Protein AF-A0A3D4DQ55-F1 (afdb_monomer)

Foldseek 3Di:
DEAEDEAECACQQFPDNDDCVVVCVVVLAWEFAAAEPLSVLQVVLLQVLLCVLQQHHHYYYDYPNHVVDDDDDDNVVSNPPQDRDDDDPVLADPVGRHDDPVDDDVVVNVCSSPRHRSVSSLVRCVSRCLKDFPAEDQQAQEEEEEEHNQVVLLVLLCVLLVPDRVNSNVRRYIYIYHRGLPPDNLVSLCSSHVNYQEYEYGDEAADRNQVNLCVRAVVDPDHHQYHYCADSVRHGLDHNRHHDGSLSSNLSVLVVCVVVVNDDVSSVVSNVVSPPDPPDDDPPPPDDPPQDADDVPQCLVVLLDDPPPAAEEEARANSQSVVSVDDPRYDYHDGQLQWPLVCLVCVVPDPRQEYETEDEPLSCVVRVVVSVVNCVVSVHHYHYRYRYDQARPSSPGDGRPDPDDDDD

Radius of gyration: 25.35 Å; Cα contacts (8 Å, |Δi|>4): 714; chains: 1; bounding box: 70×66×66 Å

Structure (mmCIF, N/CA/C/O backbone):
data_AF-A0A3D4DQ55-F1
#
_entry.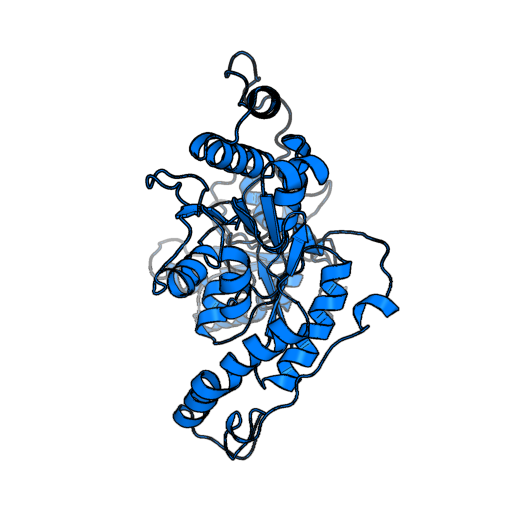id   AF-A0A3D4DQ55-F1
#
loop_
_atom_site.group_PDB
_atom_site.id
_atom_site.type_symbol
_atom_site.label_atom_id
_atom_site.label_alt_id
_atom_site.label_comp_id
_atom_site.label_asym_id
_atom_site.label_entity_id
_atom_site.label_seq_id
_atom_site.pdbx_PDB_ins_code
_atom_site.Cartn_x
_atom_site.Cartn_y
_atom_site.Cartn_z
_atom_site.occupancy
_atom_site.B_iso_or_equiv
_atom_site.auth_seq_id
_atom_site.auth_comp_id
_atom_site.auth_asym_id
_atom_site.auth_atom_id
_atom_site.pdbx_PDB_model_num
ATOM 1 N N . MET A 1 1 ? 2.615 -19.427 -4.104 1.00 93.19 1 MET A N 1
ATOM 2 C CA . MET A 1 1 ? 3.494 -18.385 -4.649 1.00 93.19 1 MET A CA 1
ATOM 3 C C . MET A 1 1 ? 3.210 -17.075 -3.942 1.00 93.19 1 MET A C 1
ATOM 5 O O . MET A 1 1 ? 2.043 -16.759 -3.736 1.00 93.19 1 MET A O 1
ATOM 9 N N . LEU A 1 2 ? 4.268 -16.357 -3.575 1.00 97.00 2 LEU A N 1
ATOM 10 C CA . LEU A 1 2 ? 4.196 -15.008 -3.020 1.00 97.00 2 LEU A CA 1
ATOM 11 C C . LEU A 1 2 ? 4.695 -14.033 -4.093 1.00 97.00 2 LEU A C 1
ATOM 13 O O . LEU A 1 2 ? 5.757 -14.271 -4.666 1.00 97.00 2 LEU A O 1
ATOM 17 N N . LEU A 1 3 ? 3.921 -12.993 -4.385 1.00 97.50 3 LEU A N 1
ATOM 18 C CA . LEU A 1 3 ? 4.269 -11.908 -5.297 1.00 97.50 3 LEU A CA 1
ATOM 19 C C . LEU A 1 3 ? 4.597 -10.686 -4.442 1.00 97.50 3 LEU A C 1
ATOM 21 O O . LEU A 1 3 ? 3.703 -10.072 -3.871 1.00 97.50 3 LEU A O 1
ATOM 25 N N . VAL A 1 4 ? 5.878 -10.354 -4.323 1.00 96.12 4 VAL A N 1
ATOM 26 C CA . VAL A 1 4 ? 6.323 -9.183 -3.560 1.00 96.12 4 VAL A CA 1
ATOM 27 C C . VAL A 1 4 ? 6.314 -7.971 -4.482 1.00 96.12 4 VAL A C 1
ATOM 29 O O . VAL A 1 4 ? 6.887 -8.034 -5.568 1.00 96.12 4 VAL A O 1
ATOM 32 N N . TYR A 1 5 ? 5.664 -6.887 -4.067 1.00 94.31 5 TYR A N 1
ATOM 33 C CA . TYR A 1 5 ? 5.617 -5.644 -4.836 1.00 94.31 5 TYR A CA 1
ATOM 34 C C . TYR A 1 5 ? 5.937 -4.442 -3.952 1.00 94.31 5 TYR A C 1
ATOM 36 O O . TYR A 1 5 ? 5.520 -4.379 -2.796 1.00 94.31 5 TYR A O 1
ATOM 44 N N . GLY A 1 6 ? 6.709 -3.506 -4.503 1.00 91.44 6 GLY A N 1
ATOM 45 C CA . GLY A 1 6 ? 7.100 -2.268 -3.841 1.00 91.44 6 GLY A CA 1
ATOM 46 C C . GLY A 1 6 ? 6.226 -1.101 -4.286 1.00 91.44 6 GLY A C 1
ATOM 47 O O . GLY A 1 6 ? 6.066 -0.897 -5.485 1.00 91.44 6 GLY A O 1
ATOM 48 N N . ASP A 1 7 ? 5.716 -0.323 -3.336 1.00 90.88 7 ASP A N 1
ATOM 49 C CA . ASP A 1 7 ? 5.072 0.964 -3.589 1.00 90.88 7 ASP A CA 1
ATOM 50 C C . ASP A 1 7 ? 5.843 2.087 -2.884 1.00 90.88 7 ASP A C 1
ATOM 52 O O . ASP A 1 7 ? 6.154 2.010 -1.695 1.00 90.88 7 ASP A O 1
ATOM 56 N N . ASP A 1 8 ? 6.092 3.171 -3.613 1.00 87.62 8 ASP A N 1
ATOM 57 C CA . ASP A 1 8 ? 6.654 4.413 -3.085 1.00 87.62 8 ASP A CA 1
ATOM 58 C C . ASP A 1 8 ? 5.592 5.506 -3.182 1.00 87.62 8 ASP A C 1
ATOM 60 O O . ASP A 1 8 ? 5.488 6.222 -4.179 1.00 87.62 8 ASP A O 1
ATOM 64 N N . HIS A 1 9 ? 4.766 5.626 -2.142 1.00 86.12 9 HIS A N 1
ATOM 65 C CA . HIS A 1 9 ? 3.664 6.591 -2.131 1.00 86.12 9 HIS A CA 1
ATOM 66 C C . HIS A 1 9 ? 4.138 8.044 -2.249 1.00 86.12 9 HIS A C 1
ATOM 68 O O . HIS A 1 9 ? 3.392 8.896 -2.727 1.00 86.12 9 HIS A O 1
ATOM 74 N N . SER A 1 10 ? 5.365 8.322 -1.807 1.00 81.69 10 SER A N 1
ATOM 75 C CA . SER A 1 10 ? 5.974 9.652 -1.813 1.00 81.69 10 SER A CA 1
ATOM 76 C C . SER A 1 10 ? 6.770 9.979 -3.079 1.00 81.69 10 SER A C 1
ATOM 78 O O . SER A 1 10 ? 7.135 11.137 -3.262 1.00 81.69 10 SER A O 1
ATOM 80 N N . GLY A 1 11 ? 7.065 8.991 -3.930 1.00 81.38 11 GLY A N 1
ATOM 81 C CA . GLY A 1 11 ? 7.959 9.162 -5.079 1.00 81.38 11 GLY A CA 1
ATOM 82 C C . GLY A 1 11 ? 9.384 9.582 -4.686 1.00 81.38 11 GLY A C 1
ATOM 83 O O . GLY A 1 11 ? 10.000 10.375 -5.392 1.00 81.38 11 GLY A O 1
ATOM 84 N N . LYS A 1 12 ? 9.901 9.102 -3.546 1.00 74.94 12 LYS A N 1
ATOM 85 C CA . LYS A 1 12 ? 11.260 9.398 -3.053 1.00 74.94 12 LYS A CA 1
ATOM 86 C C . LYS A 1 12 ? 12.357 8.809 -3.940 1.00 74.94 12 LYS A C 1
ATOM 88 O O . LYS A 1 12 ? 13.392 9.444 -4.124 1.00 74.94 12 LYS A O 1
ATOM 93 N N . SER A 1 13 ? 12.163 7.589 -4.430 1.00 72.12 13 SER A N 1
ATOM 94 C CA . SER A 1 13 ? 13.183 6.813 -5.152 1.00 72.12 13 SER A CA 1
ATOM 95 C C . SER A 1 13 ? 12.667 6.187 -6.451 1.00 72.12 13 SER A C 1
ATOM 97 O O . SER A 1 13 ? 13.423 5.509 -7.146 1.00 72.12 13 SER A O 1
ATOM 99 N N . SER A 1 14 ? 11.407 6.447 -6.806 1.00 78.06 14 SER A N 1
ATOM 100 C CA . SER A 1 14 ? 10.734 5.888 -7.983 1.00 78.06 14 SER A CA 1
ATOM 101 C C . SER A 1 14 ? 10.391 6.954 -9.026 1.00 78.06 14 SER A C 1
ATOM 103 O O . SER A 1 14 ? 10.079 8.091 -8.683 1.00 78.06 14 SER A O 1
ATOM 105 N N . THR A 1 15 ? 10.357 6.576 -10.311 1.00 78.88 15 THR A N 1
ATOM 106 C CA . THR A 1 15 ? 9.905 7.464 -11.407 1.00 78.88 15 THR A CA 1
ATOM 107 C C . THR A 1 15 ? 8.424 7.849 -11.275 1.00 78.88 15 THR A C 1
ATOM 109 O O . THR A 1 15 ? 7.990 8.876 -11.787 1.00 78.88 15 THR A O 1
ATOM 112 N N . SER A 1 16 ? 7.630 7.029 -10.586 1.00 80.75 16 SER A N 1
ATOM 113 C CA . SER A 1 16 ? 6.219 7.295 -10.319 1.00 80.75 16 SER A CA 1
ATOM 114 C C . SER A 1 16 ? 5.889 7.016 -8.861 1.00 80.75 16 SER A C 1
ATOM 116 O O . SER A 1 16 ? 6.251 5.956 -8.350 1.00 80.75 16 SER A O 1
ATOM 118 N N . ALA A 1 17 ? 5.118 7.906 -8.236 1.00 85.75 17 ALA A N 1
ATOM 119 C CA . ALA A 1 17 ? 4.465 7.619 -6.967 1.00 85.75 17 ALA A CA 1
ATOM 120 C C . ALA A 1 17 ? 3.308 6.643 -7.222 1.00 85.75 17 ALA A C 1
ATOM 122 O O . ALA A 1 17 ? 2.180 7.070 -7.472 1.00 85.75 17 ALA A O 1
ATOM 123 N N . HIS A 1 18 ? 3.582 5.339 -7.268 1.00 84.44 18 HIS A N 1
ATOM 124 C CA . HIS A 1 18 ? 2.592 4.324 -7.642 1.00 84.44 18 HIS A CA 1
ATOM 125 C C . HIS A 1 18 ? 1.771 3.828 -6.438 1.00 84.44 18 HIS A C 1
ATOM 127 O O . HIS A 1 18 ? 2.069 4.145 -5.288 1.00 84.44 18 HIS A O 1
ATOM 133 N N . GLN A 1 19 ? 0.683 3.120 -6.730 1.00 91.25 19 GLN A N 1
ATOM 134 C CA . GLN A 1 19 ? -0.132 2.370 -5.775 1.00 91.25 19 GLN A CA 1
ATOM 135 C C . GLN A 1 19 ? -0.600 1.112 -6.510 1.00 91.25 19 GLN A C 1
ATOM 137 O O . GLN A 1 19 ? -1.347 1.217 -7.483 1.00 91.25 19 GLN A O 1
ATOM 142 N N . SER A 1 20 ? -0.080 -0.050 -6.126 1.00 94.25 20 SER A N 1
ATOM 143 C CA . SER A 1 20 ? -0.209 -1.267 -6.933 1.00 94.25 20 SER A CA 1
ATOM 144 C C . SER A 1 20 ? -1.488 -2.058 -6.644 1.00 94.25 20 SER A C 1
ATOM 146 O O . SER A 1 20 ? -1.904 -2.869 -7.471 1.00 94.25 20 SER A O 1
ATOM 148 N N . GLU A 1 21 ? -2.126 -1.853 -5.490 1.00 94.12 21 GLU A N 1
ATOM 149 C CA . GLU A 1 21 ? -3.248 -2.664 -4.999 1.00 94.12 21 GLU A CA 1
ATOM 150 C C . GLU A 1 21 ? -4.382 -2.832 -6.006 1.00 94.12 21 GLU A C 1
ATOM 152 O O . GLU A 1 21 ? -4.914 -3.929 -6.145 1.00 94.12 21 GLU A O 1
ATOM 157 N N . GLN A 1 22 ? -4.739 -1.771 -6.727 1.00 93.50 22 GLN A N 1
ATOM 158 C CA . GLN A 1 22 ? -5.815 -1.796 -7.716 1.00 93.50 22 GLN A CA 1
ATOM 159 C C . GLN A 1 22 ? -5.484 -2.738 -8.879 1.00 93.50 22 GLN A C 1
ATOM 161 O O . GLN A 1 22 ? -6.351 -3.464 -9.365 1.00 93.50 22 GLN A O 1
ATOM 166 N N . THR A 1 23 ? -4.216 -2.770 -9.294 1.00 95.31 23 THR A N 1
ATOM 167 C CA . THR A 1 23 ? -3.732 -3.688 -10.330 1.00 95.31 23 THR A CA 1
ATOM 168 C C . THR A 1 23 ? -3.762 -5.128 -9.827 1.00 95.31 23 THR A C 1
ATOM 170 O O . THR A 1 23 ? -4.215 -6.018 -10.545 1.00 95.31 23 THR A O 1
ATOM 173 N N . LEU A 1 24 ? -3.334 -5.376 -8.584 1.00 96.81 24 LEU A N 1
ATOM 174 C CA . LEU A 1 24 ? -3.380 -6.718 -7.996 1.00 96.81 24 LEU A CA 1
ATOM 175 C C . LEU A 1 24 ? -4.824 -7.206 -7.807 1.00 96.81 24 LEU A C 1
ATOM 177 O O . LEU A 1 24 ? -5.121 -8.358 -8.128 1.00 96.81 24 LEU A O 1
ATOM 181 N N . ALA A 1 25 ? -5.733 -6.324 -7.390 1.00 96.75 25 ALA A N 1
ATOM 182 C CA . ALA A 1 25 ? -7.162 -6.607 -7.306 1.00 96.75 25 ALA A CA 1
ATOM 183 C C . ALA A 1 25 ? -7.747 -6.992 -8.674 1.00 96.75 25 ALA A C 1
ATOM 185 O O . ALA A 1 25 ? -8.436 -8.006 -8.789 1.00 96.75 25 ALA A O 1
ATOM 186 N N . ALA A 1 26 ? -7.410 -6.250 -9.735 1.00 96.25 26 ALA A N 1
ATOM 187 C CA . ALA A 1 26 ? -7.825 -6.577 -11.102 1.00 96.25 26 ALA A CA 1
ATOM 188 C C . ALA A 1 26 ? -7.294 -7.943 -11.584 1.00 96.25 26 ALA A C 1
ATOM 190 O O . ALA A 1 26 ? -7.944 -8.610 -12.386 1.00 96.25 26 ALA A O 1
ATOM 191 N N . LEU A 1 27 ? -6.144 -8.389 -11.068 1.00 96.19 27 LEU A N 1
ATOM 192 C CA . LEU A 1 27 ? -5.556 -9.705 -11.348 1.00 96.19 27 LEU A CA 1
ATOM 193 C C . LEU A 1 27 ? -6.064 -10.821 -10.418 1.00 96.19 27 LEU A C 1
ATOM 195 O O . LEU A 1 27 ? -5.580 -11.950 -10.492 1.00 96.19 27 LEU A O 1
ATOM 199 N N . SER A 1 28 ? -7.027 -10.530 -9.540 1.00 97.38 28 SER A N 1
ATOM 200 C CA . SER A 1 28 ? -7.511 -11.452 -8.507 1.00 97.38 28 SER A CA 1
ATOM 201 C C . SER A 1 28 ? -6.412 -11.976 -7.574 1.00 97.38 28 SER A C 1
ATOM 203 O O . SER A 1 28 ? -6.442 -13.132 -7.143 1.00 97.38 28 SER A O 1
ATOM 205 N N . VAL A 1 29 ? -5.435 -11.124 -7.252 1.00 98.38 29 VAL A N 1
ATOM 206 C CA . VAL A 1 29 ? -4.327 -11.424 -6.339 1.00 98.38 29 VAL A CA 1
ATOM 207 C C . VAL A 1 29 ? -4.605 -10.785 -4.975 1.00 98.38 29 VAL A C 1
ATOM 209 O O . VAL A 1 29 ? -4.537 -9.562 -4.862 1.00 98.38 29 VAL A O 1
ATOM 212 N N . PRO A 1 30 ? -4.894 -11.578 -3.924 1.00 98.31 30 PRO A N 1
ATOM 213 C CA . PRO A 1 30 ? -5.033 -11.067 -2.568 1.00 98.31 30 PRO A CA 1
ATOM 214 C C . PRO A 1 30 ? -3.758 -10.384 -2.097 1.00 98.31 30 PRO A C 1
ATOM 216 O O . PRO A 1 30 ? -2.687 -10.943 -2.304 1.00 98.31 30 PRO A O 1
ATOM 219 N N . SER A 1 31 ? -3.855 -9.246 -1.420 1.00 98.12 31 SER A N 1
ATOM 220 C CA . SER A 1 31 ? -2.689 -8.481 -0.968 1.00 98.12 31 SER A CA 1
ATOM 221 C C . SER A 1 31 ? -2.590 -8.437 0.550 1.00 98.12 31 SER A C 1
ATOM 223 O O . SER A 1 31 ? -3.515 -7.994 1.232 1.00 98.12 31 SER A O 1
ATOM 225 N N . LEU A 1 32 ? -1.444 -8.869 1.077 1.00 98.56 32 LEU A N 1
ATOM 226 C CA . LEU A 1 32 ? -1.055 -8.714 2.477 1.00 98.56 32 LEU A CA 1
ATOM 227 C C . LEU A 1 32 ? -0.196 -7.460 2.656 1.00 98.56 32 LEU A C 1
ATOM 229 O O . LEU A 1 32 ? 0.679 -7.200 1.830 1.00 98.56 32 LEU A O 1
ATOM 233 N N . TYR A 1 33 ? -0.410 -6.711 3.739 1.00 98.00 33 TYR A N 1
ATOM 234 C CA . TYR A 1 33 ? 0.332 -5.479 4.022 1.00 98.00 33 TYR A CA 1
ATOM 235 C C . TYR A 1 33 ? 0.861 -5.439 5.468 1.00 98.00 33 TYR A C 1
ATOM 237 O O . TYR A 1 33 ? 0.129 -5.046 6.383 1.00 98.00 33 TYR A O 1
ATOM 245 N N . PRO A 1 34 ? 2.119 -5.862 5.699 1.00 97.44 34 PRO A N 1
ATOM 246 C CA . PRO A 1 34 ? 2.740 -5.837 7.022 1.00 97.44 34 PRO A CA 1
ATOM 247 C C . PRO A 1 34 ? 3.015 -4.403 7.495 1.00 97.44 34 PRO A C 1
ATOM 249 O O . PRO A 1 34 ? 3.300 -3.509 6.699 1.00 97.44 34 PRO A O 1
ATOM 252 N N . ALA A 1 35 ? 2.953 -4.174 8.809 1.00 96.31 35 ALA A N 1
ATOM 253 C CA . ALA A 1 35 ? 3.215 -2.857 9.403 1.00 96.31 35 ALA A CA 1
ATOM 254 C C . ALA A 1 35 ? 4.621 -2.686 10.001 1.00 96.31 35 ALA A C 1
ATOM 256 O O . ALA A 1 35 ? 5.008 -1.564 10.332 1.00 96.31 35 ALA A O 1
ATOM 257 N N . ASP A 1 36 ? 5.336 -3.785 10.230 1.00 94.62 36 ASP A N 1
ATOM 258 C CA . ASP A 1 36 ? 6.656 -3.829 10.863 1.00 94.62 36 ASP A CA 1
ATOM 259 C C . ASP A 1 36 ? 7.376 -5.148 10.556 1.00 94.62 36 ASP A C 1
ATOM 261 O O . ASP A 1 36 ? 6.794 -6.053 9.960 1.00 94.62 36 ASP A O 1
ATOM 265 N N . VAL A 1 37 ? 8.640 -5.255 10.976 1.00 94.44 37 VAL A N 1
ATOM 266 C CA . VAL A 1 37 ? 9.532 -6.406 10.733 1.00 94.44 37 VAL A CA 1
ATOM 267 C C . VAL A 1 37 ? 8.950 -7.746 11.216 1.00 94.44 37 VAL A C 1
ATOM 269 O O . VAL A 1 37 ? 9.125 -8.763 10.549 1.00 94.44 37 VAL A O 1
ATOM 272 N N . GLU A 1 38 ? 8.237 -7.775 12.344 1.00 93.12 38 GLU A N 1
ATOM 273 C CA . GLU A 1 38 ? 7.579 -8.997 12.839 1.00 93.12 38 GLU A CA 1
ATOM 274 C C . GLU A 1 38 ? 6.414 -9.394 11.914 1.00 93.12 38 GLU A C 1
ATOM 276 O O . GLU A 1 38 ? 6.295 -10.548 11.490 1.00 93.12 38 GLU A O 1
ATOM 281 N N . GLU A 1 39 ? 5.639 -8.383 11.517 1.00 95.06 39 GLU A N 1
ATOM 282 C CA . GLU A 1 39 ? 4.732 -8.324 10.368 1.00 95.06 39 GLU A CA 1
ATOM 283 C C . GLU A 1 39 ? 5.258 -9.062 9.145 1.00 95.06 39 GLU A C 1
ATOM 285 O O . GLU A 1 39 ? 4.616 -9.967 8.612 1.00 95.06 39 GLU A O 1
ATOM 290 N N . PHE A 1 40 ? 6.453 -8.669 8.702 1.00 95.38 40 PHE A N 1
ATOM 291 C CA . PHE A 1 40 ? 7.047 -9.204 7.483 1.00 95.38 40 PHE A CA 1
ATOM 292 C C . PHE A 1 40 ? 7.231 -10.715 7.550 1.00 95.38 40 PHE A C 1
ATOM 294 O O . PHE A 1 40 ? 6.855 -11.428 6.616 1.00 95.38 40 PHE A O 1
ATOM 301 N N . LEU A 1 41 ? 7.773 -11.207 8.664 1.00 94.44 41 LEU A N 1
ATOM 302 C CA . LEU A 1 41 ? 8.009 -12.633 8.853 1.00 94.44 41 LEU A CA 1
ATOM 303 C C . LEU A 1 41 ? 6.689 -13.402 8.919 1.00 94.44 41 LEU A C 1
ATOM 305 O O . LEU A 1 41 ? 6.494 -14.370 8.182 1.00 94.44 41 LEU A O 1
ATOM 309 N N . ARG A 1 42 ? 5.752 -12.949 9.759 1.00 95.25 42 ARG A N 1
ATOM 310 C CA . ARG A 1 42 ? 4.471 -13.638 9.951 1.00 95.25 42 ARG A CA 1
ATOM 311 C C . ARG A 1 42 ? 3.611 -13.604 8.689 1.00 95.25 42 ARG A C 1
ATOM 313 O O . ARG A 1 42 ? 3.090 -14.638 8.274 1.00 95.25 42 ARG A O 1
ATOM 320 N N . PHE A 1 43 ? 3.451 -12.441 8.061 1.00 97.25 43 PHE A N 1
ATOM 321 C CA . PHE A 1 43 ? 2.621 -12.299 6.861 1.00 97.25 43 PHE A CA 1
ATOM 322 C C . PHE A 1 43 ? 3.261 -12.975 5.647 1.00 97.25 43 PHE A C 1
ATOM 324 O O . PHE A 1 43 ? 2.531 -13.478 4.798 1.00 97.25 43 PHE A O 1
ATOM 331 N N . GLY A 1 44 ? 4.594 -13.068 5.576 1.00 96.38 44 GLY A N 1
ATOM 332 C CA . GLY A 1 44 ? 5.277 -13.841 4.538 1.00 96.38 44 GLY A CA 1
ATOM 333 C C . GLY A 1 44 ? 4.928 -15.330 4.620 1.00 96.38 44 GLY A C 1
ATOM 334 O O . GLY A 1 44 ? 4.515 -15.932 3.624 1.00 96.38 44 GLY A O 1
ATOM 335 N N . LEU A 1 45 ? 4.996 -15.906 5.827 1.00 96.38 45 LEU A N 1
ATOM 336 C CA . LEU A 1 45 ? 4.603 -17.297 6.081 1.00 96.38 45 LEU A CA 1
ATOM 337 C C . LEU A 1 45 ? 3.107 -17.524 5.816 1.00 96.38 45 LEU A C 1
ATOM 339 O O . LEU A 1 45 ? 2.739 -18.469 5.114 1.00 96.38 45 LEU A O 1
ATOM 343 N N . LEU A 1 46 ? 2.245 -16.622 6.297 1.00 97.56 46 LEU A N 1
ATOM 344 C CA . LEU A 1 46 ? 0.809 -16.657 6.008 1.00 97.56 46 LEU A CA 1
ATOM 345 C C . LEU A 1 46 ? 0.518 -16.546 4.510 1.00 97.56 46 LEU A C 1
ATOM 347 O O . LEU A 1 46 ? -0.393 -17.210 4.034 1.00 97.56 46 LEU A O 1
ATOM 351 N N . GLY A 1 47 ? 1.276 -15.752 3.755 1.00 97.81 47 GLY A N 1
ATOM 352 C CA . GLY A 1 47 ? 1.096 -15.606 2.313 1.00 97.81 47 GLY A CA 1
ATOM 353 C C . GLY A 1 47 ? 1.410 -16.892 1.548 1.00 97.81 47 GLY A C 1
ATOM 354 O O . GLY A 1 47 ? 0.674 -17.268 0.630 1.00 97.81 47 GLY A O 1
ATOM 355 N N . TRP A 1 48 ? 2.448 -17.632 1.952 1.00 96.88 48 TRP A N 1
ATOM 356 C CA . TRP A 1 48 ? 2.716 -18.959 1.390 1.00 96.88 48 TRP A CA 1
ATOM 357 C C . TRP A 1 48 ? 1.615 -19.965 1.717 1.00 96.88 48 TRP A C 1
ATOM 359 O O . TRP A 1 48 ? 1.152 -20.661 0.808 1.00 96.88 48 TRP A O 1
ATOM 369 N N . GLU A 1 49 ? 1.169 -20.021 2.971 1.00 97.19 49 GLU A N 1
ATOM 370 C CA . GLU A 1 49 ? 0.107 -20.942 3.387 1.00 97.19 49 GLU A CA 1
ATOM 371 C C . GLU A 1 49 ? -1.249 -20.579 2.772 1.00 97.19 49 GLU A C 1
ATOM 373 O O . GLU A 1 49 ? -1.945 -21.457 2.261 1.00 97.19 49 GLU A O 1
ATOM 378 N N . MET A 1 50 ? -1.585 -19.291 2.687 1.00 97.88 50 MET A N 1
ATOM 379 C CA . MET A 1 50 ? -2.771 -18.802 1.985 1.00 97.88 50 MET A CA 1
ATOM 380 C C . MET A 1 50 ? -2.720 -19.206 0.515 1.00 97.88 50 MET A C 1
ATOM 382 O O . MET A 1 50 ? -3.694 -19.740 -0.003 1.00 97.88 50 MET A O 1
ATOM 386 N N . SER A 1 51 ? -1.582 -19.028 -0.160 1.00 97.69 51 SER A N 1
ATOM 387 C CA . SER A 1 51 ? -1.444 -19.422 -1.561 1.00 97.69 51 SER A CA 1
ATOM 388 C C . SER A 1 51 ? -1.617 -20.933 -1.766 1.00 97.69 51 SER A C 1
ATOM 390 O O . SER A 1 51 ? -2.309 -21.356 -2.692 1.00 97.69 51 SER A O 1
ATOM 392 N N . ARG A 1 52 ? -1.042 -21.766 -0.887 1.00 95.62 52 ARG A N 1
ATOM 393 C CA . ARG A 1 52 ? -1.248 -23.230 -0.898 1.00 95.62 52 ARG A CA 1
ATOM 394 C C . ARG A 1 52 ? -2.712 -23.596 -0.641 1.00 95.62 52 ARG A C 1
ATOM 396 O O . ARG A 1 52 ? -3.232 -24.552 -1.223 1.00 95.62 52 ARG A O 1
ATOM 403 N N . PHE A 1 53 ? -3.376 -22.839 0.228 1.00 95.88 53 PHE A N 1
ATOM 404 C CA . PHE A 1 53 ? -4.758 -23.062 0.621 1.00 95.88 53 PHE A CA 1
ATOM 405 C C . PHE A 1 53 ? -5.780 -22.612 -0.435 1.00 95.88 53 PHE A C 1
ATOM 407 O O . PHE A 1 53 ? -6.791 -23.290 -0.617 1.00 95.88 53 PHE A O 1
ATOM 414 N N . THR A 1 54 ? -5.533 -21.529 -1.164 1.00 95.88 54 THR A N 1
ATOM 415 C CA . THR A 1 54 ? -6.490 -20.972 -2.135 1.00 95.88 54 THR A CA 1
ATOM 416 C C . THR A 1 54 ? -6.162 -21.346 -3.577 1.00 95.88 54 THR A C 1
ATOM 418 O O . THR A 1 54 ? -7.045 -21.326 -4.429 1.00 95.88 54 THR A O 1
ATOM 421 N N . GLY A 1 55 ? -4.905 -21.685 -3.876 1.00 94.88 55 GLY A N 1
ATOM 422 C CA . GLY A 1 55 ? -4.413 -21.840 -5.244 1.00 94.88 55 GLY A CA 1
ATOM 423 C C . GLY A 1 55 ? -4.185 -20.510 -5.978 1.00 94.88 55 GLY A C 1
ATOM 424 O O . GLY A 1 55 ? -3.882 -20.534 -7.171 1.00 94.88 55 GLY A O 1
ATOM 425 N N . LEU A 1 56 ? -4.326 -19.362 -5.299 1.00 96.75 56 LEU A N 1
ATOM 426 C CA . LEU A 1 56 ? -4.014 -18.033 -5.839 1.00 96.75 56 LEU A CA 1
ATOM 427 C C . LEU A 1 56 ? -2.556 -17.666 -5.584 1.00 96.75 56 LEU A C 1
ATOM 429 O O . LEU A 1 56 ? -1.920 -18.159 -4.651 1.00 96.75 56 LEU A O 1
ATOM 433 N N . TRP A 1 57 ? -2.026 -16.759 -6.397 1.00 97.38 57 TRP A N 1
ATOM 434 C CA . TRP A 1 57 ? -0.868 -15.970 -5.989 1.00 97.38 57 TRP A CA 1
ATOM 435 C C . TRP A 1 57 ? -1.295 -15.023 -4.874 1.00 97.38 57 TRP A C 1
ATOM 437 O O . TRP A 1 57 ? -2.426 -14.552 -4.889 1.00 97.38 57 TRP A O 1
ATOM 447 N N . VAL A 1 58 ? -0.409 -14.760 -3.919 1.00 98.50 58 VAL A N 1
ATOM 448 C CA . VAL A 1 58 ? -0.671 -13.804 -2.837 1.00 98.50 58 VAL A CA 1
ATOM 449 C C . VAL A 1 58 ? 0.326 -12.665 -2.958 1.00 98.50 58 VAL A C 1
ATOM 451 O O . VAL A 1 58 ? 1.534 -12.892 -2.937 1.00 98.50 58 VAL A O 1
ATOM 454 N N . GLY A 1 59 ? -0.195 -11.463 -3.140 1.00 98.38 59 GLY A N 1
ATOM 455 C CA . GLY A 1 59 ? 0.521 -10.205 -3.120 1.00 98.38 59 GLY A CA 1
ATOM 456 C C . GLY A 1 59 ? 1.025 -9.884 -1.719 1.00 98.38 59 GLY A C 1
ATOM 457 O O . GLY A 1 59 ? 0.364 -10.152 -0.716 1.00 98.38 59 GLY A O 1
ATOM 458 N N . PHE A 1 60 ? 2.206 -9.294 -1.654 1.00 98.19 60 PHE A N 1
ATOM 459 C CA . PHE A 1 60 ? 2.849 -8.881 -0.424 1.00 98.19 60 PHE A CA 1
ATOM 460 C C . PHE A 1 60 ? 3.402 -7.474 -0.625 1.00 98.19 60 PHE A C 1
ATOM 462 O O . PHE A 1 60 ? 4.388 -7.283 -1.343 1.00 98.19 60 PHE A O 1
ATOM 469 N N . LYS A 1 61 ? 2.702 -6.499 -0.042 1.00 97.06 61 LYS A N 1
ATOM 470 C CA . LYS A 1 61 ? 2.988 -5.078 -0.207 1.00 97.06 61 LYS A CA 1
ATOM 471 C C . LYS A 1 61 ? 4.190 -4.673 0.630 1.00 97.06 61 LYS A C 1
ATOM 473 O O . LYS A 1 61 ? 4.206 -4.865 1.843 1.00 97.06 61 LYS A O 1
ATOM 478 N N . CYS A 1 62 ? 5.134 -4.016 -0.020 1.00 94.25 62 CYS A N 1
ATOM 479 C CA . CYS A 1 62 ? 6.312 -3.427 0.584 1.00 94.25 62 CYS A CA 1
ATOM 480 C C . CYS A 1 62 ? 6.294 -1.919 0.337 1.00 94.25 62 CYS A C 1
ATOM 482 O O . CYS A 1 62 ? 6.187 -1.486 -0.804 1.00 94.25 62 CYS A O 1
ATOM 484 N N . VAL A 1 63 ? 6.427 -1.115 1.388 1.00 92.19 63 VAL A N 1
ATOM 485 C CA . VAL A 1 63 ? 6.678 0.332 1.259 1.00 92.19 63 VAL A CA 1
ATOM 486 C C . VAL A 1 63 ? 7.960 0.695 1.994 1.00 92.19 63 VAL A C 1
ATOM 488 O O . VAL A 1 63 ? 8.300 0.023 2.976 1.00 92.19 63 VAL A O 1
ATOM 491 N N . ASN A 1 64 ? 8.650 1.750 1.559 1.00 88.12 64 ASN A N 1
ATOM 492 C CA . ASN A 1 64 ? 9.945 2.168 2.117 1.00 88.12 64 ASN A CA 1
ATOM 493 C C . ASN A 1 64 ? 9.895 2.268 3.650 1.00 88.12 64 ASN A C 1
ATOM 495 O O . ASN A 1 64 ? 10.739 1.704 4.341 1.00 88.12 64 ASN A O 1
ATOM 499 N N . GLU A 1 65 ? 8.836 2.877 4.191 1.00 88.69 65 GLU A N 1
ATOM 500 C CA . GLU A 1 65 ? 8.636 3.082 5.630 1.00 88.69 65 GLU A CA 1
ATOM 501 C C . GLU A 1 65 ? 8.572 1.781 6.441 1.00 88.69 65 GLU A C 1
ATOM 503 O O . GLU A 1 65 ? 8.766 1.816 7.654 1.00 88.69 65 GLU A O 1
ATOM 508 N N . THR A 1 66 ? 8.270 0.651 5.801 1.00 89.19 66 THR A N 1
ATOM 509 C CA . THR A 1 66 ? 8.116 -0.663 6.445 1.00 89.19 66 THR A CA 1
ATOM 510 C C . THR A 1 66 ? 9.301 -1.589 6.171 1.00 89.19 66 THR A C 1
ATOM 512 O O . THR A 1 66 ? 9.684 -2.345 7.059 1.00 89.19 66 THR A O 1
ATOM 515 N N . VAL A 1 67 ? 9.914 -1.500 4.983 1.00 89.19 67 VAL A N 1
ATOM 516 C CA . VAL A 1 67 ? 11.048 -2.347 4.572 1.00 89.19 67 VAL A CA 1
ATOM 517 C C . VAL A 1 67 ? 12.369 -1.878 5.181 1.00 89.19 67 VAL A C 1
ATOM 519 O O . VAL A 1 67 ? 13.206 -2.705 5.523 1.00 89.19 67 VAL A O 1
ATOM 522 N N . GLU A 1 68 ? 12.563 -0.570 5.3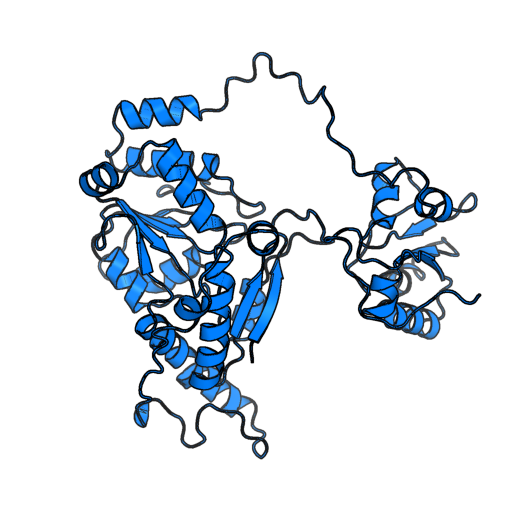56 1.00 86.31 68 GLU A N 1
ATOM 523 C CA . GLU A 1 68 ? 13.819 0.003 5.871 1.00 86.31 68 GLU A CA 1
ATOM 524 C C . GLU A 1 68 ? 13.905 -0.006 7.412 1.00 86.31 68 GLU A C 1
ATOM 526 O O . GLU A 1 68 ? 14.742 0.670 8.013 1.00 86.31 68 GLU A O 1
ATOM 531 N N . GLN A 1 69 ? 13.028 -0.758 8.082 1.00 87.69 69 GLN A N 1
ATOM 532 C CA . GLN A 1 69 ? 12.988 -0.850 9.539 1.00 87.69 69 GLN A CA 1
ATOM 533 C C . GLN A 1 69 ? 13.954 -1.910 10.080 1.00 87.69 69 GLN A C 1
ATOM 535 O O . GLN A 1 69 ? 14.108 -2.990 9.515 1.00 87.69 69 GLN A O 1
ATOM 540 N N . THR A 1 70 ? 14.519 -1.640 11.260 1.00 90.00 70 THR A N 1
ATOM 541 C CA . THR A 1 70 ? 15.326 -2.603 12.024 1.00 90.00 70 THR A CA 1
ATOM 542 C C . THR A 1 70 ? 14.632 -2.926 13.342 1.00 90.00 70 THR A C 1
ATOM 544 O O . THR A 1 70 ? 14.248 -2.017 14.079 1.00 90.00 70 THR A O 1
ATOM 547 N N . ALA A 1 71 ? 14.502 -4.213 13.669 1.00 91.81 71 ALA A N 1
ATOM 548 C CA . ALA A 1 71 ? 13.956 -4.674 14.943 1.00 91.81 71 ALA A CA 1
ATOM 549 C C . ALA A 1 71 ? 14.553 -6.028 15.358 1.00 91.81 71 ALA A C 1
ATOM 551 O O . ALA A 1 71 ? 14.971 -6.819 14.514 1.00 91.81 71 ALA A O 1
ATOM 552 N N . THR A 1 72 ? 14.539 -6.313 16.661 1.00 92.50 72 THR A N 1
ATOM 553 C CA . THR A 1 72 ? 14.776 -7.662 17.193 1.00 92.50 72 THR A CA 1
ATOM 554 C C . THR A 1 72 ? 13.448 -8.408 17.225 1.00 92.50 72 THR A C 1
ATOM 556 O O . THR A 1 72 ? 12.492 -7.923 17.826 1.00 92.50 72 THR A O 1
ATOM 559 N N . VAL A 1 73 ? 13.390 -9.583 16.601 1.00 90.25 73 VAL A N 1
ATOM 560 C CA . VAL A 1 73 ? 12.159 -10.376 16.453 1.00 90.25 73 VAL A CA 1
ATOM 561 C C . VAL A 1 73 ? 12.385 -11.829 16.863 1.00 90.25 73 VAL A C 1
ATOM 563 O O . VAL A 1 73 ? 13.501 -12.342 16.774 1.00 90.25 73 VAL A O 1
ATOM 566 N N . SER A 1 74 ? 11.320 -12.499 17.306 1.00 86.94 74 SER A N 1
ATOM 567 C CA . SER A 1 74 ? 11.331 -13.939 17.583 1.00 86.94 74 SER A CA 1
ATOM 568 C C . SER A 1 74 ? 10.911 -14.719 16.338 1.00 86.94 74 SER A C 1
ATOM 570 O O . SER A 1 74 ? 9.792 -14.556 15.851 1.00 86.94 74 SER A O 1
ATOM 572 N N . LEU A 1 75 ? 11.793 -15.583 15.829 1.00 86.75 75 LEU A N 1
ATOM 573 C CA . LEU A 1 75 ? 11.495 -16.410 14.654 1.00 86.75 75 LEU A CA 1
ATOM 574 C C . LEU A 1 75 ? 10.456 -17.497 14.959 1.00 86.75 75 LEU A C 1
ATOM 576 O O . LEU A 1 75 ? 9.604 -17.776 14.117 1.00 86.75 75 LEU A O 1
ATOM 580 N N . ASP A 1 76 ? 10.478 -18.055 16.172 1.00 85.31 76 ASP A N 1
ATOM 581 C CA . ASP A 1 76 ? 9.538 -19.102 16.585 1.00 85.31 76 ASP A CA 1
ATOM 582 C C . ASP A 1 76 ? 8.093 -18.581 16.614 1.00 85.31 76 ASP A C 1
ATOM 584 O O . ASP A 1 76 ? 7.161 -19.275 16.209 1.00 85.31 76 ASP A O 1
ATOM 588 N N . ALA A 1 77 ? 7.902 -17.323 17.023 1.00 81.62 77 ALA A N 1
ATOM 589 C CA . ALA A 1 77 ? 6.584 -16.691 17.085 1.00 81.62 77 ALA A CA 1
ATOM 590 C C . ALA A 1 77 ? 5.997 -16.381 15.695 1.00 81.62 77 ALA A C 1
ATOM 592 O O . ALA A 1 77 ? 4.776 -16.377 15.524 1.00 81.62 77 ALA A O 1
ATOM 593 N N . ALA A 1 78 ? 6.845 -16.145 14.688 1.00 81.25 78 ALA A N 1
ATOM 594 C CA . ALA A 1 78 ? 6.394 -15.752 13.355 1.00 81.25 78 ALA A CA 1
ATOM 595 C C . ALA A 1 78 ? 5.582 -16.857 12.658 1.00 81.25 78 ALA A C 1
ATOM 597 O O . ALA A 1 78 ? 4.596 -16.559 11.982 1.00 81.25 78 ALA A O 1
ATOM 598 N N . GLY A 1 79 ? 5.980 -18.122 12.836 1.00 77.12 79 GLY A N 1
ATOM 599 C CA . GLY A 1 79 ? 5.297 -19.288 12.262 1.00 77.12 79 GLY A CA 1
ATOM 600 C C . GLY A 1 79 ? 4.307 -19.979 13.199 1.00 77.12 79 GLY A C 1
ATOM 601 O O . GLY A 1 79 ? 3.578 -20.869 12.757 1.00 77.12 79 GLY A O 1
ATOM 602 N N . ALA A 1 80 ? 4.274 -19.595 14.476 1.00 77.69 80 ALA A N 1
ATOM 603 C CA . ALA A 1 80 ? 3.389 -20.207 15.455 1.00 77.69 80 ALA A CA 1
ATOM 604 C C . ALA A 1 80 ? 1.908 -19.966 15.110 1.00 77.69 80 ALA A C 1
ATOM 606 O O . ALA A 1 80 ? 1.499 -18.870 14.700 1.00 77.69 80 ALA A O 1
ATOM 607 N N . ASP A 1 81 ? 1.110 -21.016 15.313 1.00 85.94 81 ASP A N 1
ATOM 608 C CA . ASP A 1 81 ? -0.353 -20.996 15.256 1.00 85.94 81 ASP A CA 1
ATOM 609 C C . ASP A 1 81 ? -0.961 -20.603 13.898 1.00 85.94 81 ASP A C 1
ATOM 611 O O . ASP A 1 81 ? -2.080 -20.089 13.843 1.00 85.94 81 ASP A O 1
ATOM 615 N N . ILE A 1 82 ? -0.260 -20.854 12.784 1.00 94.06 82 ILE A N 1
ATOM 616 C CA . ILE A 1 82 ? -0.880 -20.752 11.456 1.00 94.06 82 ILE A CA 1
ATOM 617 C C . ILE A 1 82 ? -1.906 -21.879 11.300 1.00 94.06 82 ILE A C 1
ATOM 619 O O . ILE A 1 82 ? -1.584 -23.067 11.348 1.00 94.06 82 ILE A O 1
ATOM 623 N N . VAL A 1 83 ? -3.160 -21.495 11.084 1.00 95.56 83 VAL A N 1
ATOM 624 C CA . VAL A 1 83 ? -4.292 -22.404 10.929 1.00 95.56 83 VAL A CA 1
ATOM 625 C C . VAL A 1 83 ? -4.605 -22.563 9.448 1.00 95.56 83 VAL A C 1
ATOM 627 O O . VAL A 1 83 ? -4.986 -21.606 8.775 1.00 95.56 83 VAL A O 1
ATOM 630 N N . VAL A 1 84 ? -4.523 -23.793 8.942 1.00 93.94 84 VAL A N 1
ATOM 631 C CA . VAL A 1 84 ? -5.068 -24.142 7.624 1.00 93.94 84 VAL A CA 1
ATOM 632 C C . VAL A 1 84 ? -6.516 -24.605 7.816 1.00 93.94 84 VAL A C 1
ATOM 634 O O . VAL A 1 84 ? -6.734 -25.664 8.415 1.00 93.94 84 VAL A O 1
ATOM 637 N N . PRO A 1 85 ? -7.526 -23.844 7.351 1.00 92.00 85 PRO A N 1
ATOM 638 C CA . PRO A 1 85 ? -8.921 -24.236 7.515 1.00 92.00 85 PRO A CA 1
ATOM 639 C C . PRO A 1 85 ? -9.218 -25.563 6.810 1.00 92.00 85 PRO A C 1
ATOM 641 O O . PRO A 1 85 ? -8.607 -25.902 5.795 1.00 92.00 85 PRO A O 1
ATOM 644 N N . LYS A 1 86 ? -10.211 -26.314 7.295 1.00 88.38 86 LYS A N 1
ATOM 645 C CA . LYS A 1 86 ? -10.726 -27.464 6.540 1.00 88.38 86 LYS A CA 1
ATOM 646 C C . LYS A 1 86 ? -11.505 -26.956 5.325 1.00 88.38 86 LYS A C 1
ATOM 648 O O . LYS A 1 86 ? -12.385 -26.115 5.470 1.00 88.38 86 LYS A O 1
ATOM 653 N N . ARG A 1 87 ? -11.196 -27.486 4.138 1.00 86.00 87 ARG A N 1
ATOM 654 C CA . ARG A 1 87 ? -11.991 -27.255 2.922 1.00 86.00 87 ARG A CA 1
ATOM 655 C C . ARG A 1 87 ? -13.206 -28.174 2.961 1.00 86.00 87 ARG A C 1
ATOM 657 O O . ARG A 1 87 ? -13.029 -29.391 3.054 1.00 86.00 87 ARG A O 1
ATOM 664 N N . HIS A 1 88 ? -14.411 -27.625 2.881 1.00 80.44 88 HIS A N 1
ATOM 665 C CA . HIS A 1 88 ? -15.589 -28.466 2.705 1.00 80.44 88 HIS A CA 1
ATOM 666 C C . HIS A 1 88 ? -15.733 -28.871 1.221 1.00 80.44 88 HIS A C 1
ATOM 668 O O . HIS A 1 88 ? -15.407 -28.064 0.348 1.00 80.44 88 HIS A O 1
ATOM 674 N N . PRO A 1 89 ? -16.148 -30.113 0.893 1.00 77.56 89 PRO A N 1
ATOM 675 C CA . PRO A 1 89 ? -16.221 -30.579 -0.498 1.00 77.56 89 PRO A CA 1
ATOM 676 C C . PRO A 1 89 ? -17.139 -29.749 -1.407 1.00 77.56 89 PRO A C 1
ATOM 678 O O . PRO A 1 89 ? -16.863 -29.617 -2.592 1.00 77.56 89 PRO A O 1
ATOM 681 N N . ASP A 1 90 ? -18.199 -29.166 -0.852 1.00 80.50 90 ASP A N 1
ATOM 682 C CA . ASP A 1 90 ? -19.124 -28.235 -1.512 1.00 80.50 90 ASP A CA 1
ATOM 683 C C . ASP A 1 90 ? -18.486 -26.875 -1.846 1.00 80.50 90 ASP A C 1
ATOM 685 O O . ASP A 1 90 ? -18.968 -26.160 -2.722 1.00 80.50 90 ASP A O 1
ATOM 689 N N . GLN A 1 91 ? -17.371 -26.535 -1.195 1.00 80.00 91 GLN A N 1
ATOM 690 C CA . GLN A 1 91 ? -16.589 -25.318 -1.432 1.00 80.00 91 GLN A CA 1
ATOM 691 C C . GLN A 1 91 ? -15.456 -25.526 -2.444 1.00 80.00 91 GLN A C 1
ATOM 693 O O . GLN A 1 91 ? -14.632 -24.630 -2.635 1.00 80.00 91 GLN A O 1
ATOM 698 N N . LEU A 1 92 ? -15.369 -26.701 -3.076 1.00 88.75 92 LEU A N 1
ATOM 699 C CA . LEU A 1 92 ? -14.334 -27.013 -4.056 1.00 88.75 92 LEU A CA 1
ATOM 700 C C . LEU A 1 92 ? -14.949 -27.388 -5.405 1.00 88.75 92 LEU A C 1
ATOM 702 O O . LEU A 1 92 ? -15.949 -28.104 -5.457 1.00 88.75 92 LEU A O 1
ATOM 706 N N . PRO A 1 93 ? -14.338 -26.958 -6.518 1.00 90.19 93 PRO A N 1
ATOM 707 C CA . PRO A 1 93 ? -14.716 -27.465 -7.824 1.00 90.19 93 PRO A CA 1
ATOM 708 C C . PRO A 1 93 ? -14.188 -28.909 -7.987 1.00 90.19 93 PRO A C 1
ATOM 710 O O . PRO A 1 93 ? -13.216 -29.279 -7.316 1.00 90.19 93 PRO A O 1
ATOM 713 N N . PRO A 1 94 ? -14.755 -29.728 -8.894 1.00 86.81 94 PRO A N 1
ATOM 714 C CA . PRO A 1 94 ? -14.335 -31.122 -9.095 1.00 86.81 94 PRO A CA 1
ATOM 715 C C . PRO A 1 94 ? -12.829 -31.306 -9.352 1.00 86.81 94 PRO A C 1
ATOM 717 O O . PRO A 1 94 ? -12.223 -32.273 -8.898 1.00 86.81 94 PRO A O 1
ATOM 720 N N . GLN A 1 95 ? -12.214 -30.356 -10.054 1.00 84.81 95 GLN A N 1
ATOM 721 C CA . GLN A 1 95 ? -10.791 -30.322 -10.393 1.00 84.81 95 GLN A CA 1
ATOM 722 C C . GLN A 1 95 ? -9.888 -29.792 -9.264 1.00 84.81 95 GLN A C 1
ATOM 724 O O . GLN A 1 95 ? -8.666 -29.756 -9.415 1.00 84.81 95 GLN A O 1
ATOM 729 N N . GLY A 1 96 ? -10.468 -29.368 -8.139 1.00 90.56 96 GLY A N 1
ATOM 730 C CA . GLY A 1 96 ? -9.766 -28.676 -7.065 1.00 90.56 96 GLY A CA 1
ATOM 731 C C . GLY A 1 96 ? -9.338 -27.252 -7.436 1.00 90.56 96 GLY A C 1
ATOM 732 O O . GLY A 1 96 ? -9.604 -26.742 -8.522 1.00 90.56 96 GLY A O 1
ATOM 733 N N . VAL A 1 97 ? -8.674 -26.579 -6.498 1.00 92.12 97 VAL A N 1
ATOM 734 C CA . VAL A 1 97 ? -8.292 -25.162 -6.647 1.00 92.12 97 VAL A CA 1
ATOM 735 C C . VAL A 1 97 ? -6.846 -24.955 -7.087 1.00 92.12 97 VAL A C 1
ATOM 737 O O . VAL A 1 97 ? -6.480 -23.850 -7.470 1.00 92.12 97 VAL A O 1
ATOM 740 N N . ASN A 1 98 ? -6.014 -25.994 -7.070 1.00 90.62 98 ASN A N 1
ATOM 741 C CA . ASN A 1 98 ? -4.598 -25.890 -7.422 1.00 90.62 98 ASN A CA 1
ATOM 742 C C . ASN A 1 98 ? -4.375 -25.943 -8.942 1.00 90.62 98 ASN A C 1
ATOM 744 O O . ASN A 1 98 ? -5.283 -26.262 -9.706 1.00 90.62 98 ASN A O 1
ATOM 748 N N . ILE A 1 99 ? -3.158 -25.612 -9.384 1.00 85.81 99 ILE A N 1
ATOM 749 C CA . ILE A 1 99 ? -2.783 -25.676 -10.801 1.00 85.81 99 ILE A CA 1
ATOM 750 C C . ILE A 1 99 ? -2.999 -27.088 -11.367 1.00 85.81 99 ILE A C 1
ATOM 752 O O . ILE A 1 99 ? -2.559 -28.078 -10.782 1.00 85.81 99 ILE A O 1
ATOM 756 N N . ASN A 1 100 ? -3.658 -27.170 -12.524 1.00 85.88 100 ASN A N 1
ATOM 757 C CA . ASN A 1 100 ? -3.819 -28.408 -13.277 1.00 85.88 100 ASN A CA 1
ATOM 758 C C . ASN A 1 100 ? -3.037 -28.292 -14.597 1.00 85.88 100 ASN A C 1
ATOM 760 O O . ASN A 1 100 ? -3.506 -27.623 -15.516 1.00 85.88 100 ASN A O 1
ATOM 764 N N . PRO A 1 101 ? -1.861 -28.938 -14.725 1.00 84.56 101 PRO A N 1
ATOM 765 C CA . PRO A 1 101 ? -1.003 -28.789 -15.902 1.00 84.56 101 PRO A CA 1
ATOM 766 C C . PRO A 1 101 ? -1.567 -29.470 -17.158 1.00 84.56 101 PRO A C 1
ATOM 768 O O . PRO A 1 101 ? -0.997 -29.334 -18.234 1.00 84.56 101 PRO A O 1
ATOM 771 N N . ARG A 1 102 ? -2.656 -30.238 -17.032 1.00 84.88 102 ARG A N 1
ATOM 772 C CA . ARG A 1 102 ? -3.282 -30.985 -18.132 1.00 84.88 102 ARG A CA 1
ATOM 773 C C . ARG A 1 102 ? -4.580 -30.347 -18.622 1.00 84.88 102 ARG A C 1
ATOM 775 O O . ARG A 1 102 ? -5.259 -30.936 -19.456 1.00 84.88 102 ARG A O 1
ATOM 782 N N . PHE A 1 103 ? -4.939 -29.180 -18.093 1.00 83.88 103 PHE A N 1
ATOM 783 C CA . PHE A 1 103 ? -6.191 -28.504 -18.396 1.00 83.88 103 PHE A CA 1
ATOM 784 C C . PHE A 1 103 ? -5.933 -27.093 -18.931 1.00 83.88 103 PHE A C 1
ATOM 786 O O . PHE A 1 103 ? -5.262 -26.291 -18.284 1.00 83.88 103 PHE A O 1
ATOM 793 N N . PHE A 1 104 ? -6.498 -26.785 -20.100 1.00 83.25 104 PHE A N 1
ATOM 794 C CA . PHE A 1 104 ? -6.482 -25.451 -20.694 1.00 83.25 104 PHE A CA 1
ATOM 795 C C . PHE A 1 104 ? -7.911 -25.048 -21.064 1.00 83.25 104 PHE A C 1
ATOM 797 O O . PHE A 1 104 ? -8.442 -25.458 -22.093 1.00 83.25 104 PHE A O 1
ATOM 804 N N . GLY A 1 105 ? -8.533 -24.249 -20.200 1.00 88.94 105 GLY A N 1
ATOM 805 C CA . GLY A 1 105 ? -9.877 -23.712 -20.398 1.00 88.94 105 GLY A CA 1
ATOM 806 C C . GLY A 1 105 ? -10.003 -22.368 -19.687 1.00 88.94 105 GLY A C 1
ATOM 807 O O . GLY A 1 105 ? -10.425 -22.345 -18.533 1.00 88.94 105 GLY A O 1
ATOM 808 N N . PRO A 1 106 ? -9.619 -21.249 -20.330 1.00 89.00 106 PRO A N 1
ATOM 809 C CA . PRO A 1 106 ? -9.528 -19.944 -19.670 1.00 89.00 106 PRO A CA 1
ATOM 810 C C . PRO A 1 106 ? -10.810 -19.515 -18.941 1.00 89.00 106 PRO A C 1
ATOM 812 O O . PRO A 1 106 ? -10.741 -19.053 -17.808 1.00 89.00 106 PRO A O 1
ATOM 815 N N . GLY A 1 107 ? -11.984 -19.744 -19.540 1.00 92.12 107 GLY A N 1
ATOM 816 C CA . GLY A 1 107 ? -13.268 -19.414 -18.909 1.00 92.12 107 GLY A CA 1
ATOM 817 C C . GLY A 1 107 ? -13.581 -20.253 -17.665 1.00 92.12 107 GLY A C 1
ATOM 818 O O . GLY A 1 107 ? -14.114 -19.733 -16.690 1.00 92.12 107 GLY A O 1
ATOM 819 N N . GLU A 1 108 ? -13.220 -21.538 -17.656 1.00 90.94 108 GLU A N 1
ATOM 820 C CA . GLU A 1 108 ? -13.385 -22.394 -16.474 1.00 90.94 108 GLU A CA 1
ATOM 821 C C . GLU A 1 108 ? -12.374 -22.038 -15.381 1.00 90.94 108 GLU A C 1
ATOM 823 O O . GLU A 1 108 ? -12.724 -22.035 -14.203 1.00 90.94 108 GLU A O 1
ATOM 828 N N . VAL A 1 109 ? -11.139 -21.681 -15.753 1.00 90.94 109 VAL A N 1
ATOM 829 C CA . VAL A 1 109 ? -10.136 -21.174 -14.803 1.00 90.94 109 VAL A CA 1
ATOM 830 C C . VAL A 1 109 ? -10.644 -19.907 -14.118 1.00 90.94 109 VAL A C 1
ATOM 832 O O . VAL A 1 109 ? -10.552 -19.810 -12.895 1.00 90.94 109 VAL A O 1
ATOM 835 N N . GLU A 1 110 ? -11.239 -18.983 -14.874 1.00 93.62 110 GLU A N 1
ATOM 836 C CA . GLU A 1 110 ? -11.834 -17.766 -14.318 1.00 93.62 110 GLU A CA 1
ATOM 837 C C . GLU A 1 110 ? -12.991 -18.084 -13.361 1.00 93.62 110 GLU A C 1
ATOM 839 O O . GLU A 1 110 ? -13.042 -17.574 -12.243 1.00 93.62 110 GLU A O 1
ATOM 844 N N . GLN A 1 111 ? -13.885 -19.008 -13.731 1.00 93.69 111 GLN A N 1
ATOM 845 C CA . GLN A 1 111 ? -14.947 -19.462 -12.827 1.00 93.69 111 GLN A CA 1
ATOM 846 C C . GLN A 1 111 ? -14.387 -20.060 -11.531 1.00 93.69 111 GLN A C 1
ATOM 848 O O . GLN A 1 111 ? -14.945 -19.811 -10.462 1.00 93.69 111 GLN A O 1
ATOM 853 N N . VAL A 1 112 ? -13.290 -20.823 -11.603 1.00 94.44 112 VAL A N 1
ATOM 854 C CA . VAL A 1 112 ? -12.612 -21.369 -10.419 1.00 94.44 112 VAL A CA 1
ATOM 855 C C . VAL A 1 112 ? -12.075 -20.250 -9.527 1.00 94.44 112 VAL A C 1
ATOM 857 O O . VAL A 1 112 ? -12.275 -20.296 -8.311 1.00 94.44 112 VAL A O 1
ATOM 860 N N . VAL A 1 113 ? -11.428 -19.238 -10.112 1.00 95.00 113 VAL A N 1
ATOM 861 C CA . VAL A 1 113 ? -10.911 -18.071 -9.381 1.00 95.00 113 VAL A CA 1
ATOM 862 C C . VAL A 1 113 ? -12.040 -17.357 -8.637 1.00 95.00 113 VAL A C 1
ATOM 864 O O . VAL A 1 113 ? -11.979 -17.249 -7.410 1.00 95.00 113 VAL A O 1
ATOM 867 N N . GLN A 1 114 ? -13.088 -16.957 -9.357 1.00 95.19 114 GLN A N 1
ATOM 868 C CA . GLN A 1 114 ? -14.161 -16.123 -8.812 1.00 95.19 114 GLN A CA 1
ATOM 869 C C . GLN A 1 114 ? -15.057 -16.874 -7.824 1.00 95.19 114 GLN A C 1
ATOM 871 O O . GLN A 1 114 ? -15.359 -16.374 -6.744 1.00 95.19 114 GLN A O 1
ATOM 876 N N . ARG A 1 115 ? -15.492 -18.092 -8.172 1.00 94.44 115 ARG A N 1
ATOM 877 C CA . ARG A 1 115 ? -16.505 -18.821 -7.388 1.00 94.44 115 ARG A CA 1
ATOM 878 C C . ARG A 1 115 ? -15.925 -19.620 -6.226 1.00 94.44 115 ARG A C 1
ATOM 880 O O . ARG A 1 115 ? -16.674 -19.958 -5.316 1.00 94.44 115 ARG A O 1
ATOM 887 N N . TYR A 1 116 ? -14.629 -19.943 -6.259 1.00 95.06 116 TYR A N 1
ATOM 888 C CA . TYR A 1 116 ? -14.023 -20.850 -5.279 1.00 95.06 116 TYR A CA 1
ATOM 889 C C . TYR A 1 116 ? -12.764 -20.274 -4.635 1.00 95.06 116 TYR A C 1
ATOM 891 O O . TYR A 1 116 ? -12.677 -20.234 -3.410 1.00 95.06 116 TYR A O 1
ATOM 899 N N . ARG A 1 117 ? -11.782 -19.800 -5.414 1.00 95.94 117 ARG A N 1
ATOM 900 C CA . ARG A 1 117 ? -10.493 -19.389 -4.833 1.00 95.94 117 ARG A CA 1
ATOM 901 C C . ARG A 1 117 ? -10.584 -18.117 -3.991 1.00 95.94 117 ARG A C 1
ATOM 903 O O . ARG A 1 117 ? -10.039 -18.107 -2.890 1.00 95.94 117 ARG A O 1
ATOM 910 N N . LEU A 1 118 ? -11.266 -17.074 -4.473 1.00 96.44 118 LEU A N 1
ATOM 911 C CA . LEU A 1 118 ? -11.436 -15.823 -3.721 1.00 96.44 118 LEU A CA 1
ATOM 912 C C . LEU A 1 118 ? -12.228 -16.025 -2.413 1.00 96.44 118 LEU A C 1
ATOM 914 O O . LEU A 1 118 ? -11.732 -15.602 -1.369 1.00 96.44 118 LEU A O 1
ATOM 918 N N . PRO A 1 119 ? -13.363 -16.756 -2.382 1.00 95.56 119 PRO A N 1
ATOM 919 C CA . PRO A 1 119 ? -14.038 -17.083 -1.121 1.00 95.56 119 PRO A CA 1
ATOM 920 C C . PRO A 1 119 ? -13.153 -17.800 -0.087 1.00 95.56 119 PRO A C 1
ATOM 922 O O . PRO A 1 119 ? -13.276 -17.556 1.116 1.00 95.56 119 PRO A O 1
ATOM 925 N N . LEU A 1 120 ? -12.224 -18.657 -0.531 1.00 96.88 120 LEU A N 1
ATOM 926 C CA . LEU A 1 120 ? -11.270 -19.319 0.368 1.00 96.88 120 LEU A CA 1
ATOM 927 C C . LEU A 1 120 ? -10.287 -18.331 1.018 1.00 96.88 120 LEU A C 1
ATOM 929 O O . LEU A 1 120 ? -9.808 -18.603 2.120 1.00 96.88 120 LEU A O 1
ATOM 933 N N . VAL A 1 121 ? -10.011 -17.180 0.398 1.00 97.81 121 VAL A N 1
ATOM 934 C CA . VAL A 1 121 ? -9.175 -16.128 1.000 1.00 97.81 121 VAL A CA 1
ATOM 935 C C . VAL A 1 121 ? -9.811 -15.625 2.290 1.00 97.81 121 VAL A C 1
ATOM 937 O O . VAL A 1 121 ? -9.159 -15.643 3.330 1.00 97.81 121 VAL A O 1
ATOM 940 N N . HIS A 1 122 ? -11.101 -15.280 2.265 1.00 97.38 122 HIS A N 1
ATOM 941 C CA . HIS A 1 122 ? -11.830 -14.829 3.455 1.00 97.38 122 HIS A CA 1
ATOM 942 C C . HIS A 1 122 ? -11.822 -15.879 4.572 1.00 97.38 122 HIS A C 1
ATOM 944 O O . HIS A 1 122 ? -11.596 -15.561 5.742 1.00 97.38 122 HIS A O 1
ATOM 950 N N . ALA A 1 123 ? -12.004 -17.158 4.221 1.00 96.00 123 ALA A N 1
ATOM 951 C CA . ALA A 1 123 ? -11.920 -18.249 5.188 1.00 96.00 123 ALA A CA 1
ATOM 952 C C . ALA A 1 123 ? -10.533 -18.330 5.850 1.00 96.00 123 ALA A C 1
ATOM 954 O O . ALA A 1 123 ? -10.447 -18.514 7.067 1.00 96.00 123 ALA A O 1
ATOM 955 N N . PHE A 1 124 ? -9.462 -18.157 5.070 1.00 97.75 124 PHE A N 1
ATOM 956 C CA . PHE A 1 124 ? -8.089 -18.171 5.568 1.00 97.75 124 PHE A CA 1
ATOM 957 C C . PHE A 1 124 ? -7.766 -16.950 6.440 1.00 97.75 124 PHE A C 1
ATOM 959 O O . PHE A 1 124 ? -7.209 -17.112 7.528 1.00 97.75 124 PHE A O 1
ATOM 966 N N . VAL A 1 125 ? -8.151 -15.747 5.995 1.00 98.25 125 VAL A N 1
ATOM 967 C CA . VAL A 1 125 ? -7.977 -14.476 6.722 1.00 98.25 125 VAL A CA 1
ATOM 968 C C . VAL A 1 125 ? -8.615 -14.554 8.106 1.00 98.25 125 VAL A C 1
ATOM 970 O O . VAL A 1 125 ? -7.953 -14.284 9.111 1.00 98.25 125 VAL A O 1
ATOM 973 N N . ARG A 1 126 ? -9.866 -15.019 8.172 1.00 96.69 126 ARG A N 1
ATOM 974 C CA . ARG A 1 126 ? -10.625 -15.162 9.418 1.00 96.69 126 ARG A CA 1
ATOM 975 C C . ARG A 1 126 ? -10.028 -16.209 10.358 1.00 96.69 126 ARG A C 1
ATOM 977 O O . ARG A 1 126 ? -9.895 -15.950 11.551 1.00 96.69 126 ARG A O 1
ATOM 984 N N . ALA A 1 127 ? -9.636 -17.375 9.839 1.00 96.75 127 ALA A N 1
ATOM 985 C CA . ALA A 1 127 ? -9.060 -18.443 10.658 1.00 96.75 127 ALA A CA 1
ATOM 986 C C . ALA A 1 127 ? -7.724 -18.050 11.306 1.00 96.75 127 ALA A C 1
ATOM 988 O O . ALA A 1 127 ? -7.437 -18.476 12.421 1.00 96.75 127 ALA A O 1
ATOM 989 N N . ASN A 1 128 ? -6.937 -17.213 10.625 1.00 97.50 128 ASN A N 1
ATOM 990 C CA . ASN A 1 128 ? -5.624 -16.769 11.093 1.00 97.50 128 ASN A CA 1
ATOM 991 C C . ASN A 1 128 ? -5.643 -15.403 11.790 1.00 97.50 128 ASN A C 1
ATOM 993 O O . ASN A 1 128 ? -4.586 -14.935 12.217 1.00 97.50 128 ASN A O 1
ATOM 997 N N . ARG A 1 129 ? -6.818 -14.759 11.901 1.00 96.31 129 ARG A N 1
ATOM 998 C CA . ARG A 1 129 ? -6.981 -13.400 12.452 1.00 96.31 129 ARG A CA 1
ATOM 999 C C . ARG A 1 129 ? -5.981 -12.414 11.835 1.00 96.31 129 ARG A C 1
ATOM 1001 O O . ARG A 1 129 ? -5.327 -11.645 12.545 1.00 96.31 129 ARG A O 1
ATOM 1008 N N . ILE A 1 130 ? -5.817 -12.505 10.510 1.00 97.81 130 ILE A N 1
ATOM 1009 C CA . ILE A 1 130 ? -4.920 -11.616 9.758 1.00 97.81 130 ILE A CA 1
ATOM 1010 C C . ILE A 1 130 ? -5.398 -10.176 9.949 1.00 97.81 130 ILE A C 1
ATOM 1012 O O . ILE A 1 130 ? -4.618 -9.319 10.369 1.00 97.81 130 ILE A O 1
ATOM 1016 N N . ASP A 1 131 ? -6.701 -9.971 9.763 1.00 98.38 131 ASP A N 1
ATOM 1017 C CA . ASP A 1 131 ? -7.405 -8.764 10.174 1.00 98.38 131 ASP A CA 1
ATOM 1018 C C . ASP A 1 131 ? -7.892 -8.938 11.617 1.00 98.38 131 ASP A C 1
ATOM 1020 O O . ASP A 1 131 ? -8.460 -9.977 11.975 1.00 98.38 131 ASP A O 1
ATOM 1024 N N . ARG A 1 132 ? -7.649 -7.946 12.478 1.00 97.62 132 ARG A N 1
ATOM 1025 C CA . ARG A 1 132 ? -7.921 -8.065 13.919 1.00 97.62 132 ARG A CA 1
ATOM 1026 C C . ARG A 1 132 ? -8.134 -6.726 14.603 1.00 97.62 132 ARG A C 1
ATOM 1028 O O . ARG A 1 132 ? -7.584 -5.707 14.193 1.00 97.62 132 ARG A O 1
ATOM 1035 N N . VAL A 1 133 ? -8.875 -6.736 15.709 1.00 98.12 133 VAL A N 1
ATOM 1036 C CA . VAL A 1 133 ? -8.905 -5.595 16.632 1.00 98.12 133 VAL A CA 1
ATOM 1037 C C . VAL A 1 133 ? -7.545 -5.531 17.318 1.00 98.12 133 VAL A C 1
ATOM 1039 O O . VAL A 1 133 ? -7.161 -6.442 18.045 1.00 98.12 133 VAL A O 1
ATOM 1042 N N . ALA A 1 134 ? -6.778 -4.488 17.021 1.00 97.44 134 ALA A N 1
ATOM 1043 C CA . ALA A 1 134 ? -5.413 -4.342 17.509 1.00 97.44 134 ALA A CA 1
ATOM 1044 C C . ALA A 1 134 ? -5.337 -3.518 18.800 1.00 97.44 134 ALA A C 1
ATOM 1046 O O . ALA A 1 134 ? -4.421 -3.719 19.596 1.00 97.44 134 ALA A O 1
ATOM 1047 N N . LYS A 1 135 ? -6.272 -2.579 19.000 1.00 97.75 135 LYS A N 1
ATOM 1048 C CA . LYS A 1 135 ? -6.349 -1.712 20.185 1.00 97.75 135 LYS A CA 1
ATOM 1049 C C . LYS A 1 135 ? -7.797 -1.326 20.488 1.00 97.75 135 LYS A C 1
ATOM 1051 O O . LYS A 1 135 ? -8.594 -1.171 19.568 1.00 97.75 135 LYS A O 1
ATOM 1056 N N . GLY A 1 136 ? -8.089 -1.054 21.758 1.00 96.62 136 GLY A N 1
ATOM 1057 C CA . GLY A 1 136 ? -9.367 -0.481 22.185 1.00 96.62 136 GLY A CA 1
ATOM 1058 C C . GLY A 1 136 ? -10.532 -1.472 22.168 1.00 96.62 136 GLY A C 1
ATOM 1059 O O . GLY A 1 136 ? -10.340 -2.668 22.367 1.00 96.62 136 GLY A O 1
ATOM 1060 N N . ALA A 1 137 ? -11.742 -0.949 21.981 1.00 95.81 137 ALA A N 1
ATOM 1061 C CA . ALA A 1 137 ? -12.977 -1.725 22.045 1.00 95.81 137 ALA A CA 1
ATOM 1062 C C . ALA A 1 137 ? -13.141 -2.683 20.848 1.00 95.81 137 ALA A C 1
ATOM 1064 O O . ALA A 1 137 ? -12.906 -2.297 19.704 1.00 95.81 137 ALA A O 1
ATOM 1065 N N . GLU A 1 138 ? -13.611 -3.908 21.113 1.00 95.06 138 GLU A N 1
ATOM 1066 C CA . GLU A 1 138 ? -13.949 -4.895 20.071 1.00 95.06 138 GLU A CA 1
ATOM 1067 C C . GLU A 1 138 ? -15.252 -4.563 19.331 1.00 95.06 138 GLU A C 1
ATOM 1069 O O . GLU A 1 138 ? -15.388 -4.869 18.149 1.00 95.06 138 GLU A O 1
ATOM 1074 N N . LEU A 1 139 ? -16.183 -3.903 20.026 1.00 95.25 139 LEU A N 1
ATOM 1075 C CA . LEU A 1 139 ? -17.427 -3.354 19.487 1.00 95.25 139 LEU A CA 1
ATOM 1076 C C . LEU A 1 139 ? -17.429 -1.839 19.725 1.00 95.25 139 LEU A C 1
ATOM 1078 O O . LEU A 1 139 ? -18.066 -1.358 20.666 1.00 95.25 139 LEU A O 1
ATOM 1082 N N . PRO A 1 140 ? -16.629 -1.077 18.965 1.00 97.62 140 PRO A N 1
ATOM 1083 C CA . PRO A 1 140 ? -16.479 0.344 19.200 1.00 97.62 140 PRO A CA 1
ATOM 1084 C C . PRO A 1 140 ? -17.715 1.133 18.774 1.00 97.62 140 PRO A C 1
ATOM 1086 O O . PRO A 1 140 ? -18.403 0.795 17.814 1.00 97.62 140 PRO A O 1
ATOM 1089 N N . ARG A 1 141 ? -17.911 2.271 19.438 1.00 97.62 141 ARG A N 1
ATOM 1090 C CA . ARG A 1 141 ? -18.753 3.367 18.956 1.00 97.62 141 ARG A CA 1
ATOM 1091 C C . ARG A 1 141 ? -18.065 4.104 17.802 1.00 97.62 141 ARG A C 1
ATOM 1093 O O . ARG A 1 141 ? -18.726 4.472 16.835 1.00 97.62 141 ARG A O 1
ATOM 1100 N N . ILE A 1 142 ? -16.744 4.291 17.893 1.00 98.44 142 ILE A N 1
ATOM 1101 C CA . ILE A 1 142 ? -15.896 4.908 16.863 1.00 98.44 142 ILE A CA 1
ATOM 1102 C C . ILE A 1 142 ? -14.797 3.924 16.463 1.00 98.44 142 ILE A C 1
ATOM 1104 O O . ILE A 1 142 ? -13.872 3.662 17.236 1.00 98.44 142 ILE A O 1
ATOM 1108 N N . GLY A 1 143 ? -14.899 3.367 15.260 1.00 98.44 143 GLY A N 1
ATOM 1109 C CA . GLY A 1 143 ? -13.886 2.464 14.720 1.00 98.44 143 GLY A CA 1
ATOM 1110 C C . GLY A 1 143 ? -12.842 3.212 13.896 1.00 98.44 143 GLY A C 1
ATOM 1111 O O . GLY A 1 143 ? -13.169 4.138 13.163 1.00 98.44 143 GLY A O 1
ATOM 1112 N N . ILE A 1 144 ? -11.584 2.798 13.984 1.00 98.88 144 ILE A N 1
ATOM 1113 C CA . ILE A 1 144 ? -10.499 3.255 13.111 1.00 98.88 144 ILE A CA 1
ATOM 1114 C C . ILE A 1 144 ? -9.995 2.042 12.335 1.00 98.88 144 ILE A C 1
ATOM 1116 O O . ILE A 1 144 ? -9.691 1.017 12.944 1.00 98.88 144 ILE A O 1
ATOM 1120 N N . VAL A 1 145 ? -9.909 2.149 11.013 1.00 98.81 145 VAL A N 1
ATOM 1121 C CA . VAL A 1 145 ? -9.501 1.068 10.110 1.00 98.81 145 VAL A CA 1
ATOM 1122 C C . VAL A 1 145 ? -8.240 1.490 9.367 1.00 98.81 145 VAL A C 1
ATOM 1124 O O . VAL A 1 145 ? -8.224 2.527 8.707 1.00 98.81 145 VAL A O 1
ATOM 1127 N N . ALA A 1 146 ? -7.171 0.704 9.493 1.00 98.62 146 ALA A N 1
ATOM 1128 C CA . ALA A 1 146 ? -5.887 1.000 8.861 1.00 98.62 146 ALA A CA 1
ATOM 1129 C C . ALA A 1 146 ? -5.058 -0.268 8.620 1.00 98.62 146 ALA A C 1
ATOM 1131 O O . ALA A 1 146 ? -5.233 -1.279 9.305 1.00 98.62 146 ALA A O 1
ATOM 1132 N N . ALA A 1 147 ? -4.110 -0.187 7.686 1.00 98.12 147 ALA A N 1
ATOM 1133 C CA . ALA A 1 147 ? -3.191 -1.268 7.332 1.00 98.12 147 ALA A CA 1
ATOM 1134 C C . ALA A 1 147 ? -1.737 -0.780 7.272 1.00 98.12 147 ALA A C 1
ATOM 1136 O O . ALA A 1 147 ? -1.485 0.422 7.157 1.00 98.12 147 ALA A O 1
ATOM 1137 N N . GLY A 1 148 ? -0.785 -1.714 7.358 1.00 96.50 148 GLY A N 1
ATOM 1138 C CA . GLY A 1 148 ? 0.648 -1.462 7.176 1.00 96.50 148 GLY A CA 1
ATOM 1139 C C . GLY A 1 148 ? 1.178 -0.205 7.877 1.00 96.50 148 GLY A C 1
ATOM 1140 O O . GLY A 1 148 ? 0.959 -0.012 9.077 1.00 96.50 148 GLY A O 1
ATOM 1141 N N . LYS A 1 149 ? 1.857 0.674 7.130 1.00 94.88 149 LYS A N 1
ATOM 1142 C CA . LYS A 1 149 ? 2.377 1.954 7.643 1.00 94.88 149 LYS A CA 1
ATOM 1143 C C . LYS A 1 149 ? 1.283 2.847 8.242 1.00 94.88 149 LYS A C 1
ATOM 1145 O O . LYS A 1 149 ? 1.482 3.382 9.330 1.00 94.88 149 LYS A O 1
ATOM 1150 N N . SER A 1 150 ? 0.104 2.943 7.623 1.00 96.81 150 SER A N 1
ATOM 1151 C CA . SER A 1 150 ? -0.993 3.787 8.126 1.00 96.81 150 SER A CA 1
ATOM 1152 C C . SER A 1 150 ? -1.490 3.339 9.507 1.00 96.81 150 SER A C 1
ATOM 1154 O O . SER A 1 150 ? -1.885 4.165 10.326 1.00 96.81 150 SER A O 1
ATOM 1156 N N . TYR A 1 151 ? -1.393 2.046 9.841 1.00 98.31 151 TYR A N 1
ATOM 1157 C CA . TYR A 1 151 ? -1.658 1.572 11.206 1.00 98.31 151 TYR A CA 1
ATOM 1158 C C . TYR A 1 151 ? -0.650 2.127 12.232 1.00 98.31 151 TYR A C 1
ATOM 1160 O O . TYR A 1 151 ? -1.025 2.433 13.370 1.00 98.31 151 TYR A O 1
ATOM 1168 N N . LYS A 1 152 ? 0.625 2.287 11.855 1.00 96.94 152 LYS A N 1
ATOM 1169 C CA . LYS A 1 152 ? 1.636 2.925 12.716 1.00 96.94 152 LYS A CA 1
ATOM 1170 C C . LYS A 1 152 ? 1.352 4.417 12.886 1.00 96.94 152 LYS A C 1
ATOM 1172 O O . LYS A 1 152 ? 1.461 4.912 14.009 1.00 96.94 152 LYS A O 1
ATOM 1177 N N . ASP A 1 153 ? 0.885 5.095 11.838 1.00 97.06 153 ASP A N 1
ATOM 1178 C CA . ASP A 1 153 ? 0.448 6.493 11.935 1.00 97.06 153 ASP A CA 1
ATOM 1179 C C . ASP A 1 153 ? -0.749 6.648 12.873 1.00 97.06 153 ASP A C 1
ATOM 1181 O O . ASP A 1 153 ? -0.741 7.531 13.728 1.00 97.06 153 ASP A O 1
ATOM 1185 N N . VAL A 1 154 ? -1.733 5.744 12.796 1.00 98.62 154 VAL A N 1
ATOM 1186 C CA . VAL A 1 154 ? -2.859 5.689 13.743 1.00 98.62 154 VAL A CA 1
ATOM 1187 C C . VAL A 1 154 ? -2.363 5.494 15.173 1.00 98.62 154 VAL A C 1
ATOM 1189 O O . VAL A 1 154 ? -2.807 6.201 16.076 1.00 98.62 154 VAL A O 1
ATOM 1192 N N . CYS A 1 155 ? -1.420 4.576 15.404 1.00 98.19 155 CYS A N 1
ATOM 1193 C CA . CYS A 1 155 ? -0.850 4.380 16.737 1.00 98.19 155 CYS A CA 1
ATOM 1194 C C . CYS A 1 155 ? -0.229 5.671 17.278 1.00 98.19 155 CYS A C 1
ATOM 1196 O O . CYS A 1 155 ? -0.489 6.035 18.425 1.00 98.19 155 CYS A O 1
ATOM 1198 N N . ARG A 1 156 ? 0.534 6.383 16.446 1.00 97.81 156 ARG A N 1
ATOM 1199 C CA . ARG A 1 156 ? 1.146 7.652 16.834 1.00 97.81 156 ARG A CA 1
ATOM 1200 C C . ARG A 1 156 ? 0.112 8.768 17.012 1.00 97.81 156 ARG A C 1
ATOM 1202 O O . ARG A 1 156 ? 0.248 9.579 17.921 1.00 97.81 156 ARG A O 1
ATOM 1209 N N . ALA A 1 157 ? -0.937 8.798 16.199 1.00 98.12 157 ALA A N 1
ATOM 1210 C CA . ALA A 1 157 ? -2.031 9.756 16.313 1.00 98.12 157 ALA A CA 1
ATOM 1211 C C . ALA A 1 157 ? -2.794 9.621 17.639 1.00 98.12 157 ALA A C 1
ATOM 1213 O O . ALA A 1 157 ? -3.108 10.626 18.279 1.00 98.12 157 ALA A O 1
ATOM 1214 N N . LEU A 1 158 ? -3.039 8.384 18.084 1.00 98.44 158 LEU A N 1
ATOM 1215 C CA . LEU A 1 158 ? -3.642 8.107 19.390 1.00 98.44 158 LEU A CA 1
ATOM 1216 C C . LEU A 1 158 ? -2.777 8.661 20.531 1.00 98.44 158 LEU A C 1
ATOM 1218 O O . LEU A 1 158 ? -3.299 9.317 21.430 1.00 98.44 158 LEU A O 1
ATOM 1222 N N . GLU A 1 159 ? -1.456 8.467 20.469 1.00 97.81 159 GLU A N 1
ATOM 1223 C CA . GLU A 1 159 ? -0.519 9.032 21.451 1.00 97.81 159 GLU A CA 1
ATOM 1224 C C . GLU A 1 159 ? -0.538 10.565 21.453 1.00 97.81 159 GLU A C 1
ATOM 1226 O O . GLU A 1 159 ? -0.592 11.177 22.518 1.00 97.81 159 GLU A O 1
ATOM 1231 N N . LEU A 1 160 ? -0.531 11.193 20.272 1.00 97.12 160 LEU A N 1
ATOM 1232 C CA . LEU A 1 160 ? -0.573 12.652 20.135 1.00 97.12 160 LEU A CA 1
ATOM 1233 C C . LEU A 1 160 ? -1.843 13.263 20.752 1.00 97.12 160 LEU A C 1
ATOM 1235 O O . LEU A 1 160 ? -1.783 14.346 21.337 1.00 97.12 160 LEU A O 1
ATOM 1239 N N . LEU A 1 161 ? -2.972 12.554 20.665 1.00 97.50 161 LEU A N 1
ATOM 1240 C CA . LEU A 1 161 ? -4.246 12.941 21.277 1.00 97.50 161 LEU A CA 1
ATOM 1241 C C . LEU A 1 161 ? -4.368 12.554 22.760 1.00 97.50 161 LEU A C 1
ATOM 1243 O O . LEU A 1 161 ? -5.343 12.933 23.410 1.00 97.50 161 LEU A O 1
ATOM 1247 N N . GLY A 1 162 ? -3.406 11.809 23.313 1.00 96.31 162 GLY A N 1
ATOM 1248 C CA . GLY A 1 162 ? -3.486 11.288 24.678 1.00 96.31 162 GLY A CA 1
ATOM 1249 C C . GLY A 1 162 ? -4.610 10.262 24.863 1.00 96.31 162 GLY A C 1
ATOM 1250 O O . GLY A 1 162 ? -5.248 10.229 25.917 1.00 96.31 162 GLY A O 1
ATOM 1251 N N . LEU A 1 163 ? -4.890 9.464 23.828 1.00 97.12 163 LEU A N 1
ATOM 1252 C CA . LEU A 1 163 ? -5.860 8.369 23.838 1.00 97.12 163 LEU A CA 1
ATOM 1253 C C . LEU A 1 163 ? -5.172 7.067 24.263 1.00 97.12 163 LEU A C 1
ATOM 1255 O O . LEU A 1 163 ? -4.836 6.216 23.440 1.00 97.12 163 LEU A O 1
ATOM 1259 N N . ASP A 1 164 ? -4.947 6.933 25.567 1.00 96.12 164 ASP A N 1
ATOM 1260 C CA . ASP A 1 164 ? -4.480 5.688 26.176 1.00 96.12 164 ASP A CA 1
ATOM 1261 C C . ASP A 1 164 ? -5.590 4.606 26.200 1.00 96.12 164 ASP A C 1
ATOM 1263 O O . ASP A 1 164 ? -6.751 4.899 25.889 1.00 96.12 164 ASP A O 1
ATOM 1267 N N . PRO A 1 165 ? -5.286 3.343 26.564 1.00 96.75 165 PRO A N 1
ATOM 1268 C CA . PRO A 1 165 ? -6.285 2.274 26.566 1.00 96.75 165 PRO A CA 1
ATOM 1269 C C . PRO A 1 165 ? -7.519 2.554 27.435 1.00 96.75 165 PRO A C 1
ATOM 1271 O O . PRO A 1 165 ? -8.630 2.194 27.046 1.00 96.75 165 PRO A O 1
ATOM 1274 N N . ALA A 1 166 ? -7.350 3.209 28.589 1.00 96.44 166 ALA A N 1
ATOM 1275 C CA . ALA A 1 166 ? -8.458 3.516 29.490 1.00 96.44 166 ALA A CA 1
ATOM 1276 C C . ALA A 1 166 ? -9.391 4.563 28.870 1.00 96.44 166 ALA A C 1
ATOM 1278 O O . ALA A 1 166 ? -10.615 4.425 28.902 1.00 96.44 166 ALA A O 1
ATOM 1279 N N . ARG A 1 167 ? -8.814 5.584 28.239 1.00 96.19 167 ARG A N 1
ATOM 1280 C CA . ARG A 1 167 ? -9.562 6.641 27.573 1.00 96.19 167 ARG A CA 1
ATOM 1281 C C . ARG A 1 167 ? -10.219 6.175 26.283 1.00 96.19 167 ARG A C 1
ATOM 1283 O O . ARG A 1 167 ? -11.358 6.546 26.017 1.00 96.19 167 ARG A O 1
ATOM 1290 N N . MET A 1 168 ? -9.543 5.326 25.512 1.00 97.69 168 MET A N 1
ATOM 1291 C CA . MET A 1 168 ? -10.148 4.657 24.361 1.00 97.69 168 MET A CA 1
ATOM 1292 C C . MET A 1 168 ? -11.377 3.850 24.787 1.00 97.69 168 MET A C 1
ATOM 1294 O O . MET A 1 168 ? -12.419 3.966 24.148 1.00 97.69 168 MET A O 1
ATOM 1298 N N . ALA A 1 169 ? -11.292 3.093 25.887 1.00 96.00 169 ALA A N 1
ATOM 1299 C CA . ALA A 1 169 ? -12.433 2.350 26.418 1.00 96.00 169 ALA A CA 1
ATOM 1300 C C . ALA A 1 169 ? -13.580 3.282 26.848 1.00 96.00 169 ALA A C 1
ATOM 1302 O O . ALA A 1 169 ? -14.726 3.041 26.476 1.00 96.00 169 ALA A O 1
ATOM 1303 N N . ALA A 1 170 ? -13.277 4.375 27.558 1.00 95.88 170 ALA A N 1
ATOM 1304 C CA . ALA A 1 170 ? -14.278 5.350 27.996 1.00 95.88 170 ALA A CA 1
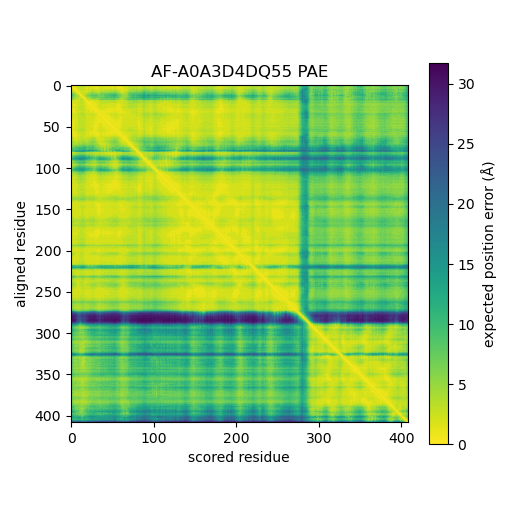ATOM 1305 C C . ALA A 1 170 ? -15.013 6.033 26.826 1.00 95.88 170 ALA A C 1
ATOM 1307 O O . ALA A 1 170 ? -16.210 6.294 26.916 1.00 95.88 170 ALA A O 1
ATOM 1308 N N . LEU A 1 171 ? -14.308 6.301 25.724 1.00 96.44 171 LEU A N 1
ATOM 1309 C CA . LEU A 1 171 ? -14.873 6.921 24.520 1.00 96.44 171 LEU A CA 1
ATOM 1310 C C . LEU A 1 171 ? -15.459 5.903 23.526 1.00 96.44 171 LEU A C 1
ATOM 1312 O O . LEU A 1 171 ? -16.037 6.299 22.514 1.00 96.44 171 LEU A O 1
ATOM 1316 N N . GLY A 1 172 ? -15.311 4.600 23.786 1.00 97.38 172 GLY A N 1
ATOM 1317 C CA . GLY A 1 172 ? -15.733 3.541 22.870 1.00 97.38 172 GLY A CA 1
ATOM 1318 C C . GLY A 1 172 ? -14.949 3.532 21.553 1.00 97.38 172 GLY A C 1
ATOM 1319 O O . GLY A 1 172 ? -15.529 3.272 20.501 1.00 97.38 172 GLY A O 1
ATOM 1320 N N . VAL A 1 173 ? -13.652 3.847 21.589 1.00 98.56 173 VAL A N 1
ATOM 1321 C CA . VAL A 1 173 ? -12.766 3.850 20.415 1.00 98.56 173 VAL A CA 1
ATOM 1322 C C . VAL A 1 173 ? -12.104 2.483 20.248 1.00 98.56 173 VAL A C 1
ATOM 1324 O O . VAL A 1 173 ? -11.563 1.921 21.204 1.00 98.56 173 VAL A O 1
ATOM 1327 N N . GLY A 1 174 ? -12.100 1.965 19.021 1.00 98.56 174 GLY A N 1
ATOM 1328 C CA . GLY A 1 174 ? -11.435 0.715 18.648 1.00 98.56 174 GLY A CA 1
ATOM 1329 C C . GLY A 1 174 ? -10.626 0.875 17.367 1.00 98.56 174 GLY A C 1
ATOM 1330 O O . GLY A 1 174 ? -10.998 1.647 16.487 1.00 98.56 174 GLY A O 1
ATOM 1331 N N . VAL A 1 175 ? -9.517 0.146 17.252 1.00 98.81 175 VAL A N 1
ATOM 1332 C CA . VAL A 1 175 ? -8.672 0.112 16.051 1.00 98.81 175 VAL A CA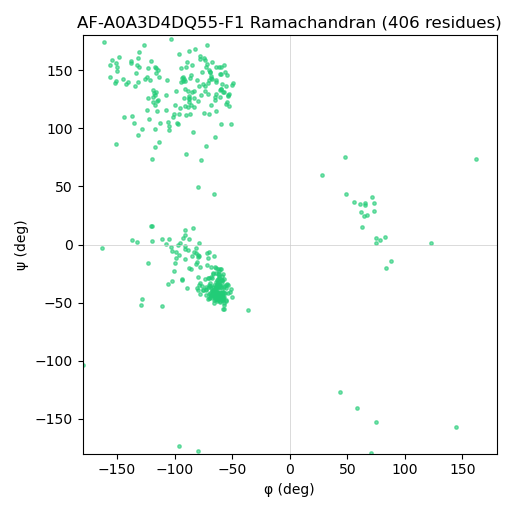 1
ATOM 1333 C C . VAL A 1 175 ? -8.702 -1.288 15.466 1.00 98.81 175 VAL A C 1
ATOM 1335 O O . VAL A 1 175 ? -8.192 -2.231 16.078 1.00 98.81 175 VAL A O 1
ATOM 1338 N N . TRP A 1 176 ? -9.248 -1.414 14.263 1.00 98.62 176 TRP A N 1
ATOM 1339 C CA . TRP A 1 176 ? -9.195 -2.631 13.473 1.00 98.62 176 TRP A CA 1
ATOM 1340 C C . TRP A 1 176 ? -8.042 -2.542 12.482 1.00 98.62 176 TRP A C 1
ATOM 1342 O O . TRP A 1 176 ? -8.018 -1.707 11.576 1.00 98.62 176 TRP A O 1
ATOM 1352 N N . LYS A 1 177 ? -7.041 -3.388 12.710 1.00 98.69 177 LYS A N 1
ATOM 1353 C CA . LYS A 1 177 ? -5.882 -3.498 11.843 1.00 98.69 177 LYS A CA 1
ATOM 1354 C C . LYS A 1 177 ? -6.184 -4.511 10.754 1.00 98.69 177 LYS A C 1
ATOM 1356 O O . LYS A 1 177 ? -6.385 -5.690 11.049 1.00 98.69 177 LYS A O 1
ATOM 1361 N N . VAL A 1 178 ? -6.162 -4.042 9.516 1.00 98.75 178 VAL A N 1
ATOM 1362 C CA . VAL A 1 178 ? -6.295 -4.880 8.329 1.00 98.75 178 VAL A CA 1
ATOM 1363 C C . VAL A 1 178 ? -4.908 -5.370 7.933 1.00 98.75 178 VAL A C 1
ATOM 1365 O O . VAL A 1 178 ? -3.974 -4.578 7.793 1.00 98.75 178 VAL A O 1
ATOM 1368 N N . GLY A 1 179 ? -4.766 -6.683 7.792 1.00 98.38 179 GLY A N 1
ATOM 1369 C CA . GLY A 1 179 ? -3.569 -7.320 7.262 1.00 98.38 179 GLY A CA 1
ATOM 1370 C C . GLY A 1 179 ? -3.745 -7.772 5.815 1.00 98.38 179 GLY A C 1
ATOM 1371 O O . GLY A 1 179 ? -2.776 -7.720 5.062 1.00 98.38 179 GLY A O 1
ATOM 1372 N N . CYS A 1 180 ? -4.959 -8.160 5.405 1.00 98.62 180 CYS A N 1
ATOM 1373 C CA . CYS A 1 180 ? -5.306 -8.466 4.019 1.00 98.62 180 CYS A CA 1
ATOM 1374 C C . CYS A 1 180 ? -6.130 -7.318 3.423 1.00 98.62 180 CYS A C 1
ATOM 1376 O O . CYS A 1 180 ? -7.331 -7.208 3.645 1.00 98.62 180 CYS A O 1
ATOM 1378 N N . ILE A 1 181 ? -5.467 -6.431 2.680 1.00 98.00 181 ILE A N 1
ATOM 1379 C CA . ILE A 1 181 ? -6.077 -5.187 2.182 1.00 98.00 181 ILE A CA 1
ATOM 1380 C C . ILE A 1 181 ? -6.989 -5.396 0.971 1.00 98.00 181 ILE A C 1
ATOM 1382 O O . ILE A 1 181 ? -7.847 -4.562 0.682 1.00 98.00 181 ILE A O 1
ATOM 1386 N N . TRP A 1 182 ? -6.829 -6.521 0.277 1.00 98.31 182 TRP A N 1
ATOM 1387 C CA . TRP A 1 182 ? -7.758 -6.972 -0.748 1.00 98.31 182 TRP A CA 1
ATOM 1388 C C . TRP A 1 182 ? -7.724 -8.504 -0.844 1.00 98.31 182 TRP A C 1
ATOM 1390 O O . TRP A 1 182 ? -6.627 -9.065 -0.819 1.00 98.31 182 TRP A O 1
ATOM 1400 N N . PRO A 1 183 ? -8.871 -9.186 -0.993 1.00 98.38 183 PRO A N 1
ATOM 1401 C CA . PRO A 1 183 ? -10.215 -8.669 -0.753 1.00 98.38 183 PRO A CA 1
ATOM 1402 C C . PRO A 1 183 ? -10.481 -8.521 0.758 1.00 98.38 183 PRO A C 1
ATOM 1404 O O . PRO A 1 183 ? -10.162 -9.418 1.542 1.00 98.38 183 PRO A O 1
ATOM 1407 N N . LEU A 1 184 ? -11.092 -7.408 1.164 1.00 98.19 184 LEU A N 1
ATOM 1408 C CA . LEU A 1 184 ? -11.435 -7.118 2.559 1.00 98.19 184 LEU A CA 1
ATOM 1409 C C . LEU A 1 184 ? -12.404 -8.169 3.122 1.00 98.19 184 LEU A C 1
ATOM 1411 O O . LEU A 1 184 ? -13.394 -8.503 2.472 1.00 98.19 184 LEU A O 1
ATOM 1415 N N . GLU A 1 185 ? -12.141 -8.702 4.321 1.00 97.44 185 GLU A N 1
ATOM 1416 C CA . GLU A 1 185 ? -12.951 -9.790 4.884 1.00 97.44 185 GLU A CA 1
ATOM 1417 C C . GLU A 1 185 ? -14.318 -9.289 5.387 1.00 97.44 185 GLU A C 1
ATOM 1419 O O . GLU A 1 185 ? -14.380 -8.533 6.364 1.00 97.44 185 GLU A O 1
ATOM 1424 N N . PRO A 1 186 ? -15.431 -9.701 4.747 1.00 96.81 186 PRO A N 1
ATOM 1425 C CA . PRO A 1 186 ? -16.725 -9.068 4.963 1.00 96.81 186 PRO A CA 1
ATOM 1426 C C . PRO A 1 186 ? -17.312 -9.340 6.348 1.00 96.81 186 PRO A C 1
ATOM 1428 O O . PRO A 1 186 ? -17.982 -8.473 6.907 1.00 96.81 186 PRO A O 1
ATOM 1431 N N . GLN A 1 187 ? -17.071 -10.517 6.932 1.00 96.38 187 GLN A N 1
ATOM 1432 C CA . GLN A 1 187 ? -17.647 -10.855 8.234 1.00 96.38 187 GLN A CA 1
ATOM 1433 C C . GLN A 1 187 ? -16.928 -10.131 9.370 1.00 96.38 187 GLN A C 1
ATOM 1435 O O . GLN A 1 187 ? -17.576 -9.657 10.300 1.00 96.38 187 GLN A O 1
ATOM 1440 N N . GLY A 1 188 ? -15.606 -10.012 9.286 1.00 96.38 188 GLY A N 1
ATOM 1441 C CA . GLY A 1 188 ? -14.762 -9.325 10.251 1.00 96.38 188 GLY A CA 1
ATOM 1442 C C . GLY A 1 188 ? -15.088 -7.841 10.333 1.00 96.38 188 GLY A C 1
ATOM 1443 O O . GLY A 1 188 ? -15.332 -7.340 11.432 1.00 96.38 188 GLY A O 1
ATOM 1444 N N . ILE A 1 189 ? -15.181 -7.150 9.189 1.00 96.81 189 ILE A N 1
ATOM 1445 C CA . ILE A 1 189 ? -15.550 -5.729 9.195 1.00 96.81 189 ILE A CA 1
ATOM 1446 C C . ILE A 1 189 ? -16.996 -5.512 9.657 1.00 96.81 189 ILE A C 1
ATOM 1448 O O . ILE A 1 189 ? -17.256 -4.583 10.424 1.00 96.81 189 ILE A O 1
ATOM 1452 N N . ALA A 1 190 ? -17.939 -6.371 9.256 1.00 96.19 190 ALA A N 1
ATOM 1453 C CA . ALA A 1 190 ? -19.325 -6.284 9.714 1.00 96.19 190 ALA A CA 1
ATOM 1454 C C . ALA A 1 190 ? -19.441 -6.515 11.231 1.00 96.19 190 ALA A C 1
ATOM 1456 O O . ALA A 1 190 ? -20.155 -5.785 11.915 1.00 96.19 190 ALA A O 1
ATOM 1457 N N . ALA A 1 191 ? -18.698 -7.482 11.777 1.00 95.62 191 ALA A N 1
ATOM 1458 C CA . ALA A 1 191 ? -18.666 -7.749 13.211 1.00 95.62 191 ALA A CA 1
ATOM 1459 C C . ALA A 1 191 ? -18.066 -6.573 13.996 1.00 95.62 191 ALA A C 1
ATOM 1461 O O . ALA A 1 191 ? -18.670 -6.118 14.965 1.00 95.62 191 ALA A O 1
ATOM 1462 N N . PHE A 1 192 ? -16.925 -6.040 13.547 1.00 97.19 192 PHE A N 1
ATOM 1463 C CA . PHE A 1 192 ? -16.278 -4.885 14.174 1.00 97.19 192 PHE A CA 1
ATOM 1464 C C . PHE A 1 192 ? -17.161 -3.629 14.133 1.00 97.19 192 PHE A C 1
ATOM 1466 O O . PHE A 1 192 ? -17.203 -2.858 15.085 1.00 97.19 192 PHE A O 1
ATOM 1473 N N . SER A 1 193 ? -17.900 -3.422 13.043 1.00 95.94 193 SER A N 1
ATOM 1474 C CA . SER A 1 193 ? -18.715 -2.220 12.844 1.00 95.94 193 SER A CA 1
ATOM 1475 C C . SER A 1 193 ? -20.156 -2.321 13.349 1.00 95.94 193 SER A C 1
ATOM 1477 O O . SER A 1 193 ? -20.880 -1.330 13.292 1.00 95.94 193 SER A O 1
ATOM 1479 N N . GLY A 1 194 ? -20.583 -3.466 13.893 1.00 93.44 194 GLY A N 1
ATOM 1480 C CA . GLY A 1 194 ? -21.990 -3.725 14.227 1.00 93.44 194 GLY A CA 1
ATOM 1481 C C . GLY A 1 194 ? -22.631 -2.750 15.231 1.00 93.44 194 GLY A C 1
ATOM 1482 O O . GLY A 1 194 ? -23.857 -2.628 15.273 1.00 93.44 194 GLY A O 1
ATOM 1483 N N . GLN A 1 195 ? -21.821 -2.043 16.028 1.00 93.12 195 GLN A N 1
ATOM 1484 C C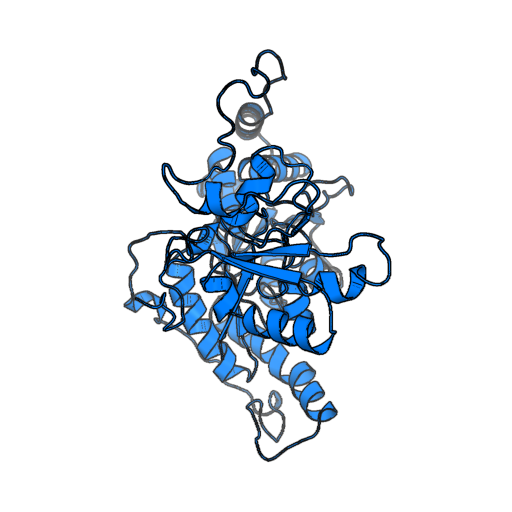A . GLN A 1 195 ? -22.262 -0.984 16.952 1.00 93.12 195 GLN A CA 1
ATOM 1485 C C . GLN A 1 195 ? -21.636 0.387 16.655 1.00 93.12 195 GLN A C 1
ATOM 1487 O O . GLN A 1 195 ? -21.889 1.346 17.386 1.00 93.12 195 GLN A O 1
ATOM 1492 N N . ALA A 1 196 ? -20.839 0.492 15.591 1.00 96.94 196 ALA A N 1
ATOM 1493 C CA . ALA A 1 196 ? -20.132 1.716 15.267 1.00 96.94 196 ALA A CA 1
ATOM 1494 C C . ALA A 1 196 ? -21.099 2.773 14.719 1.00 96.94 196 ALA A C 1
ATOM 1496 O O . ALA A 1 196 ? -21.890 2.521 13.812 1.00 96.94 196 ALA A O 1
ATOM 1497 N N . GLU A 1 197 ? -21.000 3.991 15.244 1.00 96.81 197 GLU A N 1
ATOM 1498 C CA . GLU A 1 197 ? -21.640 5.170 14.658 1.00 96.81 197 GLU A CA 1
ATOM 1499 C C . GLU A 1 197 ? -20.848 5.678 13.454 1.00 96.81 197 GLU A C 1
ATOM 1501 O O . GLU A 1 197 ? -21.424 6.204 12.498 1.00 96.81 197 GLU A O 1
ATOM 1506 N N . ALA A 1 198 ? -19.524 5.521 13.504 1.00 97.94 198 ALA A N 1
ATOM 1507 C CA . ALA A 1 198 ? -18.623 5.925 12.442 1.00 97.94 198 ALA A CA 1
ATOM 1508 C C . ALA A 1 198 ? -17.370 5.044 12.380 1.00 97.94 198 ALA A C 1
ATOM 1510 O O . ALA A 1 198 ? -16.878 4.564 13.406 1.00 97.94 198 ALA A O 1
ATOM 1511 N N . LEU A 1 199 ? -16.840 4.891 11.168 1.00 98.56 199 LEU A N 1
ATOM 1512 C CA . LEU A 1 199 ? -15.536 4.300 10.890 1.00 98.56 199 LEU A CA 1
ATOM 1513 C C . LEU A 1 199 ? -14.637 5.342 10.224 1.00 98.56 199 LEU A C 1
ATOM 1515 O O . LEU A 1 199 ? -15.048 5.948 9.239 1.00 98.56 199 LEU A O 1
ATOM 1519 N N . LEU A 1 200 ? -13.418 5.517 10.733 1.00 98.81 200 LEU A N 1
ATOM 1520 C CA . LEU A 1 200 ? -12.365 6.325 10.122 1.00 98.81 200 LEU A CA 1
ATOM 1521 C C . LEU A 1 200 ? -11.368 5.425 9.391 1.00 98.81 200 LEU A C 1
ATOM 1523 O O . LEU A 1 200 ? -10.617 4.692 10.033 1.00 98.81 200 LEU A O 1
ATOM 1527 N N . PHE A 1 201 ? -11.331 5.512 8.067 1.00 98.69 201 PHE A N 1
ATOM 1528 C CA . PHE A 1 201 ? -10.360 4.841 7.213 1.00 98.69 201 PHE A CA 1
ATOM 1529 C C . PHE A 1 201 ? -9.116 5.707 7.061 1.00 98.69 201 PHE A C 1
ATOM 1531 O O . PHE A 1 201 ? -9.187 6.858 6.629 1.00 98.69 201 PHE A O 1
ATOM 1538 N N . VAL A 1 202 ? -7.969 5.143 7.429 1.00 98.50 202 VAL A N 1
ATOM 1539 C CA . VAL A 1 202 ? -6.662 5.784 7.289 1.00 98.50 202 VAL A CA 1
ATOM 1540 C C . VAL A 1 202 ? -5.834 4.944 6.330 1.00 98.50 202 VAL A C 1
ATOM 1542 O O . VAL A 1 202 ? -5.279 3.909 6.699 1.00 98.50 202 VAL A O 1
ATOM 1545 N N . GLU A 1 203 ? -5.783 5.394 5.082 1.00 95.62 203 GLU A N 1
ATOM 1546 C CA . GLU A 1 203 ? -5.025 4.771 4.001 1.00 95.62 203 GLU A CA 1
ATOM 1547 C C . GLU A 1 203 ? -4.415 5.845 3.097 1.00 95.62 203 GLU A C 1
ATOM 1549 O O . GLU A 1 203 ? -5.053 6.861 2.803 1.00 95.62 203 GLU A O 1
ATOM 1554 N N . ASP A 1 204 ? -3.167 5.640 2.683 1.00 93.00 204 ASP A N 1
ATOM 1555 C CA . ASP A 1 204 ? -2.461 6.550 1.781 1.00 93.00 204 ASP A CA 1
ATOM 1556 C C . ASP A 1 204 ? -3.065 6.492 0.365 1.00 93.00 204 ASP A C 1
ATOM 1558 O O . ASP A 1 204 ? -3.535 5.447 -0.079 1.00 93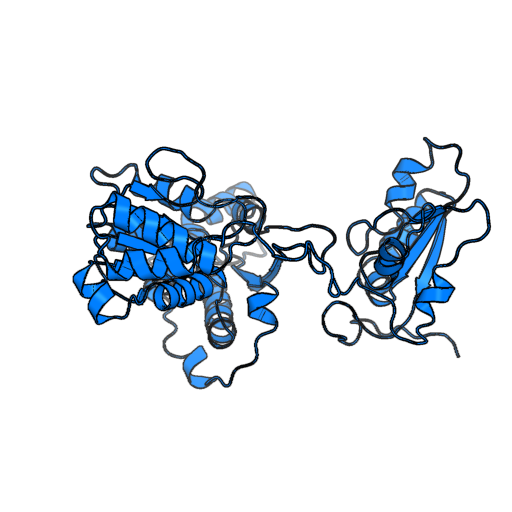.00 204 ASP A O 1
ATOM 1562 N N . LYS A 1 205 ? -2.994 7.603 -0.378 1.00 91.69 205 LYS A N 1
ATOM 1563 C CA . LYS A 1 205 ? -3.385 7.672 -1.801 1.00 91.69 205 LYS A CA 1
ATOM 1564 C C . LYS A 1 205 ? -4.841 7.268 -2.082 1.00 91.69 205 LYS A C 1
ATOM 1566 O O . LYS A 1 205 ? -5.709 7.722 -1.357 1.00 91.69 205 LYS A O 1
ATOM 1571 N N . HIS A 1 206 ? -5.174 6.550 -3.153 1.00 93.31 206 HIS A N 1
ATOM 1572 C CA . HIS A 1 206 ? -6.572 6.263 -3.499 1.00 93.31 206 HIS A CA 1
ATOM 1573 C C . HIS A 1 206 ? -7.210 5.322 -2.458 1.00 93.31 206 HIS A C 1
ATOM 1575 O O . HIS A 1 206 ? -6.525 4.400 -2.010 1.00 93.31 206 HIS A O 1
ATOM 1581 N N . PRO A 1 207 ? -8.498 5.500 -2.099 1.00 95.75 207 PRO A N 1
ATOM 1582 C CA . PRO A 1 207 ? -9.204 4.552 -1.240 1.00 95.75 207 PRO A CA 1
ATOM 1583 C C . PRO A 1 207 ? -9.255 3.149 -1.860 1.00 95.75 207 PRO A C 1
ATOM 1585 O O . PRO A 1 207 ? -9.550 2.992 -3.042 1.00 95.75 207 PRO A O 1
ATOM 1588 N N . VAL A 1 208 ? -8.958 2.136 -1.054 1.00 96.56 208 VAL A N 1
ATOM 1589 C CA . VAL A 1 208 ? -9.072 0.705 -1.365 1.00 96.56 208 VAL A CA 1
ATOM 1590 C C . VAL A 1 208 ? -9.877 0.025 -0.263 1.00 96.56 208 VAL A C 1
ATOM 1592 O O . VAL A 1 208 ? -10.806 -0.731 -0.551 1.00 96.56 208 VAL A O 1
ATOM 1595 N N . LEU A 1 209 ? -9.554 0.297 1.004 1.00 98.12 209 LEU A N 1
ATOM 1596 C CA . LEU A 1 209 ? -10.301 -0.229 2.146 1.00 98.12 209 LEU A CA 1
ATOM 1597 C C . LEU A 1 209 ? -11.656 0.468 2.288 1.00 98.12 209 LEU A C 1
ATOM 1599 O O . LEU A 1 209 ? -12.661 -0.209 2.502 1.00 98.12 209 LEU A O 1
ATOM 1603 N N . GLU A 1 210 ? -11.687 1.796 2.137 1.00 97.56 210 GLU A N 1
ATOM 1604 C CA . GLU A 1 210 ? -12.909 2.600 2.237 1.00 97.56 210 GLU A CA 1
ATOM 1605 C C . GLU A 1 210 ? -13.975 2.136 1.227 1.00 97.56 210 GLU A C 1
ATOM 1607 O O . GLU A 1 210 ? -15.126 1.895 1.601 1.00 97.56 210 GLU A O 1
ATOM 1612 N N . ASP A 1 211 ? -13.584 1.942 -0.036 1.00 97.00 211 ASP A N 1
ATOM 1613 C CA . ASP A 1 211 ? -14.498 1.561 -1.121 1.00 97.00 211 ASP A CA 1
ATOM 1614 C C . ASP A 1 211 ? -15.070 0.150 -0.918 1.00 97.00 211 ASP A C 1
ATOM 1616 O O . ASP A 1 211 ? -16.278 -0.068 -1.045 1.00 97.00 211 ASP A O 1
ATOM 1620 N N . GLN A 1 212 ? -14.222 -0.808 -0.526 1.00 97.94 212 GLN A N 1
ATOM 1621 C CA . GLN A 1 212 ? -14.662 -2.167 -0.198 1.00 97.94 212 GLN A CA 1
ATOM 1622 C C . GLN A 1 212 ? -15.603 -2.175 1.009 1.00 97.94 212 GLN A C 1
ATOM 1624 O O . GLN A 1 212 ? -16.626 -2.857 0.994 1.00 97.94 212 GLN A O 1
ATOM 1629 N N . ALA A 1 213 ? -15.294 -1.397 2.048 1.00 97.56 213 ALA A N 1
ATOM 1630 C CA . ALA A 1 213 ? -16.135 -1.305 3.232 1.00 97.56 213 ALA A CA 1
ATOM 1631 C C . ALA A 1 213 ? -17.510 -0.705 2.924 1.00 97.56 213 ALA A C 1
ATOM 1633 O O . ALA A 1 213 ? -18.511 -1.207 3.434 1.00 97.56 213 ALA A O 1
ATOM 1634 N N . ARG A 1 214 ? -17.586 0.324 2.066 1.00 96.50 214 ARG A N 1
ATOM 1635 C CA . ARG A 1 214 ? -18.870 0.850 1.572 1.00 96.50 214 ARG A CA 1
ATOM 1636 C C . ARG A 1 214 ? -19.670 -0.255 0.885 1.00 96.50 214 ARG A C 1
ATOM 1638 O O . ARG A 1 214 ? -20.815 -0.478 1.268 1.00 96.50 214 ARG A O 1
ATOM 1645 N N . ALA A 1 215 ? -19.053 -0.981 -0.049 1.00 96.56 215 ALA A N 1
ATOM 1646 C CA . ALA A 1 215 ? -19.707 -2.071 -0.774 1.00 96.56 215 ALA A CA 1
ATOM 1647 C C . ALA A 1 215 ? -20.195 -3.208 0.146 1.00 96.56 215 ALA A C 1
ATOM 1649 O O . ALA A 1 215 ? -21.250 -3.782 -0.095 1.00 96.56 215 ALA A O 1
ATOM 1650 N N . ILE A 1 216 ? -19.456 -3.523 1.213 1.00 96.06 216 ILE A N 1
ATOM 1651 C CA . ILE A 1 216 ? -19.815 -4.588 2.163 1.00 96.06 216 ILE A CA 1
ATOM 1652 C C . ILE A 1 216 ? -20.914 -4.142 3.138 1.00 96.06 216 ILE A C 1
ATOM 1654 O O . ILE A 1 216 ? -21.808 -4.922 3.463 1.00 96.06 216 ILE A O 1
ATOM 1658 N N . LEU A 1 217 ? -20.829 -2.915 3.661 1.00 96.12 217 LEU A N 1
ATOM 1659 C CA . LEU A 1 217 ? -21.637 -2.491 4.806 1.00 96.12 217 LEU A CA 1
ATOM 1660 C C . LEU A 1 217 ? -22.940 -1.791 4.409 1.00 96.12 217 LEU A C 1
ATOM 1662 O O . LEU A 1 217 ? -23.906 -1.868 5.165 1.00 96.12 217 LEU A O 1
ATOM 1666 N N . TYR A 1 218 ? -22.998 -1.084 3.278 1.00 93.44 218 TYR A N 1
ATOM 1667 C CA . TYR A 1 218 ? -24.116 -0.162 3.010 1.00 93.44 218 TYR A CA 1
ATOM 1668 C C . TYR A 1 218 ? -25.377 -0.864 2.492 1.00 93.44 218 TYR A C 1
ATOM 1670 O O . TYR A 1 218 ? -26.465 -0.307 2.615 1.00 93.44 218 TYR A O 1
ATOM 1678 N N . ASP A 1 219 ? -25.263 -2.118 2.049 1.00 87.06 219 ASP A N 1
ATOM 1679 C CA . ASP A 1 219 ? -26.416 -2.985 1.769 1.00 87.06 219 ASP A CA 1
ATOM 1680 C C . ASP A 1 219 ? -27.035 -3.590 3.047 1.00 87.06 219 ASP A C 1
ATOM 1682 O O . ASP A 1 219 ? -28.007 -4.347 2.989 1.00 87.06 219 ASP A O 1
ATOM 1686 N N . THR A 1 220 ? -26.504 -3.260 4.230 1.00 83.81 220 THR A N 1
ATOM 1687 C CA . THR A 1 220 ? -27.053 -3.709 5.514 1.00 83.81 220 THR A CA 1
ATOM 1688 C C . THR A 1 220 ? -28.005 -2.678 6.125 1.00 83.81 220 THR A C 1
ATOM 1690 O O . THR A 1 220 ? -27.872 -1.466 5.941 1.00 83.81 220 THR A O 1
ATOM 1693 N N . ALA A 1 221 ? -28.967 -3.157 6.922 1.00 83.38 221 ALA A N 1
ATOM 1694 C CA . ALA A 1 221 ? -29.978 -2.309 7.561 1.00 83.38 221 ALA A CA 1
ATOM 1695 C C . ALA A 1 221 ? -29.392 -1.258 8.523 1.00 83.38 221 ALA A C 1
ATOM 1697 O O . ALA A 1 221 ? -30.042 -0.254 8.812 1.00 83.38 221 ALA A O 1
ATOM 1698 N N . ARG A 1 222 ? -28.183 -1.493 9.046 1.00 84.25 222 ARG A N 1
ATOM 1699 C CA . ARG A 1 222 ? -27.506 -0.599 9.982 1.00 84.25 222 ARG A CA 1
ATOM 1700 C C . ARG A 1 222 ? -26.042 -0.495 9.585 1.00 84.25 222 ARG A C 1
ATOM 1702 O O . ARG A 1 222 ? -25.298 -1.453 9.749 1.00 84.25 222 ARG A O 1
ATOM 1709 N N . HIS A 1 223 ? -25.649 0.671 9.091 1.00 92.00 223 HIS A N 1
ATOM 1710 C CA . HIS A 1 223 ? -24.295 0.933 8.622 1.00 92.00 223 HIS A CA 1
ATOM 1711 C C . HIS A 1 223 ? -23.702 2.164 9.324 1.00 92.00 223 HIS A C 1
ATOM 1713 O O . HIS A 1 223 ? -24.422 3.136 9.576 1.00 92.00 223 HIS A O 1
ATOM 1719 N N . PRO A 1 224 ? -22.398 2.148 9.644 1.00 95.50 224 PRO A N 1
ATOM 1720 C CA . PRO A 1 224 ? -21.715 3.307 10.201 1.00 95.50 224 PRO A CA 1
ATOM 1721 C C . PRO A 1 224 ? -21.517 4.397 9.140 1.00 95.50 224 PRO A C 1
ATOM 1723 O O . PRO A 1 224 ? -21.382 4.124 7.941 1.00 95.50 224 PRO A O 1
ATOM 1726 N N . ALA A 1 225 ? -21.393 5.646 9.587 1.00 96.38 225 ALA A N 1
ATOM 1727 C CA . ALA A 1 225 ? -20.871 6.701 8.729 1.00 96.38 225 ALA A CA 1
ATOM 1728 C C . ALA A 1 225 ? -19.402 6.405 8.385 1.00 96.38 225 ALA A C 1
ATOM 1730 O O . ALA A 1 225 ? -18.582 6.204 9.280 1.00 96.38 225 ALA A O 1
ATOM 1731 N N . ILE A 1 226 ? -19.057 6.391 7.100 1.00 97.12 226 ILE A N 1
ATOM 1732 C CA . ILE A 1 226 ? -17.679 6.148 6.660 1.00 97.12 226 ILE A CA 1
ATOM 1733 C C . ILE A 1 226 ? -16.975 7.485 6.440 1.00 97.12 226 ILE A C 1
ATOM 1735 O O . ILE A 1 226 ? -17.387 8.278 5.591 1.00 97.12 226 ILE A O 1
ATOM 1739 N N . TRP A 1 227 ? -15.924 7.695 7.228 1.00 98.38 227 TRP A N 1
ATOM 1740 C CA . TRP A 1 227 ? -14.973 8.797 7.159 1.00 98.38 227 TRP A CA 1
ATOM 1741 C C . TRP A 1 227 ? -13.662 8.266 6.589 1.00 98.38 227 TRP A C 1
ATOM 1743 O O . TRP A 1 227 ? -13.233 7.175 6.948 1.00 98.38 227 TRP A O 1
ATOM 1753 N N . GLY A 1 228 ? -12.996 9.040 5.748 1.00 97.69 228 GLY A N 1
ATOM 1754 C CA . GLY A 1 228 ? -11.728 8.643 5.145 1.00 97.69 228 GLY A CA 1
ATOM 1755 C C . GLY A 1 228 ? -11.227 9.747 4.238 1.00 97.69 228 GLY A C 1
ATOM 1756 O O . GLY A 1 228 ? -10.767 10.782 4.717 1.00 97.69 228 GLY A O 1
ATOM 1757 N N . LYS A 1 229 ? -11.368 9.587 2.923 1.00 97.25 229 LYS A N 1
ATOM 1758 C CA . LYS A 1 229 ? -11.059 10.680 1.984 1.00 97.25 229 LYS A CA 1
ATOM 1759 C C . LYS A 1 229 ? -11.961 11.882 2.182 1.00 97.25 229 LYS A C 1
ATOM 1761 O O . LYS A 1 229 ? -11.502 13.021 2.068 1.00 97.25 229 LYS A O 1
ATOM 1766 N N . THR A 1 230 ? -13.208 11.636 2.558 1.00 96.88 230 THR A N 1
ATOM 1767 C CA . THR A 1 230 ? -14.156 12.670 2.962 1.00 96.88 230 THR A CA 1
ATOM 1768 C C . THR A 1 230 ? -14.654 12.456 4.386 1.00 96.88 230 THR A C 1
ATOM 1770 O O . THR A 1 230 ? -14.598 11.346 4.917 1.00 96.88 230 THR A O 1
ATOM 1773 N N . ASP A 1 231 ? -15.135 13.524 5.014 1.00 95.06 231 ASP A N 1
ATOM 1774 C CA . ASP A 1 231 ? -15.882 13.462 6.269 1.00 95.06 231 ASP A CA 1
ATOM 1775 C C . ASP A 1 231 ? -17.354 13.063 6.041 1.00 95.06 231 ASP A C 1
ATOM 1777 O O . ASP A 1 231 ? -17.785 12.789 4.916 1.00 95.06 231 ASP A O 1
ATOM 1781 N N . GLY A 1 232 ? -18.140 13.029 7.123 1.00 86.50 232 GLY A N 1
ATOM 1782 C CA . GLY A 1 232 ? -19.566 12.686 7.083 1.00 86.50 232 GLY A CA 1
ATOM 1783 C C . GLY A 1 232 ? -20.445 13.689 6.327 1.00 86.50 232 GLY A C 1
ATOM 1784 O O . GLY A 1 232 ? -21.612 13.400 6.074 1.00 86.50 232 GLY A O 1
ATOM 1785 N N . GLN A 1 233 ? -19.901 14.850 5.964 1.00 90.44 233 GLN A N 1
ATOM 1786 C CA . GLN A 1 233 ? -20.566 15.920 5.226 1.00 90.44 233 GLN A CA 1
ATOM 1787 C C . GLN A 1 233 ? -20.065 16.017 3.772 1.00 90.44 233 GLN A C 1
ATOM 1789 O O . GLN A 1 233 ? -20.533 16.867 3.017 1.00 90.44 233 GLN A O 1
ATOM 1794 N N . GLY A 1 234 ? -19.135 15.145 3.365 1.00 92.19 234 GLY A N 1
ATOM 1795 C CA . GLY A 1 234 ? -18.552 15.123 2.025 1.00 92.19 234 GLY A CA 1
ATOM 1796 C C . GLY A 1 234 ? -17.401 16.110 1.816 1.00 92.19 234 GLY A C 1
ATOM 1797 O O . GLY A 1 234 ? -16.908 16.232 0.694 1.00 92.19 234 GLY A O 1
ATOM 1798 N N . ASN A 1 235 ? -16.933 16.807 2.857 1.00 95.00 235 ASN A N 1
ATOM 1799 C CA . ASN A 1 235 ? -15.744 17.648 2.739 1.00 95.00 235 ASN A CA 1
ATOM 1800 C C . ASN A 1 235 ? -14.492 16.774 2.735 1.00 95.00 235 ASN A C 1
ATOM 1802 O O . ASN A 1 235 ? -14.439 15.740 3.396 1.00 95.00 235 ASN A O 1
ATOM 1806 N N . ARG A 1 236 ? -13.442 17.212 2.035 1.00 95.38 236 ARG A N 1
ATOM 1807 C CA . ARG A 1 236 ? -12.154 16.507 2.025 1.00 95.38 236 ARG A CA 1
ATOM 1808 C C . ARG A 1 236 ? -11.571 16.423 3.441 1.00 95.38 236 ARG A C 1
ATOM 1810 O O . ARG A 1 236 ? -11.378 17.446 4.099 1.00 95.38 236 ARG A O 1
ATOM 1817 N N . LEU A 1 237 ? -11.230 15.207 3.859 1.00 95.56 237 LEU A N 1
ATOM 1818 C CA . LEU A 1 237 ? -10.604 14.906 5.144 1.00 95.56 237 LEU A CA 1
ATOM 1819 C C . LEU A 1 237 ? -9.152 14.452 4.964 1.00 95.56 237 LEU A C 1
ATOM 1821 O O . LEU A 1 237 ? -8.263 15.069 5.548 1.00 95.56 237 LEU A O 1
ATOM 1825 N N . PHE A 1 238 ? -8.910 13.453 4.109 1.00 95.62 238 PHE A N 1
ATOM 1826 C CA . PHE A 1 238 ? -7.568 13.012 3.717 1.00 95.62 238 PHE A CA 1
ATOM 1827 C C . PHE A 1 238 ? -7.301 13.235 2.220 1.00 95.62 238 PHE A C 1
ATOM 1829 O O . PHE A 1 238 ? -8.223 13.137 1.402 1.00 95.62 238 PHE A O 1
ATOM 1836 N N . PRO A 1 239 ? -6.046 13.518 1.825 1.00 91.62 239 PRO A N 1
ATOM 1837 C CA . PRO A 1 239 ? -5.661 13.542 0.420 1.00 91.62 239 PRO A CA 1
ATOM 1838 C C . PRO A 1 239 ? -5.721 12.141 -0.213 1.00 91.62 239 PRO A C 1
ATOM 1840 O O . PRO A 1 239 ? -5.634 11.118 0.474 1.00 91.62 239 PRO A O 1
ATOM 1843 N N . SER A 1 240 ? -5.867 12.106 -1.541 1.00 91.69 240 SER A N 1
ATOM 1844 C CA . SER A 1 240 ? -5.879 10.858 -2.333 1.00 91.69 240 SER A CA 1
ATOM 1845 C C . SER A 1 240 ? -4.643 10.703 -3.227 1.00 91.69 240 SER A C 1
ATOM 1847 O O . SER A 1 240 ? -4.539 9.768 -4.014 1.00 91.69 240 SER A O 1
ATOM 1849 N N . ASP A 1 241 ? -3.702 11.629 -3.110 1.00 87.06 241 ASP A N 1
ATOM 1850 C CA . ASP A 1 241 ? -2.568 11.830 -4.006 1.00 87.06 241 ASP A CA 1
ATOM 1851 C C . ASP A 1 241 ? -1.213 11.768 -3.289 1.00 87.06 241 ASP A C 1
ATOM 1853 O O . ASP A 1 241 ? -0.196 11.552 -3.945 1.00 87.06 241 ASP A O 1
ATOM 1857 N N . VAL A 1 242 ? -1.196 11.872 -1.956 1.00 86.38 242 VAL A N 1
ATOM 1858 C CA . VAL A 1 242 ? 0.025 11.837 -1.137 1.00 86.38 242 VAL A CA 1
ATOM 1859 C C . VAL A 1 242 ? -0.092 10.859 0.035 1.00 86.38 242 VAL A C 1
ATOM 1861 O O . VAL A 1 242 ? -1.183 10.386 0.371 1.00 86.38 242 VAL A O 1
ATOM 1864 N N . ALA A 1 243 ? 1.052 10.545 0.646 1.00 87.69 243 ALA A N 1
ATOM 1865 C CA . ALA A 1 243 ? 1.111 9.821 1.911 1.00 87.69 243 ALA A CA 1
ATOM 1866 C C . ALA A 1 243 ? 0.609 10.705 3.065 1.00 87.69 243 ALA A C 1
ATOM 1868 O O . ALA A 1 243 ? 0.895 11.900 3.097 1.00 87.69 243 ALA A O 1
ATOM 1869 N N . ILE A 1 244 ? -0.113 10.103 4.007 1.00 90.88 244 ILE A N 1
ATOM 1870 C CA . ILE A 1 244 ? -0.709 10.775 5.167 1.00 90.88 244 ILE A CA 1
ATOM 1871 C C . ILE A 1 244 ? 0.278 10.745 6.334 1.00 90.88 244 ILE A C 1
ATOM 1873 O O . ILE A 1 244 ? 0.929 9.727 6.561 1.00 90.88 244 ILE A O 1
ATOM 1877 N N . ASP A 1 245 ? 0.390 11.823 7.108 1.00 90.44 245 ASP A N 1
ATOM 1878 C CA . ASP A 1 245 ? 1.225 11.837 8.314 1.00 90.44 245 ASP A CA 1
ATOM 1879 C C . ASP A 1 245 ? 0.435 11.554 9.626 1.00 90.44 245 ASP A C 1
ATOM 1881 O O . ASP A 1 245 ? -0.804 11.638 9.677 1.00 90.44 245 ASP A O 1
ATOM 1885 N N . PRO A 1 246 ? 1.120 11.211 10.739 1.00 94.62 246 PRO A N 1
ATOM 1886 C CA . PRO A 1 246 ? 0.459 10.983 12.026 1.00 94.62 246 PRO A CA 1
ATOM 1887 C C . PRO A 1 246 ? -0.316 12.181 12.594 1.00 94.62 246 PRO A C 1
ATOM 1889 O O . PRO A 1 246 ? -1.299 11.986 13.309 1.00 94.62 246 PRO A O 1
ATOM 1892 N N . GLN A 1 247 ? 0.104 13.420 12.321 1.00 94.44 247 GLN A N 1
ATOM 1893 C CA . GLN A 1 247 ? -0.609 14.611 12.788 1.00 94.44 247 GLN A CA 1
ATOM 1894 C C . GLN A 1 247 ? -1.880 14.852 11.976 1.00 94.44 247 GLN A C 1
ATOM 1896 O O . GLN A 1 247 ? -2.902 15.217 12.550 1.00 94.44 247 GLN A O 1
ATOM 1901 N N . GLU A 1 248 ? -1.854 14.640 10.659 1.00 93.88 248 GLU A N 1
ATOM 1902 C CA . GLU A 1 248 ? -3.052 14.644 9.816 1.00 93.88 248 GLU A CA 1
ATOM 1903 C C . GLU A 1 248 ? -4.057 13.609 10.311 1.00 93.88 248 GLU A C 1
ATOM 1905 O O . GLU A 1 248 ? -5.228 13.935 10.515 1.00 93.88 248 GLU A O 1
ATOM 1910 N N . THR A 1 249 ? -3.576 12.401 10.608 1.00 97.25 249 THR A N 1
ATOM 1911 C CA . THR A 1 249 ? -4.386 11.326 11.189 1.00 97.25 249 THR A CA 1
ATOM 1912 C C . THR A 1 249 ? -4.992 11.739 12.535 1.00 97.25 249 THR A C 1
ATOM 1914 O O . THR A 1 249 ? -6.191 11.563 12.758 1.00 97.25 249 THR A O 1
ATOM 1917 N N . ALA A 1 250 ? -4.204 12.357 13.420 1.00 97.62 250 ALA A N 1
ATOM 1918 C CA . ALA A 1 250 ? -4.679 12.851 14.713 1.00 97.62 250 ALA A CA 1
ATOM 1919 C C . ALA A 1 250 ? -5.726 13.966 14.568 1.00 97.62 250 ALA A C 1
ATOM 1921 O O . ALA A 1 250 ? -6.753 13.950 15.247 1.00 97.62 250 ALA A O 1
ATOM 1922 N N . ARG A 1 251 ? -5.510 14.915 13.650 1.00 95.88 251 ARG A N 1
ATOM 1923 C CA . ARG A 1 251 ? -6.469 15.988 13.353 1.00 95.88 251 ARG A CA 1
ATOM 1924 C C . ARG A 1 251 ? -7.785 15.425 12.818 1.00 95.88 251 ARG A C 1
ATOM 1926 O O . ARG A 1 251 ? -8.846 15.874 13.248 1.00 95.88 251 ARG A O 1
ATOM 1933 N N . ALA A 1 252 ? -7.732 14.443 11.920 1.00 96.94 252 ALA A N 1
ATOM 1934 C CA . ALA A 1 252 ? -8.919 13.788 11.380 1.00 96.94 252 ALA A CA 1
ATOM 1935 C C . ALA A 1 252 ? -9.696 13.013 12.455 1.00 96.94 252 ALA A C 1
ATOM 1937 O O . ALA A 1 252 ? -10.911 13.175 12.568 1.00 96.94 252 ALA A O 1
ATOM 1938 N N . LEU A 1 253 ? -8.996 12.246 13.298 1.00 98.06 253 LEU A N 1
ATOM 1939 C CA . LEU A 1 253 ? -9.614 11.531 14.413 1.00 98.06 253 LEU A CA 1
ATOM 1940 C C . LEU A 1 253 ? -10.271 12.490 15.410 1.00 98.06 253 LEU A C 1
ATOM 1942 O O . LEU A 1 253 ? -11.417 12.278 15.793 1.00 98.06 253 LEU A O 1
ATOM 1946 N N . TYR A 1 254 ? -9.595 13.576 15.789 1.00 97.44 254 TYR A N 1
ATOM 1947 C CA . TYR A 1 254 ? -10.192 14.595 16.652 1.00 97.44 254 TYR A CA 1
ATOM 1948 C C . TYR A 1 254 ? -11.452 15.212 16.023 1.00 97.44 254 TYR A C 1
ATOM 1950 O O . TYR A 1 254 ? -12.463 15.346 16.710 1.00 97.44 254 TYR A O 1
ATOM 1958 N N . ARG A 1 255 ? -11.435 15.543 14.722 1.00 96.50 255 ARG A N 1
ATOM 1959 C CA . ARG A 1 255 ? -12.616 16.088 14.026 1.00 96.50 255 ARG A CA 1
ATOM 1960 C C . ARG A 1 255 ? -13.802 15.131 14.095 1.00 96.50 255 ARG A C 1
ATOM 1962 O O . ARG A 1 255 ? -14.903 15.584 14.392 1.00 96.50 255 ARG A O 1
ATOM 1969 N N . LEU A 1 256 ? -13.566 13.836 13.883 1.00 98.00 256 LEU A N 1
ATOM 1970 C CA . LEU A 1 256 ? -14.594 12.806 14.021 1.00 98.00 256 LEU A CA 1
ATOM 1971 C C . LEU A 1 256 ? -15.112 12.705 15.464 1.00 98.00 256 LEU A C 1
ATOM 1973 O O . LEU A 1 256 ? -16.319 12.690 15.689 1.00 98.00 256 LEU A O 1
ATOM 1977 N N . LEU A 1 257 ? -14.220 12.668 16.458 1.00 97.81 257 LEU A N 1
ATOM 1978 C CA . LEU A 1 257 ? -14.627 12.628 17.866 1.00 97.81 257 LEU A CA 1
ATOM 1979 C C . LEU A 1 257 ? -15.461 13.862 18.237 1.00 97.81 257 LEU A C 1
ATOM 1981 O O . LEU A 1 257 ? -16.490 13.737 18.896 1.00 97.81 257 LEU A O 1
ATOM 1985 N N . ARG A 1 258 ? -15.073 15.049 17.764 1.00 96.56 258 ARG A N 1
ATOM 1986 C CA . ARG A 1 258 ? -15.826 16.288 17.972 1.00 96.56 258 ARG A CA 1
ATOM 1987 C C . ARG A 1 258 ? -17.205 16.247 17.318 1.00 96.56 258 ARG A C 1
ATOM 1989 O O . ARG A 1 258 ? -18.179 16.585 17.982 1.00 96.56 258 ARG A O 1
ATOM 1996 N N . ASP A 1 259 ? -17.292 15.811 16.061 1.00 96.75 259 ASP A N 1
ATOM 1997 C CA . ASP A 1 259 ? -18.558 15.639 15.326 1.00 96.75 259 ASP A CA 1
ATOM 1998 C C . ASP A 1 259 ? -19.543 14.735 16.087 1.00 96.75 259 ASP A C 1
ATOM 2000 O O . ASP A 1 259 ? -20.744 14.992 16.121 1.00 96.75 259 ASP A O 1
ATOM 2004 N N . ARG A 1 260 ? -19.022 13.730 16.800 1.00 96.44 260 ARG A N 1
ATOM 2005 C CA . ARG A 1 260 ? -19.809 12.772 17.595 1.00 96.44 260 ARG A CA 1
ATOM 2006 C C . ARG A 1 260 ? -20.041 13.177 19.049 1.00 96.44 260 ARG A C 1
ATOM 2008 O O . ARG A 1 260 ? -20.560 12.373 19.830 1.00 96.44 260 ARG A O 1
ATOM 2015 N N . GLY A 1 261 ? -19.677 14.407 19.414 1.00 96.50 261 GLY A N 1
ATOM 2016 C CA . GLY A 1 261 ? -19.835 14.937 20.770 1.00 96.50 261 GLY A CA 1
ATOM 2017 C C . GLY A 1 261 ? -18.949 14.239 21.806 1.00 96.50 261 GLY A C 1
ATOM 2018 O O . GLY A 1 261 ? -19.300 14.192 22.980 1.00 96.50 261 GLY A O 1
ATOM 2019 N N . LEU A 1 262 ? -17.831 13.657 21.366 1.00 96.19 262 LEU A N 1
ATOM 2020 C CA . LEU A 1 262 ? -16.860 12.924 22.185 1.00 96.19 262 LEU A CA 1
ATOM 2021 C C . LEU A 1 262 ? -15.587 13.732 22.480 1.00 96.19 262 LEU A C 1
ATOM 2023 O O . LEU A 1 262 ? -14.694 13.236 23.164 1.00 96.19 262 LEU A O 1
ATOM 2027 N N . ALA A 1 263 ? -15.472 14.955 21.957 1.00 94.31 263 ALA A N 1
ATOM 2028 C CA . ALA A 1 263 ? -14.364 15.845 22.285 1.00 94.31 263 ALA A CA 1
ATOM 2029 C C . ALA A 1 263 ? -14.544 16.457 23.683 1.00 94.31 263 ALA A C 1
ATOM 2031 O O . ALA A 1 263 ? -15.632 16.895 24.053 1.00 94.31 263 ALA A O 1
ATOM 2032 N N . ASP A 1 264 ? -13.451 16.521 24.438 1.00 93.69 264 ASP A N 1
ATOM 2033 C CA . ASP A 1 264 ? -13.374 17.160 25.751 1.00 93.69 264 ASP A CA 1
ATOM 2034 C C . ASP A 1 264 ? -12.213 18.180 25.780 1.00 93.69 264 ASP A C 1
ATOM 2036 O O . ASP A 1 264 ? -11.405 18.212 24.843 1.00 93.69 264 ASP A O 1
ATOM 2040 N N . PRO A 1 265 ? -12.068 19.001 26.842 1.00 95.19 265 PRO A N 1
ATOM 2041 C CA . PRO A 1 265 ? -11.021 20.023 26.905 1.00 95.19 265 PRO A CA 1
ATOM 2042 C C . PRO A 1 265 ? -9.588 19.494 26.763 1.00 95.19 265 PRO A C 1
ATOM 2044 O O . PRO A 1 265 ? -8.697 20.227 26.343 1.00 95.19 265 PRO A O 1
ATOM 2047 N N . THR A 1 266 ? -9.337 18.229 27.105 1.00 93.88 266 THR A N 1
ATOM 2048 C CA . THR A 1 266 ? -7.999 17.641 26.976 1.00 93.88 266 THR A CA 1
ATOM 2049 C C . THR A 1 266 ? -7.717 17.228 25.533 1.00 93.88 266 THR A C 1
ATOM 2051 O O . THR A 1 266 ? -6.600 17.437 25.059 1.00 93.88 266 THR A O 1
ATOM 2054 N N . LEU A 1 267 ? -8.712 16.679 24.824 1.00 95.12 267 LEU A N 1
ATOM 2055 C CA . LEU A 1 267 ? -8.615 16.428 23.380 1.00 95.12 267 LEU A CA 1
ATOM 2056 C C . LEU A 1 267 ? -8.477 17.738 22.600 1.00 95.12 267 LEU A C 1
ATOM 2058 O O . LEU A 1 267 ? -7.633 17.820 21.712 1.00 95.12 267 LEU A O 1
ATOM 2062 N N . GLU A 1 268 ? -9.236 18.765 22.982 1.00 95.06 268 GLU A N 1
ATOM 2063 C CA . GLU A 1 268 ? -9.129 20.113 22.418 1.00 95.06 268 GLU A CA 1
ATOM 2064 C C . GLU A 1 268 ? -7.711 20.661 22.584 1.00 95.06 268 GLU A C 1
ATOM 2066 O O . GLU A 1 268 ? -7.053 21.017 21.613 1.00 95.06 268 GLU A O 1
ATOM 2071 N N . ALA A 1 269 ? -7.179 20.632 23.809 1.00 94.25 269 ALA A N 1
ATOM 2072 C CA . ALA A 1 269 ? -5.827 21.100 24.077 1.00 94.25 269 ALA A CA 1
ATOM 2073 C C . ALA A 1 269 ? -4.765 20.301 23.304 1.00 94.25 269 ALA A C 1
ATOM 2075 O O . ALA A 1 269 ? -3.732 20.856 22.930 1.00 94.25 269 ALA A O 1
ATOM 2076 N N . ALA A 1 270 ? -4.973 18.998 23.085 1.00 94.69 270 ALA A N 1
ATOM 2077 C CA . ALA A 1 270 ? -4.081 18.184 22.264 1.00 94.69 270 ALA A CA 1
ATOM 2078 C C . ALA A 1 270 ? -4.138 18.575 20.788 1.00 94.69 270 ALA A C 1
ATOM 2080 O O . ALA A 1 270 ? -3.088 18.752 20.168 1.00 94.69 270 ALA A O 1
ATOM 2081 N N . TYR A 1 271 ? -5.342 18.761 20.254 1.00 93.69 271 TYR A N 1
ATOM 2082 C CA . TYR A 1 271 ? -5.560 19.234 18.895 1.00 93.69 271 TYR A CA 1
ATOM 2083 C C . TYR A 1 271 ? -4.944 20.617 18.663 1.00 93.69 271 TYR A C 1
ATOM 2085 O O . TYR A 1 271 ? -4.202 20.782 17.700 1.00 93.69 271 TYR A O 1
ATOM 2093 N N . GLU A 1 272 ? -5.145 21.570 19.573 1.00 91.56 272 GLU A N 1
ATOM 2094 C CA . GLU A 1 272 ? -4.589 22.927 19.479 1.00 91.56 272 GLU A CA 1
ATOM 2095 C C . GLU A 1 272 ? -3.052 22.942 19.489 1.00 91.56 272 GLU A C 1
ATOM 2097 O O . GLU A 1 272 ? -2.432 23.739 18.791 1.00 91.56 272 GLU A O 1
ATOM 2102 N N . ARG A 1 273 ? -2.397 22.002 20.188 1.00 89.88 273 ARG A N 1
ATOM 2103 C CA . ARG A 1 273 ? -0.930 21.834 20.098 1.00 89.88 273 ARG A CA 1
ATOM 2104 C C . ARG A 1 273 ? -0.458 21.349 18.723 1.00 89.88 273 ARG A C 1
ATOM 2106 O O . ARG A 1 273 ? 0.706 21.545 18.384 1.00 89.88 273 ARG A O 1
ATOM 2113 N N . MET A 1 274 ? -1.330 20.680 17.970 1.00 88.12 274 MET A N 1
ATOM 2114 C CA . MET A 1 274 ? -1.078 20.193 16.607 1.00 88.12 274 MET A CA 1
ATOM 2115 C C . MET A 1 274 ? -1.652 21.114 15.529 1.00 88.12 274 MET A C 1
ATOM 2117 O O . MET A 1 274 ? -1.440 20.861 14.335 1.00 88.12 274 MET A O 1
ATOM 2121 N N . ALA A 1 275 ? -2.407 22.143 15.923 1.00 71.62 275 ALA A N 1
ATOM 2122 C CA . ALA A 1 275 ? -2.873 23.154 15.003 1.00 71.62 275 ALA A CA 1
ATOM 2123 C C . ALA A 1 275 ? -1.633 23.801 14.374 1.00 71.62 275 ALA A C 1
ATOM 2125 O O . ALA A 1 275 ? -0.658 24.089 15.079 1.00 71.62 275 ALA A O 1
ATOM 2126 N N . PRO A 1 276 ? -1.613 23.981 13.044 1.00 61.56 276 PRO A N 1
ATOM 2127 C CA . PRO A 1 276 ? -0.516 24.691 12.418 1.00 61.56 276 PRO A CA 1
ATOM 2128 C C . PRO A 1 276 ? -0.410 26.054 13.100 1.00 61.56 276 PRO A C 1
ATOM 2130 O O . PRO A 1 276 ? -1.380 26.814 13.112 1.00 61.56 276 PRO A O 1
ATOM 2133 N N . ALA A 1 277 ? 0.749 26.344 13.701 1.00 53.56 277 ALA A N 1
ATOM 2134 C CA . ALA A 1 277 ? 1.011 27.670 14.236 1.00 53.56 277 ALA A CA 1
ATOM 2135 C C . ALA A 1 277 ? 0.673 28.691 13.135 1.00 53.56 277 ALA A C 1
ATOM 2137 O O . ALA A 1 277 ? 1.012 28.435 11.969 1.00 53.56 277 ALA A O 1
ATOM 2138 N N . PRO A 1 278 ? -0.000 29.815 13.455 1.00 46.56 278 PRO A N 1
ATOM 2139 C CA . PRO A 1 278 ? -0.191 30.871 12.473 1.00 46.56 278 PRO A CA 1
ATOM 2140 C C . PRO A 1 278 ? 1.169 31.174 11.841 1.00 46.56 278 PRO A C 1
ATOM 2142 O O . PRO A 1 278 ? 2.183 31.168 12.540 1.00 46.56 278 PRO A O 1
ATOM 2145 N N . LEU A 1 279 ? 1.190 31.380 10.521 1.00 47.00 279 LEU A N 1
ATOM 2146 C CA . LEU A 1 279 ? 2.378 31.654 9.697 1.00 47.00 279 LEU A CA 1
ATOM 2147 C C . LEU A 1 279 ? 3.042 33.006 10.044 1.00 47.00 279 LEU A C 1
ATOM 2149 O O . LEU A 1 279 ? 3.414 33.782 9.173 1.00 47.00 279 LEU A O 1
ATOM 2153 N N . LEU A 1 280 ? 3.177 33.319 11.324 1.00 43.66 280 LEU A N 1
ATOM 2154 C CA . LEU A 1 280 ? 3.948 34.415 11.864 1.00 43.66 280 LEU A CA 1
ATOM 2155 C C . LEU A 1 280 ? 5.288 33.817 12.300 1.00 43.66 280 LEU A C 1
ATOM 2157 O O . LEU A 1 280 ? 5.383 33.124 13.308 1.00 43.66 280 LEU A O 1
ATOM 2161 N N . ASN A 1 281 ? 6.321 34.083 11.499 1.00 39.94 281 ASN A N 1
ATOM 2162 C CA . ASN A 1 281 ? 7.730 33.779 11.773 1.00 39.94 281 ASN A CA 1
ATOM 2163 C C . ASN A 1 281 ? 8.164 32.309 11.724 1.00 39.94 281 ASN A C 1
ATOM 2165 O O . ASN A 1 281 ? 9.038 31.890 12.483 1.00 39.94 281 ASN A O 1
ATOM 2169 N N . ARG A 1 282 ? 7.675 31.542 10.748 1.00 36.28 282 ARG A N 1
ATOM 2170 C CA . ARG A 1 282 ? 8.531 30.494 10.182 1.00 36.28 282 ARG A CA 1
ATOM 2171 C C . ARG A 1 282 ? 9.359 31.166 9.086 1.00 36.28 282 ARG A C 1
ATOM 2173 O O . ARG A 1 282 ? 8.744 31.710 8.168 1.00 36.28 282 ARG A O 1
ATOM 2180 N N . PRO A 1 283 ? 10.703 31.175 9.146 1.00 36.81 283 PRO A N 1
ATOM 2181 C CA . PRO A 1 283 ? 11.478 31.474 7.954 1.00 36.81 283 PRO A CA 1
ATOM 2182 C C . PRO A 1 283 ? 10.961 30.528 6.874 1.00 36.81 283 PRO A C 1
ATOM 2184 O O . PRO A 1 283 ? 10.966 29.308 7.063 1.00 36.81 283 PRO A O 1
ATOM 2187 N N . THR A 1 284 ? 10.423 31.079 5.791 1.00 40.91 284 THR A N 1
ATOM 2188 C CA . THR A 1 284 ? 10.187 30.338 4.557 1.00 40.91 284 THR A CA 1
ATOM 2189 C C . THR A 1 284 ? 11.494 29.648 4.212 1.00 40.91 284 THR A C 1
ATOM 2191 O O . THR A 1 284 ? 12.420 30.342 3.813 1.00 40.91 284 THR A O 1
ATOM 2194 N N . ALA A 1 285 ? 11.593 28.340 4.460 1.00 44.03 285 ALA A N 1
ATOM 2195 C CA . ALA A 1 285 ? 12.655 27.463 3.974 1.00 44.03 285 ALA A CA 1
ATOM 2196 C C . ALA A 1 285 ? 14.008 28.172 3.735 1.00 44.03 285 ALA A C 1
ATOM 2198 O O . ALA A 1 285 ? 14.512 28.218 2.620 1.00 44.03 285 ALA A O 1
ATOM 2199 N N . SER A 1 286 ? 14.581 28.772 4.777 1.00 47.34 286 SER A N 1
ATOM 2200 C CA . SER A 1 286 ? 15.957 29.264 4.756 1.00 47.34 286 SER A CA 1
ATOM 2201 C C . SER A 1 286 ? 16.723 28.474 5.808 1.00 47.34 286 SER A C 1
ATOM 2203 O O . SER A 1 286 ? 16.809 28.876 6.969 1.00 47.34 286 SER A O 1
ATOM 2205 N N . GLY A 1 287 ? 17.175 27.289 5.403 1.00 42.38 287 GLY A N 1
ATOM 2206 C CA . GLY A 1 287 ? 17.922 26.347 6.231 1.00 42.38 287 GLY A CA 1
ATOM 2207 C C . GLY A 1 287 ? 17.898 24.943 5.632 1.00 42.38 287 GLY A C 1
ATOM 2208 O O . GLY A 1 287 ? 17.171 24.091 6.127 1.00 42.38 287 GLY A O 1
ATOM 2209 N N . ASP A 1 288 ? 18.653 24.751 4.546 1.00 49.78 288 ASP A N 1
ATOM 2210 C CA . ASP A 1 288 ? 18.985 23.473 3.902 1.00 49.78 288 ASP A CA 1
ATOM 2211 C C . ASP A 1 288 ? 17.823 22.505 3.646 1.00 49.78 288 ASP A C 1
ATOM 2213 O O . ASP A 1 288 ? 17.736 21.418 4.225 1.00 49.78 288 ASP A O 1
ATOM 2217 N N . THR A 1 289 ? 17.004 22.808 2.636 1.00 53.59 289 THR A N 1
ATOM 2218 C CA . THR A 1 289 ? 16.499 21.702 1.815 1.00 53.59 289 THR A CA 1
ATOM 2219 C C . THR A 1 289 ? 17.736 21.034 1.225 1.00 53.59 289 THR A C 1
ATOM 2221 O O . THR A 1 289 ? 18.376 21.598 0.339 1.00 53.59 289 THR A O 1
ATOM 2224 N N . ARG A 1 290 ? 18.134 19.876 1.764 1.00 68.06 290 ARG A N 1
ATOM 2225 C CA . ARG A 1 290 ? 19.237 19.089 1.205 1.00 68.06 290 ARG A CA 1
ATOM 2226 C C . ARG A 1 290 ? 18.808 18.618 -0.177 1.00 68.06 290 ARG A C 1
ATOM 2228 O O . ARG A 1 290 ? 18.129 17.604 -0.310 1.00 68.06 290 ARG A O 1
ATOM 2235 N N . VAL A 1 291 ? 19.156 19.403 -1.189 1.00 76.38 291 VAL A N 1
ATOM 2236 C CA . VAL A 1 291 ? 18.924 19.050 -2.584 1.00 76.38 291 VAL A CA 1
ATOM 2237 C C . VAL A 1 291 ? 19.761 17.807 -2.873 1.00 76.38 291 VAL A C 1
ATOM 2239 O O . VAL A 1 291 ? 20.943 17.807 -2.529 1.00 76.38 291 VAL A O 1
ATOM 2242 N N . PRO A 1 292 ? 19.191 16.741 -3.453 1.00 81.62 292 PRO A N 1
ATOM 2243 C CA . PRO A 1 292 ? 19.966 15.571 -3.839 1.00 81.62 292 PRO A CA 1
ATOM 2244 C C . PRO A 1 292 ? 21.150 15.967 -4.735 1.00 81.62 292 PRO A C 1
ATOM 2246 O O . PRO A 1 292 ? 20.970 16.662 -5.730 1.00 81.62 292 PRO A O 1
ATOM 2249 N N . TYR A 1 293 ? 22.360 15.525 -4.388 1.00 84.00 293 TYR A N 1
ATOM 2250 C CA . TYR A 1 293 ? 23.593 15.860 -5.106 1.00 84.00 293 TYR A CA 1
ATOM 2251 C C . TYR A 1 293 ? 24.497 14.632 -5.250 1.00 84.00 293 TYR A C 1
ATOM 2253 O O . TYR A 1 293 ? 24.390 13.664 -4.495 1.00 84.00 293 TYR A O 1
ATOM 2261 N N . PHE A 1 294 ? 25.392 14.656 -6.238 1.00 87.62 294 PHE A N 1
ATOM 2262 C CA . PHE A 1 294 ? 26.365 13.582 -6.442 1.00 87.62 294 PHE A CA 1
ATOM 2263 C C . PHE A 1 294 ? 27.329 13.467 -5.256 1.00 87.62 294 PHE A C 1
ATOM 2265 O O . PHE A 1 294 ? 27.801 14.479 -4.742 1.00 87.62 294 PHE A O 1
ATOM 2272 N N . CYS A 1 295 ? 27.702 12.243 -4.872 1.00 87.88 295 CYS A N 1
ATOM 2273 C CA . CYS A 1 295 ? 28.723 12.035 -3.844 1.00 87.88 295 CYS A CA 1
ATOM 2274 C C . CYS A 1 295 ? 30.024 12.778 -4.200 1.00 87.88 295 CYS A C 1
ATOM 2276 O O . CYS A 1 295 ? 30.402 12.868 -5.373 1.00 87.88 295 CYS A O 1
ATOM 2278 N N . SER A 1 296 ? 30.734 13.284 -3.191 1.00 85.38 296 SER A N 1
ATOM 2279 C CA . SER A 1 296 ? 32.007 13.984 -3.383 1.00 85.38 296 SER A CA 1
ATOM 2280 C C . SER A 1 296 ? 32.998 13.118 -4.167 1.00 85.38 296 SER A C 1
ATOM 2282 O O . SER A 1 296 ? 33.311 12.004 -3.759 1.00 85.38 296 SER A O 1
ATOM 2284 N N . GLY A 1 297 ? 33.484 13.628 -5.303 1.00 85.75 297 GLY A N 1
ATOM 2285 C CA . GLY A 1 297 ? 34.417 12.907 -6.178 1.00 85.75 297 GLY A CA 1
ATOM 2286 C C . GLY A 1 297 ? 33.783 11.834 -7.072 1.00 85.75 297 GLY A C 1
ATOM 2287 O O . GLY A 1 297 ? 34.507 11.161 -7.799 1.00 85.75 297 GLY A O 1
ATOM 2288 N N . CYS A 1 298 ? 32.455 11.675 -7.064 1.00 87.12 298 CYS A N 1
ATOM 2289 C CA . CYS A 1 298 ? 31.785 10.701 -7.919 1.00 87.12 298 CYS A CA 1
ATOM 2290 C C . CYS A 1 298 ? 31.964 11.063 -9.407 1.00 87.12 298 CYS A C 1
ATOM 2292 O O . CYS A 1 298 ? 31.560 12.161 -9.816 1.00 87.12 298 CYS A O 1
ATOM 2294 N N . PRO A 1 299 ? 32.495 10.150 -10.246 1.00 86.12 299 PRO A N 1
ATOM 2295 C CA . PRO A 1 299 ? 32.676 10.416 -11.669 1.00 86.12 299 PRO A CA 1
ATOM 2296 C C . PRO A 1 299 ? 31.342 10.625 -12.393 1.00 86.12 299 PRO A C 1
ATOM 2298 O O . PRO A 1 299 ? 31.319 11.294 -13.415 1.00 86.12 299 PRO A O 1
ATOM 2301 N N . HIS A 1 300 ? 30.206 10.170 -11.850 1.00 86.81 300 HIS A N 1
ATOM 2302 C CA . HIS A 1 300 ? 28.891 10.395 -12.463 1.00 86.81 300 HIS A CA 1
ATOM 2303 C C . HIS A 1 300 ? 28.565 11.883 -12.680 1.00 86.81 300 HIS A C 1
ATOM 2305 O O . HIS A 1 300 ? 27.886 12.225 -13.650 1.00 86.81 300 HIS A O 1
ATOM 2311 N N . ASN A 1 301 ? 29.093 12.781 -11.841 1.00 85.50 301 ASN A N 1
ATOM 2312 C CA . ASN A 1 301 ? 28.911 14.222 -12.023 1.00 85.50 301 ASN A CA 1
ATOM 2313 C C . ASN A 1 301 ? 29.574 14.730 -13.318 1.00 85.50 301 ASN A C 1
ATOM 2315 O O . ASN A 1 301 ? 28.997 15.515 -14.064 1.00 85.50 301 ASN A O 1
ATOM 2319 N N . THR A 1 302 ? 30.787 14.269 -13.629 1.00 87.88 302 THR A N 1
ATOM 2320 C CA . THR A 1 302 ? 31.464 14.644 -14.880 1.00 87.88 302 THR A CA 1
ATOM 2321 C C . THR A 1 302 ? 30.956 13.817 -16.054 1.00 87.88 302 THR A C 1
ATOM 2323 O O . THR A 1 302 ? 30.751 14.361 -17.137 1.00 87.88 302 THR A O 1
ATOM 2326 N N . SER A 1 303 ? 30.677 12.531 -15.838 1.00 87.38 303 SER A N 1
ATOM 2327 C CA . SER A 1 303 ? 30.167 11.611 -16.851 1.00 87.38 303 SER A CA 1
ATOM 2328 C C . SER A 1 303 ? 28.784 11.984 -17.359 1.00 87.38 303 SER A C 1
ATOM 2330 O O . SER A 1 303 ? 28.449 11.538 -18.441 1.00 87.38 303 SER A O 1
ATOM 2332 N N . THR A 1 304 ? 27.981 12.792 -16.663 1.00 88.75 304 THR A N 1
ATOM 2333 C CA . THR A 1 304 ? 26.669 13.255 -17.162 1.00 88.75 304 THR A CA 1
ATOM 2334 C C . THR A 1 304 ? 26.750 14.494 -18.057 1.00 88.75 304 THR A C 1
ATOM 2336 O O . THR A 1 304 ? 25.779 14.788 -18.749 1.00 88.75 304 THR A O 1
ATOM 2339 N N . ARG A 1 305 ? 27.912 15.162 -18.148 1.00 89.38 305 ARG A N 1
ATOM 2340 C CA . ARG A 1 305 ? 28.119 16.293 -19.069 1.00 89.38 305 ARG A CA 1
ATOM 2341 C C . ARG A 1 305 ? 27.932 15.876 -20.529 1.00 89.38 305 ARG A C 1
ATOM 2343 O O . ARG A 1 305 ? 28.238 14.740 -20.911 1.00 89.38 305 ARG A O 1
ATOM 2350 N N . LEU A 1 306 ? 27.431 16.809 -21.331 1.00 91.69 306 LEU A N 1
ATOM 2351 C CA . LEU A 1 306 ? 27.113 16.617 -22.744 1.00 91.69 306 LEU A CA 1
ATOM 2352 C C . LEU A 1 306 ? 27.979 17.534 -23.617 1.00 91.69 306 LEU A C 1
ATOM 2354 O O . LEU A 1 306 ? 28.383 18.595 -23.139 1.00 91.69 306 LEU A O 1
ATOM 2358 N N . PRO A 1 307 ? 28.260 17.149 -24.873 1.00 92.44 307 PRO A N 1
ATOM 2359 C CA . PRO A 1 307 ? 28.791 18.078 -25.865 1.00 92.44 307 PRO A CA 1
ATOM 2360 C C . PRO A 1 307 ? 27.831 19.250 -26.105 1.00 92.44 307 PRO A C 1
ATOM 2362 O O . PRO A 1 307 ? 26.613 19.102 -25.965 1.00 92.44 307 PRO A O 1
ATOM 2365 N N . ASP A 1 308 ? 28.373 20.394 -26.516 1.00 90.88 308 ASP A N 1
ATOM 2366 C CA . ASP A 1 308 ? 27.577 21.587 -26.809 1.00 90.88 308 ASP A CA 1
ATOM 2367 C C . ASP A 1 308 ? 26.488 21.290 -27.854 1.00 90.88 308 ASP A C 1
ATOM 2369 O O . ASP A 1 308 ? 26.715 20.589 -28.842 1.00 90.88 308 ASP A O 1
ATOM 2373 N N . GLY A 1 309 ? 25.278 21.801 -27.610 1.00 90.81 309 GLY A N 1
ATOM 2374 C CA . GLY A 1 309 ? 24.112 21.597 -28.479 1.00 90.81 309 GLY A CA 1
ATOM 2375 C C . GLY A 1 309 ? 23.467 20.207 -28.402 1.00 90.81 309 GLY A C 1
ATOM 2376 O O . GLY A 1 309 ? 22.492 19.959 -29.107 1.00 90.81 309 GLY A O 1
ATOM 2377 N N . SER A 1 310 ? 23.975 19.303 -27.560 1.00 94.56 310 SER A N 1
ATOM 2378 C CA . SER A 1 310 ? 23.397 17.968 -27.381 1.00 94.56 310 SER A CA 1
ATOM 2379 C C . SER A 1 310 ? 22.339 17.934 -26.282 1.00 94.56 310 SER A C 1
ATOM 2381 O O . SER A 1 310 ? 22.406 18.682 -25.306 1.00 94.56 310 SER A O 1
ATOM 2383 N N . LEU A 1 311 ? 21.401 16.999 -26.414 1.00 95.25 311 LEU A N 1
ATOM 2384 C CA . LEU A 1 311 ? 20.368 16.725 -25.422 1.00 95.25 311 LEU A CA 1
ATOM 2385 C C . LEU A 1 311 ? 20.529 15.315 -24.857 1.00 95.25 311 LEU A C 1
ATOM 2387 O O . LEU A 1 311 ? 21.040 14.409 -25.525 1.00 95.25 311 LEU A O 1
ATOM 2391 N N . ALA A 1 312 ? 20.081 15.124 -23.621 1.00 95.06 312 ALA A N 1
ATOM 2392 C CA . ALA A 1 312 ? 20.052 13.816 -22.993 1.00 95.06 312 ALA A CA 1
ATOM 2393 C C . ALA A 1 312 ? 18.723 13.517 -22.318 1.00 95.06 312 ALA A C 1
ATOM 2395 O O . ALA A 1 312 ? 18.029 14.405 -21.840 1.00 95.06 312 ALA A O 1
ATOM 2396 N N . PHE A 1 313 ? 18.423 12.236 -22.198 1.00 94.62 313 PHE A N 1
ATOM 2397 C CA . PHE A 1 313 ? 17.528 11.724 -21.179 1.00 94.62 313 PHE A CA 1
ATOM 2398 C C . PHE A 1 313 ? 18.349 11.311 -19.958 1.00 94.62 313 PHE A C 1
ATOM 2400 O O . PHE A 1 313 ? 19.442 10.735 -20.069 1.00 94.62 313 PHE A O 1
ATOM 2407 N N . SER A 1 314 ? 17.817 11.595 -18.775 1.00 91.62 314 SER A N 1
ATOM 2408 C CA . SER A 1 314 ? 18.277 10.932 -17.562 1.00 91.62 314 SER A CA 1
ATOM 2409 C C . SER A 1 314 ? 17.688 9.518 -17.470 1.00 91.62 314 SER A C 1
ATOM 2411 O O . SER A 1 314 ? 16.713 9.199 -18.147 1.00 91.62 314 SER A O 1
ATOM 2413 N N . GLY A 1 315 ? 18.268 8.655 -16.641 1.00 89.25 315 GLY A N 1
ATOM 2414 C CA . GLY A 1 315 ? 17.604 7.432 -16.172 1.00 89.25 315 GLY A CA 1
ATOM 2415 C C . GLY A 1 315 ? 17.108 7.600 -14.735 1.00 89.25 315 GLY A C 1
ATOM 2416 O O . GLY A 1 315 ? 17.416 8.618 -14.101 1.00 89.25 315 GLY A O 1
ATOM 2417 N N . ILE A 1 316 ? 16.429 6.602 -14.170 1.00 88.38 316 ILE A N 1
ATOM 2418 C CA . ILE A 1 316 ? 16.112 6.600 -12.729 1.00 88.38 316 ILE A CA 1
ATOM 2419 C C . ILE A 1 316 ? 17.292 6.078 -11.888 1.00 88.38 316 ILE A C 1
ATOM 2421 O O . ILE A 1 316 ? 17.765 4.961 -12.086 1.00 88.38 316 ILE A O 1
ATOM 2425 N N . GLY A 1 317 ? 17.841 6.915 -11.002 1.00 87.69 317 GLY A N 1
ATOM 2426 C CA . GLY A 1 317 ? 19.029 6.591 -10.200 1.00 87.69 317 GLY A CA 1
ATOM 2427 C C . GLY A 1 317 ? 19.939 7.799 -9.964 1.00 87.69 317 GLY A C 1
ATOM 2428 O O . GLY A 1 317 ? 19.511 8.946 -10.074 1.00 87.69 317 GLY A O 1
ATOM 2429 N N . CYS A 1 318 ? 21.229 7.577 -9.682 1.00 88.38 318 CYS A N 1
ATOM 2430 C CA . CYS A 1 318 ? 22.171 8.679 -9.429 1.00 88.38 318 CYS A CA 1
ATOM 2431 C C . CYS A 1 318 ? 22.287 9.667 -10.602 1.00 88.38 318 CYS A C 1
ATOM 2433 O O . CYS A 1 318 ? 22.583 10.835 -10.389 1.00 88.38 318 CYS A O 1
ATOM 2435 N N . HIS A 1 319 ? 22.042 9.246 -11.843 1.00 87.69 319 HIS A N 1
ATOM 2436 C CA . HIS A 1 319 ? 22.034 10.157 -12.995 1.00 87.69 319 HIS A CA 1
ATOM 2437 C C . HIS A 1 319 ? 20.816 11.093 -13.031 1.00 87.69 319 HIS A C 1
ATOM 2439 O O . HIS A 1 319 ? 20.896 12.126 -13.695 1.00 87.69 319 HIS A O 1
ATOM 2445 N N . THR A 1 320 ? 19.724 10.810 -12.302 1.00 88.62 320 THR A N 1
ATOM 2446 C CA . THR A 1 320 ? 18.610 11.767 -12.121 1.00 88.62 320 THR A CA 1
ATOM 2447 C C . THR A 1 320 ? 19.087 13.028 -11.406 1.00 88.62 320 THR A C 1
ATOM 2449 O O . THR A 1 320 ? 18.545 14.106 -11.631 1.00 88.62 320 THR A O 1
ATOM 2452 N N . LEU A 1 321 ? 20.166 12.924 -10.619 1.00 88.81 321 LEU A N 1
ATOM 2453 C CA . LEU A 1 321 ? 20.716 14.040 -9.855 1.00 88.81 321 LEU A CA 1
ATOM 2454 C C . LEU A 1 321 ? 21.202 15.200 -10.729 1.00 88.81 321 LEU A C 1
ATOM 2456 O O . LEU A 1 321 ? 21.247 16.334 -10.263 1.00 88.81 321 LEU A O 1
ATOM 2460 N N . VAL A 1 322 ? 21.495 14.946 -12.011 1.00 88.44 322 VAL A N 1
ATOM 2461 C CA . VAL A 1 322 ? 21.848 16.007 -12.963 1.00 88.44 322 VAL A CA 1
ATOM 2462 C C . VAL A 1 322 ? 20.731 17.050 -13.096 1.00 88.44 322 VAL A C 1
ATOM 2464 O O . VAL A 1 322 ? 21.025 18.230 -13.252 1.00 88.44 322 VAL A O 1
ATOM 2467 N N . LEU A 1 323 ? 19.464 16.638 -12.953 1.00 87.69 323 LEU A N 1
ATOM 2468 C CA . LEU A 1 323 ? 18.294 17.517 -13.059 1.00 87.69 323 LEU A CA 1
ATOM 2469 C C . LEU A 1 323 ? 18.232 18.531 -11.913 1.00 87.69 323 LEU A C 1
ATOM 2471 O O . LEU A 1 323 ? 17.746 19.642 -12.097 1.00 87.69 323 LEU A O 1
ATOM 2475 N N . PHE A 1 324 ? 18.771 18.182 -10.743 1.00 84.50 324 PHE A N 1
ATOM 2476 C CA . PHE A 1 324 ? 18.837 19.090 -9.598 1.00 84.50 324 PHE A CA 1
ATOM 2477 C C . PHE A 1 324 ? 19.993 20.097 -9.693 1.00 84.50 324 PHE A C 1
ATOM 2479 O O . PHE A 1 324 ? 20.017 21.068 -8.941 1.00 84.50 324 PHE A O 1
ATOM 2486 N N . ASN A 1 325 ? 20.912 19.919 -10.648 1.00 78.88 325 ASN A N 1
ATOM 2487 C CA . ASN A 1 325 ? 22.031 20.831 -10.893 1.00 78.88 325 ASN A CA 1
ATOM 2488 C C . ASN A 1 325 ? 21.700 21.941 -11.915 1.00 78.88 325 ASN A C 1
ATOM 2490 O O . ASN A 1 325 ? 22.614 22.621 -12.380 1.00 78.88 325 ASN A O 1
ATOM 2494 N N . GLY A 1 326 ? 20.420 22.130 -12.275 1.00 68.31 326 GLY A N 1
ATOM 2495 C CA . GLY A 1 326 ? 19.961 23.244 -13.118 1.00 68.31 326 GLY A CA 1
ATOM 2496 C C . GLY A 1 326 ? 20.340 23.127 -14.598 1.00 68.31 326 GLY A C 1
ATOM 2497 O O . GLY A 1 326 ? 20.682 24.125 -15.224 1.00 68.31 326 GLY A O 1
ATOM 2498 N N . THR A 1 327 ? 20.342 21.911 -15.151 1.00 77.69 327 THR A N 1
ATOM 2499 C CA . THR A 1 327 ? 20.576 21.687 -16.587 1.00 77.69 327 THR A CA 1
ATOM 2500 C C . THR A 1 327 ? 19.285 21.828 -17.394 1.00 77.69 327 THR A C 1
ATOM 2502 O O . THR A 1 327 ? 18.292 21.174 -17.090 1.00 77.69 327 THR A O 1
ATOM 2505 N N . ASP A 1 328 ? 19.335 22.603 -18.479 1.00 83.56 328 ASP A N 1
ATOM 2506 C CA . ASP A 1 328 ? 18.235 22.703 -19.453 1.00 83.56 328 ASP A CA 1
ATOM 2507 C C . ASP A 1 328 ? 18.365 21.682 -20.602 1.00 83.56 328 ASP A C 1
ATOM 2509 O O . ASP A 1 328 ? 17.500 21.586 -21.469 1.00 83.56 328 ASP A O 1
ATOM 2513 N N . THR A 1 329 ? 19.458 20.910 -20.635 1.00 90.19 329 THR A N 1
ATOM 2514 C CA . THR A 1 329 ? 19.783 19.981 -21.734 1.00 90.19 329 THR A CA 1
ATOM 2515 C C . THR A 1 329 ? 19.482 18.522 -21.410 1.00 90.19 329 THR A C 1
ATOM 2517 O O . THR A 1 329 ? 19.600 17.662 -22.285 1.00 90.19 329 THR A O 1
ATOM 2520 N N . THR A 1 330 ? 19.083 18.221 -20.170 1.00 92.12 330 THR A N 1
ATOM 2521 C CA . THR A 1 330 ? 18.727 16.862 -19.750 1.00 92.12 330 THR A CA 1
ATOM 2522 C C . THR A 1 330 ? 17.258 16.780 -19.368 1.00 92.12 330 THR A C 1
ATOM 2524 O O . THR A 1 330 ? 16.792 17.483 -18.478 1.00 92.12 330 THR A O 1
ATOM 2527 N N . MET A 1 331 ? 16.532 15.885 -20.027 1.00 92.00 331 MET A N 1
ATOM 2528 C CA . MET A 1 331 ? 15.126 15.616 -19.765 1.00 92.00 331 MET A CA 1
ATOM 2529 C C . MET A 1 331 ? 14.949 14.595 -18.623 1.00 92.00 331 MET A C 1
ATOM 2531 O O . MET A 1 331 ? 15.840 13.763 -18.394 1.00 92.00 331 MET A O 1
ATOM 2535 N N . PRO A 1 332 ? 13.798 14.625 -17.921 1.00 89.50 332 PRO A N 1
ATOM 2536 C CA . PRO A 1 332 ? 13.476 13.683 -16.854 1.00 89.50 332 PRO A CA 1
ATOM 2537 C C . PRO A 1 332 ? 13.517 12.212 -17.289 1.00 89.50 332 PRO A C 1
ATOM 2539 O O . PRO A 1 332 ? 13.331 11.914 -18.473 1.00 89.50 332 PRO A O 1
ATOM 2542 N N . PRO A 1 333 ? 13.753 11.286 -16.345 1.00 88.81 333 PRO A N 1
ATOM 2543 C CA . PRO A 1 333 ? 13.833 9.871 -16.662 1.00 88.81 333 PRO A CA 1
ATOM 2544 C C . PRO A 1 333 ? 12.474 9.230 -16.939 1.00 88.81 333 PRO A C 1
ATOM 2546 O O . PRO A 1 333 ? 11.430 9.723 -16.514 1.00 88.81 333 PRO A O 1
ATOM 2549 N N . THR A 1 334 ? 12.515 8.080 -17.608 1.00 88.00 334 THR A N 1
ATOM 2550 C CA . THR A 1 334 ? 11.388 7.149 -17.754 1.00 88.00 334 THR A CA 1
ATOM 2551 C C . THR A 1 334 ? 11.467 6.030 -16.706 1.00 88.00 334 THR A C 1
ATOM 2553 O O . THR A 1 334 ? 12.255 6.096 -15.756 1.00 88.00 334 THR A O 1
ATOM 2556 N N . GLN A 1 335 ? 10.586 5.029 -16.797 1.00 87.38 335 GLN A N 1
ATOM 2557 C CA . GLN A 1 335 ? 10.634 3.857 -15.924 1.00 87.38 335 GLN A CA 1
ATOM 2558 C C . GLN A 1 335 ? 11.963 3.100 -16.069 1.00 87.38 335 GLN A C 1
ATOM 2560 O O . GLN A 1 335 ? 12.502 3.005 -17.173 1.00 87.38 335 GLN A O 1
ATOM 2565 N N . MET A 1 336 ? 12.441 2.511 -14.969 1.00 87.81 336 MET A N 1
ATOM 2566 C CA . MET A 1 336 ? 13.662 1.700 -14.949 1.00 87.81 336 MET A CA 1
ATOM 2567 C C . MET A 1 336 ? 13.608 0.588 -16.005 1.00 87.81 336 MET A C 1
ATOM 2569 O O . MET A 1 336 ? 12.655 -0.188 -16.055 1.00 87.81 336 MET A O 1
ATOM 2573 N N . GLY A 1 337 ? 14.639 0.502 -16.839 1.00 89.25 337 GLY A N 1
ATOM 2574 C CA . GLY A 1 337 ? 14.754 -0.432 -17.957 1.00 89.25 337 GLY A CA 1
ATOM 2575 C C . GLY A 1 337 ? 14.160 0.068 -19.273 1.00 89.25 337 GLY A C 1
ATOM 2576 O O . GLY A 1 337 ? 14.431 -0.519 -20.318 1.00 89.25 337 GLY A O 1
ATOM 2577 N N . GLY A 1 338 ? 13.363 1.138 -19.241 1.00 90.50 338 GLY A N 1
ATOM 2578 C CA . GLY A 1 338 ? 12.796 1.798 -20.417 1.00 90.50 338 GLY A CA 1
ATOM 2579 C C . GLY A 1 338 ? 13.613 2.994 -20.904 1.00 90.50 338 GLY A C 1
ATOM 2580 O O . GLY A 1 338 ? 13.201 3.659 -21.858 1.00 90.50 338 GLY A O 1
ATOM 2581 N N . GLU A 1 339 ? 14.734 3.298 -20.250 1.00 92.88 339 GLU A N 1
ATOM 2582 C CA . GLU A 1 339 ? 15.636 4.380 -20.626 1.00 92.88 339 GLU A CA 1
ATOM 2583 C C . GLU A 1 339 ? 16.047 4.278 -22.100 1.00 92.88 339 GLU A C 1
ATOM 2585 O O . GLU A 1 339 ? 16.485 3.231 -22.570 1.00 92.88 339 GLU A O 1
ATOM 2590 N N . GLY A 1 340 ? 15.907 5.377 -22.838 1.00 92.94 340 GLY A N 1
ATOM 2591 C CA . GLY A 1 340 ? 16.304 5.520 -24.238 1.00 92.94 340 GLY A CA 1
ATOM 2592 C C . GLY A 1 340 ? 15.270 4.998 -25.234 1.00 92.94 340 GLY A C 1
ATOM 2593 O O . GLY A 1 340 ? 15.244 5.448 -26.381 1.00 92.94 340 GLY A O 1
ATOM 2594 N N . ALA A 1 341 ? 14.353 4.124 -24.810 1.00 93.94 341 ALA A N 1
ATOM 2595 C CA . ALA A 1 341 ? 13.296 3.601 -25.674 1.00 93.94 341 ALA A CA 1
ATOM 2596 C C . ALA A 1 341 ? 12.268 4.675 -26.066 1.00 93.94 341 ALA A C 1
ATOM 2598 O O . ALA A 1 341 ? 11.700 4.622 -27.153 1.00 93.94 341 ALA A O 1
ATOM 2599 N N . ASN A 1 342 ? 12.065 5.699 -25.236 1.00 92.81 342 ASN A N 1
ATOM 2600 C CA . ASN A 1 342 ? 11.223 6.850 -25.566 1.00 92.81 342 ASN A CA 1
ATOM 2601 C C . ASN A 1 342 ? 11.733 7.627 -26.795 1.00 92.81 342 ASN A C 1
ATOM 2603 O O . ASN A 1 342 ? 10.928 8.219 -27.514 1.00 92.81 342 ASN A O 1
ATOM 2607 N N . TRP A 1 343 ? 13.036 7.568 -27.099 1.00 96.19 343 TRP A N 1
ATOM 2608 C CA . TRP A 1 343 ? 13.578 8.157 -28.325 1.00 96.19 343 T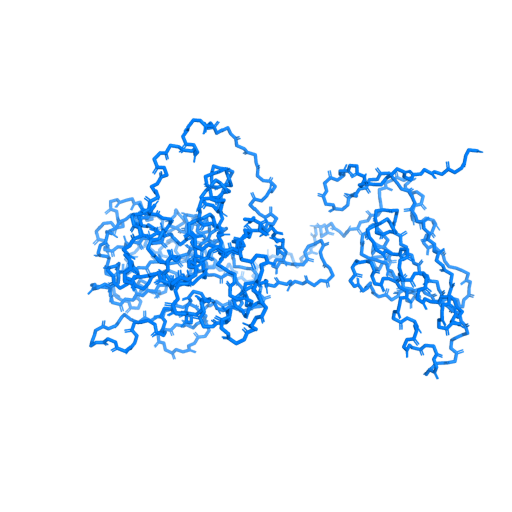RP A CA 1
ATOM 2609 C C . TRP A 1 343 ? 13.021 7.506 -29.591 1.00 96.19 343 TRP A C 1
ATOM 2611 O O . TRP A 1 343 ? 12.830 8.194 -30.586 1.00 96.19 343 TRP A O 1
ATOM 2621 N N . ILE A 1 344 ? 12.679 6.213 -29.544 1.00 96.50 344 ILE A N 1
ATOM 2622 C CA . ILE A 1 344 ? 12.072 5.493 -30.675 1.00 96.50 344 ILE A CA 1
ATOM 2623 C C . ILE A 1 344 ? 10.792 6.195 -31.140 1.00 96.50 344 ILE A C 1
ATOM 2625 O O . ILE A 1 344 ? 10.564 6.341 -32.338 1.00 96.50 344 ILE A O 1
ATOM 2629 N N . GLY A 1 345 ? 9.974 6.652 -30.189 1.00 94.44 345 GLY A N 1
ATOM 2630 C CA . GLY A 1 345 ? 8.735 7.366 -30.481 1.00 94.44 345 GLY A CA 1
ATOM 2631 C C . GLY A 1 345 ? 8.936 8.841 -30.828 1.00 94.44 345 GLY A C 1
ATOM 2632 O O . GLY A 1 345 ? 8.121 9.390 -31.557 1.00 94.44 345 GLY A O 1
ATOM 2633 N N . LEU A 1 346 ? 9.995 9.482 -30.322 1.00 95.00 346 LEU A N 1
ATOM 2634 C CA . LEU A 1 346 ? 10.228 10.922 -30.489 1.00 95.00 346 LEU A CA 1
ATOM 2635 C C . LEU A 1 346 ? 11.031 11.272 -31.745 1.00 95.00 346 LEU A C 1
ATOM 2637 O O . LEU A 1 346 ? 10.730 12.278 -32.383 1.00 95.00 346 LEU A O 1
ATOM 2641 N N . ALA A 1 347 ? 12.024 10.455 -32.110 1.00 96.81 347 ALA A N 1
ATOM 2642 C CA . ALA A 1 347 ? 12.968 10.735 -33.194 1.00 96.81 347 ALA A CA 1
ATOM 2643 C C . ALA A 1 347 ? 12.309 11.128 -34.533 1.00 96.81 347 ALA A C 1
ATOM 2645 O O . ALA A 1 347 ? 12.818 12.041 -35.179 1.00 96.81 347 ALA A O 1
ATOM 2646 N N . PRO A 1 348 ? 11.177 10.527 -34.960 1.00 95.75 348 PRO A N 1
ATOM 2647 C CA . PRO A 1 348 ? 10.526 10.905 -36.218 1.00 95.75 348 PRO A CA 1
ATOM 2648 C C . PRO A 1 348 ? 9.840 12.281 -36.210 1.00 95.75 348 PRO A C 1
ATOM 2650 O O . PRO A 1 348 ? 9.424 12.749 -37.267 1.00 95.75 348 PRO A O 1
ATOM 2653 N N . PHE A 1 349 ? 9.673 12.909 -35.042 1.00 96.50 349 PHE A N 1
ATOM 2654 C CA . PHE A 1 3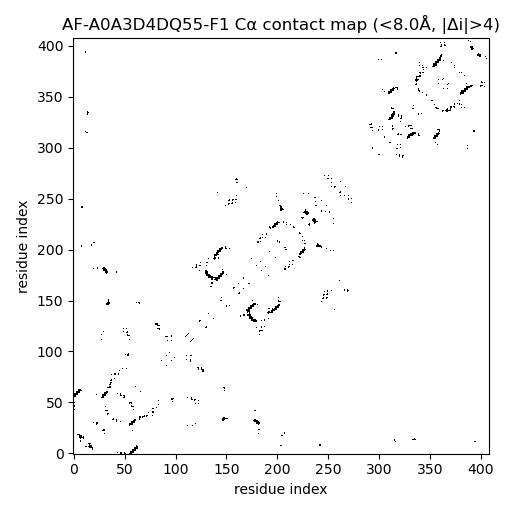49 ? 8.855 14.116 -34.860 1.00 96.50 349 PHE A CA 1
ATOM 2655 C C . PHE A 1 349 ? 9.652 15.323 -34.351 1.00 96.50 349 PHE A C 1
ATOM 2657 O O . PHE A 1 349 ? 9.068 16.291 -33.866 1.00 96.50 349 PHE A O 1
ATOM 2664 N N . THR A 1 350 ? 10.981 15.278 -34.438 1.00 95.19 350 THR A N 1
ATOM 2665 C CA . THR A 1 350 ? 11.864 16.369 -34.012 1.00 95.19 350 THR A CA 1
ATOM 2666 C C . THR A 1 350 ? 12.998 16.586 -35.010 1.00 95.19 350 THR A C 1
ATOM 2668 O O . THR A 1 350 ? 13.386 15.677 -35.738 1.00 95.19 350 THR A O 1
ATOM 2671 N N . GLU A 1 351 ? 13.552 17.798 -35.021 1.00 94.94 351 GLU A N 1
ATOM 2672 C CA . GLU A 1 351 ? 14.772 18.138 -35.762 1.00 94.94 351 GLU A CA 1
ATOM 2673 C C . GLU A 1 351 ? 16.049 17.735 -35.003 1.00 94.94 351 GLU A C 1
ATOM 2675 O O . GLU A 1 351 ? 17.150 17.822 -35.544 1.00 94.94 351 GLU A O 1
ATOM 2680 N N . THR A 1 352 ? 15.926 17.282 -33.749 1.00 94.81 352 THR A N 1
ATOM 2681 C CA . THR A 1 352 ? 17.053 16.789 -32.948 1.00 94.81 352 THR A CA 1
ATOM 2682 C C . THR A 1 352 ? 17.655 15.529 -33.592 1.00 94.81 352 THR A C 1
ATOM 2684 O O . THR A 1 352 ? 16.999 14.490 -33.623 1.00 94.81 352 THR A O 1
ATOM 2687 N N . PRO A 1 353 ? 18.914 15.559 -34.070 1.00 94.19 353 PRO A N 1
ATOM 2688 C CA . PRO A 1 353 ? 19.473 14.456 -34.855 1.00 94.19 353 PRO A CA 1
ATOM 2689 C C . PRO A 1 353 ? 19.986 13.290 -33.999 1.00 94.19 353 PRO A C 1
ATOM 2691 O O . PRO A 1 353 ? 20.264 12.210 -34.525 1.00 94.19 353 PRO A O 1
ATOM 2694 N N . HIS A 1 354 ? 20.192 13.516 -32.700 1.00 96.69 354 HIS A N 1
ATOM 2695 C CA . HIS A 1 354 ? 20.854 12.590 -31.787 1.00 96.69 354 HIS A CA 1
ATOM 2696 C C . HIS A 1 354 ? 20.423 12.842 -30.342 1.00 96.69 354 HIS A C 1
ATOM 2698 O O . HIS A 1 354 ? 20.258 13.992 -29.938 1.00 96.69 354 HIS A O 1
ATOM 2704 N N . MET A 1 355 ? 20.298 11.766 -29.565 1.00 96.69 355 MET A N 1
ATOM 2705 C CA . MET A 1 355 ? 20.067 11.830 -28.122 1.00 96.69 355 MET A CA 1
ATOM 2706 C C . MET A 1 355 ? 21.131 11.058 -27.348 1.00 96.69 355 MET A C 1
ATOM 2708 O O . MET A 1 355 ? 21.550 9.971 -27.745 1.00 96.69 355 MET A O 1
ATOM 2712 N N . PHE A 1 356 ? 21.513 11.570 -26.183 1.00 97.00 356 PHE A N 1
ATOM 2713 C CA . PHE A 1 356 ? 22.219 10.789 -25.169 1.00 97.00 356 PHE A CA 1
ATOM 2714 C C . PHE A 1 356 ? 21.222 10.169 -24.180 1.00 97.00 356 PHE A C 1
ATOM 2716 O O . PHE A 1 356 ? 20.229 10.789 -23.816 1.00 97.00 356 PHE A O 1
ATOM 2723 N N . GLN A 1 357 ? 21.493 8.962 -23.693 1.00 96.38 357 GLN A N 1
ATOM 2724 C CA . GLN A 1 357 ? 20.746 8.342 -22.597 1.00 96.38 357 GLN A CA 1
ATOM 2725 C C . GLN A 1 357 ? 21.718 7.958 -21.486 1.00 96.38 357 GLN A C 1
ATOM 2727 O O . GLN A 1 357 ? 22.572 7.097 -21.687 1.00 96.38 357 GLN A O 1
ATOM 2732 N N . ASN A 1 358 ? 21.584 8.568 -20.309 1.00 94.56 358 ASN A N 1
ATOM 2733 C CA . ASN A 1 358 ? 22.339 8.142 -19.129 1.00 94.56 358 ASN A CA 1
ATOM 2734 C C . ASN A 1 358 ? 21.622 6.960 -18.462 1.00 94.56 358 ASN A C 1
ATOM 2736 O O . ASN A 1 358 ? 20.417 7.031 -18.233 1.00 94.56 358 ASN A O 1
ATOM 2740 N N . ILE A 1 359 ? 22.346 5.892 -18.139 1.00 93.44 359 ILE A N 1
ATOM 2741 C CA . ILE A 1 359 ? 21.793 4.695 -17.493 1.00 93.44 359 ILE A CA 1
ATOM 2742 C C . ILE A 1 359 ? 22.818 4.106 -16.518 1.00 93.44 359 ILE A C 1
ATOM 2744 O O . ILE A 1 359 ? 24.014 4.145 -16.792 1.00 93.44 359 ILE A O 1
ATOM 2748 N N . GLY A 1 360 ? 22.376 3.593 -15.372 1.00 91.56 360 GLY A N 1
ATOM 2749 C CA . GLY A 1 360 ? 23.229 2.866 -14.431 1.00 91.56 360 GLY A CA 1
ATOM 2750 C C . GLY A 1 360 ? 23.508 1.431 -14.884 1.00 91.56 360 GLY A C 1
ATOM 2751 O O . GLY A 1 360 ? 22.758 0.855 -15.671 1.00 91.56 360 GLY A O 1
ATOM 2752 N N . ASP A 1 361 ? 24.563 0.832 -14.352 1.00 90.50 361 ASP A N 1
ATOM 2753 C CA . ASP A 1 361 ? 24.889 -0.592 -14.505 1.00 90.50 361 ASP A CA 1
ATOM 2754 C C . ASP A 1 361 ? 23.780 -1.532 -13.994 1.00 90.50 361 ASP A C 1
ATOM 2756 O O . ASP A 1 361 ? 23.410 -2.477 -14.694 1.00 90.50 361 ASP A O 1
ATOM 2760 N N . GLY A 1 362 ? 23.177 -1.230 -12.840 1.00 89.81 362 GLY A N 1
ATOM 2761 C CA . GLY A 1 362 ? 22.029 -1.971 -12.310 1.00 89.81 362 GLY A CA 1
ATOM 2762 C C . GLY A 1 362 ? 20.836 -1.955 -13.271 1.00 89.81 362 GLY A C 1
ATOM 2763 O O . GLY A 1 362 ? 20.280 -3.002 -13.603 1.00 89.81 362 GLY A O 1
ATOM 2764 N N . THR A 1 363 ? 20.488 -0.781 -13.806 1.00 90.38 363 THR A N 1
ATOM 2765 C CA . THR A 1 363 ? 19.387 -0.644 -14.770 1.00 90.38 363 THR A CA 1
ATOM 2766 C C . THR A 1 363 ? 19.701 -1.314 -16.105 1.00 90.38 363 THR A C 1
ATOM 2768 O O . THR A 1 363 ? 18.834 -1.973 -16.685 1.00 90.38 363 THR A O 1
ATOM 2771 N N . TYR A 1 364 ? 20.944 -1.191 -16.581 1.00 92.44 364 TYR A N 1
ATOM 2772 C CA . TYR A 1 364 ? 21.420 -1.881 -17.777 1.00 92.44 364 TYR A CA 1
ATOM 2773 C C . TYR A 1 364 ? 21.205 -3.394 -17.666 1.00 92.44 364 TYR A C 1
ATOM 2775 O O . TYR A 1 364 ? 20.641 -3.991 -18.587 1.00 92.44 364 TYR A O 1
ATOM 2783 N N . PHE A 1 365 ? 21.591 -3.992 -16.533 1.00 90.56 365 PHE A N 1
ATOM 2784 C CA . PHE A 1 365 ? 21.430 -5.424 -16.300 1.00 90.56 365 PHE A CA 1
ATOM 2785 C C . PHE A 1 365 ? 19.964 -5.838 -16.122 1.00 90.56 365 PHE A C 1
ATOM 2787 O O . PHE A 1 365 ? 19.547 -6.835 -16.707 1.00 90.56 365 PHE A O 1
ATOM 2794 N N . HIS A 1 366 ? 19.176 -5.066 -15.364 1.00 86.19 366 HIS A N 1
ATOM 2795 C CA . HIS A 1 366 ? 17.770 -5.369 -15.080 1.00 86.19 366 HIS A CA 1
ATOM 2796 C C . HIS A 1 366 ? 16.931 -5.511 -16.361 1.00 86.19 366 HIS A C 1
ATOM 2798 O O . HIS A 1 366 ? 16.268 -6.524 -16.579 1.00 86.19 366 HIS A O 1
ATOM 2804 N N . SER A 1 367 ? 16.945 -4.494 -17.225 1.00 88.75 367 SER A N 1
ATOM 2805 C CA . SER A 1 367 ? 16.251 -4.547 -18.527 1.00 88.75 367 SER A CA 1
ATOM 2806 C C . SER A 1 367 ? 16.703 -3.494 -19.538 1.00 88.75 367 SER A C 1
ATOM 2808 O O . SER A 1 367 ? 16.278 -3.551 -20.691 1.00 88.75 367 SER A O 1
ATOM 2810 N N . GLY A 1 368 ? 17.618 -2.589 -19.181 1.00 92.19 368 GLY A N 1
ATOM 2811 C CA . GLY A 1 368 ? 18.142 -1.575 -20.097 1.00 92.19 368 GLY A CA 1
ATOM 2812 C C . GLY A 1 368 ? 18.817 -2.162 -21.340 1.00 92.19 368 GLY A C 1
ATOM 2813 O O . GLY A 1 368 ? 18.720 -1.588 -22.422 1.00 92.19 368 GLY A O 1
ATOM 2814 N N . LEU A 1 369 ? 19.417 -3.354 -21.244 1.00 93.56 369 LEU A N 1
ATOM 2815 C CA . LEU A 1 369 ? 19.920 -4.086 -22.412 1.00 93.56 369 LEU A CA 1
ATOM 2816 C C . LEU A 1 369 ? 18.824 -4.344 -23.466 1.00 93.56 369 LEU A C 1
ATOM 2818 O O . LEU A 1 369 ? 19.089 -4.289 -24.670 1.00 93.56 369 LEU A O 1
ATOM 2822 N N . LEU A 1 370 ? 17.583 -4.599 -23.035 1.00 95.06 370 LEU A N 1
ATOM 2823 C CA . LEU A 1 370 ? 16.447 -4.778 -23.942 1.00 95.06 370 LEU A CA 1
ATOM 2824 C C . LEU A 1 370 ? 16.049 -3.456 -24.609 1.00 95.06 370 LEU A C 1
ATOM 2826 O O . LEU A 1 370 ? 15.729 -3.467 -25.798 1.00 95.06 370 LEU A O 1
ATOM 2830 N N . ALA A 1 371 ? 16.127 -2.327 -23.896 1.00 95.00 371 ALA A N 1
ATOM 2831 C CA . ALA A 1 371 ? 15.907 -1.004 -24.483 1.00 95.00 371 ALA A CA 1
ATOM 2832 C C . ALA A 1 371 ? 16.967 -0.662 -25.541 1.00 95.00 371 ALA A C 1
ATOM 2834 O O . ALA A 1 371 ? 16.613 -0.232 -26.637 1.00 95.00 371 ALA A O 1
ATOM 2835 N N . ILE A 1 372 ? 18.247 -0.965 -25.285 1.00 95.88 372 ILE A N 1
ATOM 2836 C CA . ILE A 1 372 ? 19.322 -0.801 -26.279 1.00 95.88 372 ILE A CA 1
ATOM 2837 C C . ILE A 1 372 ? 19.022 -1.636 -27.528 1.00 95.88 372 ILE A C 1
ATOM 2839 O O . ILE A 1 372 ? 19.076 -1.127 -28.650 1.00 95.88 372 ILE A O 1
ATOM 2843 N N . ARG A 1 373 ? 18.653 -2.912 -27.349 1.00 97.00 373 ARG A N 1
ATOM 2844 C CA . ARG A 1 373 ? 18.262 -3.790 -28.461 1.00 97.00 373 ARG A CA 1
ATOM 2845 C C . ARG A 1 373 ? 17.081 -3.213 -29.249 1.00 97.00 373 ARG A C 1
ATOM 2847 O O . ARG A 1 373 ? 17.091 -3.284 -30.477 1.00 97.00 373 ARG A O 1
ATOM 2854 N N . ALA A 1 374 ? 16.087 -2.644 -28.568 1.00 96.81 374 ALA A N 1
ATOM 2855 C CA . ALA A 1 374 ? 14.948 -1.998 -29.211 1.00 96.81 374 ALA A CA 1
ATOM 2856 C C . ALA A 1 374 ? 15.367 -0.752 -30.010 1.00 96.81 374 ALA A C 1
ATOM 2858 O O . ALA A 1 374 ? 14.930 -0.598 -31.148 1.00 96.81 374 ALA A O 1
ATOM 2859 N N . SER A 1 375 ? 16.258 0.093 -29.476 1.00 96.75 375 SER A N 1
ATOM 2860 C CA . SER A 1 375 ? 16.789 1.260 -30.197 1.00 96.75 375 SER A CA 1
ATOM 2861 C C . SER A 1 375 ? 17.546 0.865 -31.466 1.00 96.75 375 SER A C 1
ATOM 2863 O O . SER A 1 375 ? 17.348 1.488 -32.508 1.00 96.75 375 SER A O 1
ATOM 2865 N N . VAL A 1 376 ? 18.360 -0.197 -31.407 1.00 96.69 376 VAL A N 1
ATOM 2866 C CA . VAL A 1 376 ? 19.058 -0.740 -32.586 1.00 96.69 376 VAL A CA 1
ATOM 2867 C C . VAL A 1 376 ? 18.057 -1.243 -33.624 1.00 96.69 376 VAL A C 1
ATOM 2869 O O . VAL A 1 376 ? 18.174 -0.905 -34.799 1.00 96.69 376 VAL A O 1
ATOM 2872 N N . ALA A 1 377 ? 17.052 -2.014 -33.199 1.00 97.56 377 ALA A N 1
ATOM 2873 C CA . ALA A 1 377 ? 16.019 -2.527 -34.098 1.00 97.56 377 ALA A CA 1
ATOM 2874 C C . ALA A 1 377 ? 15.198 -1.405 -34.758 1.00 97.56 377 ALA A C 1
ATOM 2876 O O . ALA A 1 377 ? 14.794 -1.541 -35.910 1.00 97.56 377 ALA A O 1
ATOM 2877 N N . ALA A 1 378 ? 14.979 -0.298 -34.048 1.00 97.25 378 ALA A N 1
ATOM 2878 C CA . ALA A 1 378 ? 14.285 0.877 -34.562 1.00 97.25 378 ALA A CA 1
ATOM 2879 C C . ALA A 1 378 ? 15.157 1.776 -35.459 1.00 97.25 378 ALA A C 1
ATOM 2881 O O . ALA A 1 378 ? 14.631 2.698 -36.076 1.00 97.25 378 ALA A O 1
ATOM 2882 N N . GLY A 1 379 ? 16.474 1.545 -35.526 1.00 96.75 379 GLY A N 1
ATOM 2883 C CA . GLY A 1 379 ? 17.392 2.358 -36.326 1.00 96.75 379 GLY A CA 1
ATOM 2884 C C . GLY A 1 379 ? 17.509 3.815 -35.861 1.00 96.75 379 GLY A C 1
ATOM 2885 O O . GLY A 1 379 ? 17.831 4.682 -36.670 1.00 96.75 379 GLY A O 1
ATOM 2886 N N . VAL A 1 380 ? 17.233 4.105 -34.583 1.00 97.69 380 VAL A N 1
ATOM 2887 C CA . VAL A 1 380 ? 17.293 5.475 -34.050 1.00 97.69 380 VAL A CA 1
ATOM 2888 C C . VAL A 1 380 ? 18.695 5.854 -33.584 1.00 97.69 380 VAL A C 1
ATOM 2890 O O . VAL A 1 380 ? 19.420 5.046 -33.005 1.00 97.69 380 VAL A O 1
ATOM 2893 N N . ASN A 1 381 ? 19.074 7.114 -33.805 1.00 97.12 381 ASN A N 1
ATOM 2894 C CA . ASN A 1 381 ? 20.397 7.623 -33.454 1.00 97.12 381 ASN A CA 1
ATOM 2895 C C . ASN A 1 381 ? 20.457 8.049 -31.976 1.00 97.12 381 ASN A C 1
ATOM 2897 O O . ASN A 1 381 ? 20.031 9.1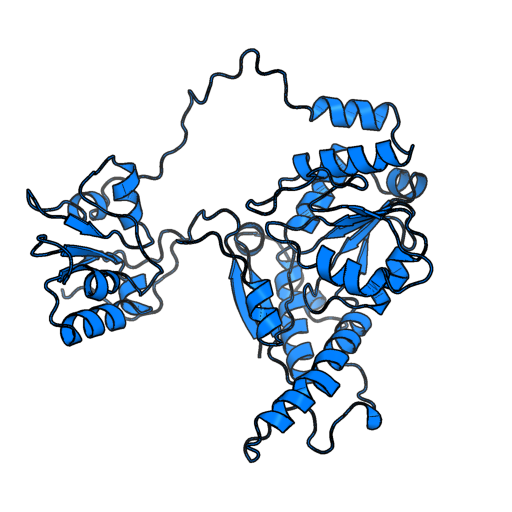51 -31.626 1.00 97.12 381 ASN A O 1
ATOM 2901 N N . VAL A 1 382 ? 20.954 7.168 -31.105 1.00 97.44 382 VAL A N 1
ATOM 2902 C CA . VAL A 1 382 ? 21.066 7.394 -29.654 1.00 97.44 382 VAL A CA 1
ATOM 2903 C C . VAL A 1 382 ? 22.377 6.835 -29.106 1.00 97.44 382 VAL A C 1
ATOM 2905 O O . VAL A 1 382 ? 22.795 5.738 -29.473 1.00 97.44 382 VAL A O 1
ATOM 2908 N N . THR A 1 383 ? 23.011 7.568 -28.190 1.00 97.12 383 THR A N 1
ATOM 2909 C CA . THR A 1 383 ? 24.200 7.112 -27.456 1.00 97.12 383 THR A CA 1
ATOM 2910 C C . THR A 1 383 ? 23.845 6.800 -26.012 1.00 97.12 383 THR A C 1
ATOM 2912 O O . THR A 1 383 ? 23.523 7.698 -25.234 1.00 97.12 383 THR A O 1
ATOM 2915 N N . TYR A 1 384 ? 23.980 5.534 -25.627 1.00 95.75 384 TYR A N 1
ATOM 2916 C CA . TYR A 1 384 ? 23.843 5.107 -24.239 1.00 95.75 384 TYR A CA 1
ATOM 2917 C C . TYR A 1 384 ? 25.152 5.322 -23.477 1.00 95.75 384 TYR A C 1
ATOM 2919 O O . TYR A 1 384 ? 26.210 4.838 -23.874 1.00 95.75 384 TYR A O 1
ATOM 2927 N N . LYS A 1 385 ? 25.069 6.039 -22.360 1.00 94.44 385 LYS A N 1
ATOM 2928 C CA . LYS A 1 385 ? 26.154 6.237 -21.400 1.00 94.44 385 LYS A CA 1
ATOM 2929 C C . LYS A 1 385 ? 25.845 5.363 -20.194 1.00 94.44 385 LYS A C 1
ATOM 2931 O O . LYS A 1 385 ? 24.977 5.711 -19.398 1.00 94.44 385 LYS A O 1
ATOM 2936 N N . ILE A 1 386 ? 26.530 4.225 -20.097 1.00 92.56 386 ILE A N 1
ATOM 2937 C CA . ILE A 1 386 ? 26.397 3.293 -18.973 1.00 92.56 386 ILE A CA 1
ATOM 2938 C C . ILE A 1 386 ? 27.359 3.741 -17.871 1.00 92.56 386 ILE A C 1
ATOM 2940 O O . ILE A 1 386 ? 28.577 3.717 -18.046 1.00 92.56 386 ILE A O 1
ATOM 2944 N N . LEU A 1 387 ? 26.801 4.203 -16.759 1.00 90.31 387 LEU A N 1
ATOM 2945 C CA . LEU A 1 387 ? 27.512 4.721 -15.598 1.00 90.31 387 LEU A CA 1
ATOM 2946 C C . LEU A 1 387 ? 27.629 3.594 -14.562 1.00 90.31 387 LEU A C 1
ATOM 2948 O O . LEU A 1 387 ? 26.648 3.248 -13.909 1.00 90.31 387 LEU A O 1
ATOM 2952 N N . TYR A 1 388 ? 28.821 3.003 -14.468 1.00 89.50 388 TYR A N 1
ATOM 2953 C CA . TYR A 1 388 ? 29.106 1.845 -13.617 1.00 89.50 388 TYR A CA 1
ATOM 2954 C C . TYR A 1 388 ? 29.600 2.277 -12.231 1.00 89.50 388 TYR A C 1
ATOM 2956 O O . TYR A 1 388 ? 30.580 3.019 -12.128 1.00 89.50 388 TYR A O 1
ATOM 2964 N N . ASN A 1 389 ? 28.951 1.789 -11.173 1.00 87.38 389 ASN A N 1
ATOM 2965 C CA . ASN A 1 389 ? 29.333 2.030 -9.777 1.00 87.38 389 ASN A CA 1
ATOM 2966 C C . ASN A 1 389 ? 29.252 0.776 -8.887 1.00 87.38 389 ASN A C 1
ATOM 2968 O O . ASN A 1 389 ? 29.496 0.895 -7.687 1.00 87.38 389 ASN A O 1
ATOM 2972 N N . ASP A 1 390 ? 28.937 -0.386 -9.465 1.00 87.44 390 ASP A N 1
ATOM 2973 C CA . ASP A 1 390 ? 28.851 -1.692 -8.807 1.00 87.44 390 ASP A CA 1
ATOM 2974 C C . ASP A 1 390 ? 27.769 -1.785 -7.715 1.00 87.44 390 ASP A C 1
ATOM 2976 O O . ASP A 1 390 ? 27.782 -2.699 -6.890 1.00 87.44 390 ASP A O 1
ATOM 2980 N N . ALA A 1 391 ? 26.827 -0.831 -7.675 1.00 85.56 391 ALA A N 1
ATOM 2981 C CA . ALA A 1 391 ? 25.856 -0.732 -6.591 1.00 85.56 391 ALA A CA 1
ATOM 2982 C C . ALA A 1 391 ? 24.518 -0.105 -7.006 1.00 85.56 391 ALA A C 1
ATOM 2984 O O . ALA A 1 391 ? 24.455 0.943 -7.655 1.00 85.56 391 ALA A O 1
ATOM 2985 N N . VAL A 1 392 ? 23.420 -0.647 -6.471 1.00 84.62 392 VAL A N 1
ATOM 2986 C CA . VAL A 1 392 ? 22.091 -0.018 -6.525 1.00 84.62 392 VAL A CA 1
ATOM 2987 C C . VAL A 1 392 ? 22.021 1.115 -5.487 1.00 84.62 392 VAL A C 1
ATOM 2989 O O . VAL A 1 392 ? 21.431 1.021 -4.412 1.00 84.62 392 VAL A O 1
ATOM 2992 N N . ALA A 1 393 ? 22.721 2.209 -5.789 1.00 84.06 393 ALA A N 1
ATOM 2993 C CA . ALA A 1 393 ? 23.113 3.220 -4.806 1.00 84.06 393 ALA A CA 1
ATOM 2994 C C . ALA A 1 393 ? 21.946 4.005 -4.178 1.00 84.06 393 ALA A C 1
ATOM 2996 O O . ALA A 1 393 ? 22.003 4.344 -2.999 1.00 84.06 393 ALA A O 1
ATOM 2997 N N . MET A 1 394 ? 20.884 4.287 -4.938 1.00 81.25 394 MET A N 1
ATOM 2998 C CA . MET A 1 394 ? 19.765 5.124 -4.470 1.00 81.25 394 MET A CA 1
ATOM 2999 C C . MET A 1 394 ? 18.762 4.380 -3.573 1.00 81.25 394 MET A C 1
ATOM 3001 O O . MET A 1 394 ? 17.884 5.019 -3.004 1.00 81.25 394 MET A O 1
ATOM 3005 N N . THR A 1 395 ? 18.878 3.055 -3.444 1.00 74.38 395 THR A N 1
ATOM 3006 C CA . THR A 1 395 ? 17.925 2.205 -2.704 1.00 74.38 395 THR A CA 1
ATOM 3007 C C . THR A 1 395 ? 18.573 1.432 -1.558 1.00 74.38 395 THR A C 1
ATOM 3009 O O . THR A 1 395 ? 17.984 0.475 -1.068 1.00 74.38 395 THR A O 1
ATOM 3012 N N . GLY A 1 396 ? 19.781 1.813 -1.132 1.00 74.94 396 GLY A N 1
ATOM 3013 C CA . GLY A 1 396 ? 20.483 1.176 -0.008 1.00 74.94 396 GLY A CA 1
ATOM 3014 C C . GLY A 1 396 ? 21.868 0.615 -0.333 1.00 74.94 396 GLY A C 1
ATOM 3015 O O . GLY A 1 396 ? 22.512 0.074 0.561 1.00 74.94 396 GLY A O 1
ATOM 3016 N N . GLY A 1 397 ? 22.356 0.759 -1.571 1.00 82.00 397 GLY A N 1
ATOM 3017 C CA . GLY A 1 397 ? 23.728 0.385 -1.933 1.00 82.00 397 GLY A CA 1
ATOM 3018 C C . GLY A 1 397 ? 23.955 -1.122 -2.003 1.00 82.00 397 GLY A C 1
ATOM 3019 O O . GLY A 1 397 ? 25.061 -1.590 -1.738 1.00 82.00 397 GLY A O 1
ATOM 3020 N N . GLN A 1 398 ? 22.911 -1.884 -2.331 1.00 85.25 398 GLN A N 1
ATOM 3021 C CA . GLN A 1 398 ? 23.018 -3.322 -2.543 1.00 85.25 398 GLN A CA 1
ATOM 3022 C C . GLN A 1 398 ? 23.915 -3.625 -3.754 1.00 85.25 398 GLN A C 1
ATOM 3024 O O . GLN A 1 398 ? 23.963 -2.811 -4.685 1.00 85.25 398 GLN A O 1
ATOM 3029 N N . PRO A 1 399 ? 24.576 -4.797 -3.790 1.00 84.94 399 PRO A N 1
ATOM 3030 C CA . PRO A 1 399 ? 25.201 -5.284 -5.012 1.00 84.94 399 PRO A CA 1
ATOM 3031 C C . PRO A 1 399 ? 24.179 -5.370 -6.146 1.00 84.94 399 PRO A C 1
ATOM 3033 O O . PRO A 1 399 ? 23.000 -5.644 -5.917 1.00 84.94 399 PRO A O 1
ATOM 3036 N N . ILE A 1 400 ? 24.639 -5.157 -7.372 1.00 84.12 400 ILE A N 1
ATOM 3037 C CA . ILE A 1 400 ? 23.832 -5.410 -8.565 1.00 84.12 400 ILE A CA 1
ATOM 3038 C C . ILE A 1 400 ? 23.602 -6.922 -8.752 1.00 84.12 400 ILE A C 1
ATOM 3040 O O . ILE A 1 400 ? 24.474 -7.733 -8.448 1.00 84.12 400 ILE A O 1
ATOM 3044 N N . ASP A 1 401 ? 22.454 -7.315 -9.311 1.00 77.19 401 ASP A N 1
ATOM 3045 C CA . ASP A 1 401 ? 22.094 -8.734 -9.513 1.00 77.19 401 ASP A CA 1
ATOM 3046 C C . ASP A 1 401 ? 22.935 -9.452 -10.594 1.00 77.19 401 ASP A C 1
ATOM 3048 O O . ASP A 1 401 ? 22.802 -10.661 -10.801 1.00 77.19 401 ASP A O 1
ATOM 3052 N N . GLY A 1 402 ? 23.788 -8.721 -11.321 1.00 77.75 402 GLY A N 1
ATOM 3053 C CA . GLY A 1 402 ? 24.463 -9.205 -12.522 1.00 77.75 402 GLY A CA 1
ATOM 3054 C C . GLY A 1 402 ? 25.979 -9.350 -12.404 1.00 77.75 402 GLY A C 1
ATOM 3055 O O . GLY A 1 402 ? 26.624 -8.488 -11.815 1.00 77.75 402 GLY A O 1
ATOM 3056 N N . PRO A 1 403 ? 26.592 -10.367 -13.048 1.00 82.69 403 PRO A N 1
ATOM 3057 C CA . PRO A 1 403 ? 28.044 -10.548 -13.094 1.00 82.69 403 PRO A CA 1
ATOM 3058 C C . PRO A 1 403 ? 28.689 -9.618 -14.137 1.00 82.69 403 PRO A C 1
ATOM 3060 O O . PRO A 1 403 ? 29.428 -10.065 -15.017 1.00 82.69 403 PRO A O 1
ATOM 3063 N N . ILE A 1 404 ? 28.356 -8.330 -14.102 1.00 84.06 404 ILE A N 1
ATOM 3064 C CA . ILE A 1 404 ? 28.929 -7.332 -15.004 1.00 84.06 404 ILE A CA 1
ATOM 3065 C C . ILE A 1 404 ? 30.128 -6.667 -14.339 1.00 84.06 404 ILE A C 1
ATOM 3067 O O . ILE A 1 404 ? 30.157 -6.460 -13.135 1.00 84.06 404 ILE A O 1
ATOM 3071 N N . SER A 1 405 ? 31.142 -6.363 -15.140 1.00 82.00 405 SER A N 1
ATOM 3072 C CA . SER A 1 405 ? 32.329 -5.635 -14.710 1.00 82.00 405 SER A CA 1
ATOM 3073 C C . SER A 1 405 ? 32.855 -4.816 -15.880 1.00 82.00 405 SER A C 1
ATOM 3075 O O . SER A 1 405 ? 32.525 -5.084 -17.040 1.00 82.00 405 SER A O 1
ATOM 3077 N N . VAL A 1 406 ? 33.683 -3.819 -15.591 1.00 80.56 406 VAL A N 1
ATOM 3078 C CA . VAL A 1 406 ? 34.407 -3.081 -16.625 1.00 80.56 406 VAL A CA 1
ATOM 3079 C C . VAL A 1 406 ? 35.612 -3.902 -17.093 1.00 80.56 406 VAL A C 1
ATOM 3081 O O . VAL A 1 406 ? 36.316 -4.511 -16.285 1.00 80.56 406 VAL A O 1
ATOM 3084 N N . GLY A 1 407 ? 35.843 -3.948 -18.408 1.00 74.06 407 GLY A N 1
ATOM 3085 C CA . GLY A 1 407 ? 37.048 -4.566 -18.966 1.00 74.06 407 GLY A CA 1
ATOM 3086 C C . GLY A 1 407 ? 38.294 -3.889 -18.395 1.00 74.06 407 GLY A C 1
ATOM 3087 O O . GLY A 1 407 ? 38.344 -2.660 -18.343 1.00 74.06 407 GLY A O 1
ATOM 3088 N N . ARG A 1 408 ? 39.251 -4.689 -17.917 1.00 52.25 408 ARG A N 1
ATOM 3089 C CA . ARG A 1 408 ? 40.521 -4.197 -17.367 1.00 52.25 408 ARG A CA 1
ATOM 3090 C C . ARG A 1 408 ? 41.493 -3.775 -18.453 1.00 52.25 408 ARG A C 1
ATOM 3092 O O . ARG A 1 408 ? 41.555 -4.489 -19.479 1.00 52.25 408 ARG A O 1
#

Mean predicted aligned error: 7.05 Å

Sequence (408 aa):
MLLVYGDDHSGKSSTSAHQSEQTLAALSVPSLYPADVEEFLRFGLLGWEMSRFTGLWVGFKCVNETVEQTATVSLDAAGADIVVPKRHPDQLPPQGVNINPRFFGPGEVEQVVQRYRLPLVHAFVRANRIDRVAKGAELPRIGIVAAGKSYKDVCRALELLGLDPARMAALGVGVWKVGCIWPLEPQGIAAFSGQAEALLFVEDKHPVLEDQARAILYDTARHPAIWGKTDGQGNRLFPSDVAIDPQETARALYRLLRDRGLADPTLEAAYERMAPAPLLNRPTASGDTRVPYFCSGCPHNTSTRLPDGSLAFSGIGCHTLVLFNGTDTTMPPTQMGGEGANWIGLAPFTETPHMFQNIGDGTYFHSGLLAIRASVAAGVNVTYKILYNDAVAMTGGQPIDGPISVGR

Nearest PDB structures (foldseek):
  6n2o-assembly1_A  TM=5.988E-01  e=2.512E-06  Magnetococcus marinus MC-1
  7bzx-assembly1_B  TM=5.960E-01  e=6.229E-05  Arabidopsis thaliana
  7bzx-assembly1_A  TM=5.489E-01  e=6.719E-04  Arabidopsis thaliana
  5hgx-assembly1_A-2  TM=4.784E-01  e=8.162E-03  Scheffersomyces stipitis CBS 6054
  4rkr-assembly2_C  TM=3.007E-01  e=1.135E+00  Arthrobacter sp. FB24

pLDDT: mean 90.71, std 10.58, range [36.28, 98.88]

Solvent-accessible surface area (backbone atoms only — not comparable to full-atom values): 23027 Å² total; per-residue (Å²): 79,69,44,79,45,80,34,39,51,78,34,85,84,46,82,54,57,44,74,60,65,67,61,35,53,75,69,68,28,37,28,35,31,44,52,37,64,60,35,47,53,26,51,50,53,48,29,43,52,45,10,72,73,23,45,39,54,20,32,36,54,38,36,64,90,36,67,78,58,87,78,92,73,64,71,73,64,36,68,54,84,73,51,80,73,85,80,55,76,90,64,46,57,96,82,51,61,55,90,56,96,88,63,90,50,72,71,58,53,48,49,44,43,67,74,32,25,54,59,42,46,44,54,39,38,62,65,51,48,49,47,38,74,74,44,58,33,69,65,6,40,36,33,33,40,23,36,18,62,40,37,54,27,48,55,50,12,32,58,63,46,66,50,46,69,68,52,21,49,76,67,25,28,12,33,38,36,38,25,42,60,33,73,62,48,63,65,60,54,48,58,39,40,70,60,19,60,28,36,39,41,44,66,56,25,65,78,55,60,57,56,51,47,48,69,65,37,64,86,42,100,74,60,44,45,68,26,32,54,28,38,90,83,68,47,82,64,41,64,55,78,41,64,76,51,33,65,59,48,30,52,49,51,49,52,52,35,43,76,71,71,67,58,48,75,63,43,49,55,31,48,59,73,67,46,80,70,70,91,73,84,67,75,76,89,78,77,74,83,80,70,69,69,74,60,90,87,46,62,65,66,66,69,67,62,70,63,90,96,50,40,30,36,23,17,68,52,77,60,40,34,54,56,71,70,74,50,91,46,51,45,79,47,45,54,82,25,43,42,59,39,63,48,65,76,44,52,88,78,52,88,67,79,55,38,35,23,40,37,43,47,50,38,37,66,74,35,21,54,57,18,52,53,49,32,61,74,66,70,55,60,66,48,78,44,73,51,75,76,78,39,41,60,80,81,78,50,44,72,45,99,56,100,75,78,81,88,130

Secondary structure (DSSP, 8-state):
-EEEEEE-TT-SSSSS----HHHHHHTT--EE--SSHHHHHHHHHHHHHHHHHHSS-EEEEEEHHHHT------HHHHHTT---PPPPGGGS-TT-SS--TT---HHHHHHHIIIIIHHHHHHHHHHTTSSEEEEE-SS-SEEEEEEHHHHHHHHHHHHHTT--HHHHHHHTEEEEEESEEES--HHHHHHHHTT-SEEEEE-SSS-SHHHHHHHHHTTSSS-PEEESSB-TTS-B-S-SSSPPPHHHHHHHHHHHHHHTT---HHHHHHHHHHSPPPSSS--SS-S------PPTT-HHHHHT---TT-EEE--SSGGGGGGGGT-SSEEPP-STT-TTTHHHHHGGG-S---EEEEEEHHHIIIIIHHHHHHHHHHT--EEEEEE--SEEGGGT-EEPSS------